Protein AF-A0A3L6D614-F1 (afdb_monomer_lite)

Sequence (750 aa):
MSCREGLMSPQTETKASVGFKAGVKDYKLTYYTPEYETKDTDILAAFRVTPQLGVPPEEAGAAVAAESSTGTWTTVWTDGLTSLDRYKGRCYHIEPVPGDPDQYICYVAYPLDLFEEGSVTNMFTSIVGNVFGFKALRALRLEDLRIPPAYSKTFQGPPHGIQVERDKLNKYGRPLLGCTIKPKLGLSAKNYGRACYECLRGGLDFTKDDENVNSQPFMRWRDRFVFCAEAIYKAQAETGEIKGHYLNATAGTCEEMIKRAVFARELGVPIVMHDYLTGGFTANTTLSHYCRDNGLLLHIHRAMHAVIDRQKNHGMHFRVLAKALRMSGGDHIHSGTVVGKLEGEREITLGFVDLLRDDFIEKDRSRGIFFTQDWVSMPGVIPVASGGIHVWHMPALTEIFGDDSVLQFGGGTLGHPWGNAPGAAANRVALEACVQARNEGRDLAREGSGYDRFDRKEGIVCIFRWGFPGIKRRIFLQFLVRDIQSIRIQVKEGLYPRRILYMEIRGQGVIPLTRTDEKFFTPREIEQKAAELAYFLRVPIEQGYENPREATGRIVCANCHLANKPVDIEVPQAVLPDTVFEAVLRIPYDMQLKQVLANGKKGGLNVGAVLILPEGFELAPPDRISPELKEKIGNLSFQSYRPNKKNILVIGPVPGGNRGRGQIYPDGSKSNNTVYNATSTEGESIKLDQPLTSNPNVGGFGQGDAEIVLQDPLRVQGLLFFFASVILAQVFLVLKKKQFEKVQLYEMNF

Structure (mmCIF, N/CA/C/O backbone):
data_AF-A0A3L6D614-F1
#
_entry.id   AF-A0A3L6D614-F1
#
loop_
_atom_site.group_PDB
_atom_site.id
_atom_site.type_symbol
_atom_site.label_atom_id
_atom_site.label_alt_id
_atom_site.label_comp_id
_atom_site.label_asym_id
_atom_site.label_entity_id
_atom_site.label_seq_id
_atom_site.pdbx_PDB_ins_code
_atom_site.Cartn_x
_atom_site.Cartn_y
_atom_site.Cartn_z
_atom_site.occupancy
_atom_site.B_iso_or_equiv
_atom_site.auth_seq_id
_atom_site.auth_comp_id
_atom_site.auth_asym_id
_atom_site.auth_atom_id
_atom_site.pdbx_PDB_model_num
ATOM 1 N N . MET A 1 1 ? 69.879 -15.267 -38.687 1.00 36.03 1 MET A N 1
ATOM 2 C CA . MET A 1 1 ? 69.251 -16.278 -39.563 1.00 36.03 1 MET A CA 1
ATOM 3 C C . MET A 1 1 ? 67.888 -16.611 -38.992 1.00 36.03 1 MET A C 1
ATOM 5 O O . MET A 1 1 ? 67.757 -16.717 -37.781 1.00 36.03 1 MET A O 1
ATOM 9 N N . SER A 1 2 ? 66.896 -16.612 -39.872 1.00 39.09 2 SER A N 1
ATOM 10 C CA . SER A 1 2 ? 65.456 -16.641 -39.620 1.00 39.09 2 SER A CA 1
ATOM 11 C C . SER A 1 2 ? 64.957 -18.033 -39.229 1.00 39.09 2 SER A C 1
ATOM 13 O O . SER A 1 2 ? 65.274 -18.984 -39.931 1.00 39.09 2 SER A O 1
ATOM 15 N N . CYS A 1 3 ? 64.112 -18.114 -38.198 1.00 36.91 3 CYS A N 1
ATOM 16 C CA . CYS A 1 3 ? 63.037 -19.105 -38.105 1.00 36.91 3 CYS A CA 1
ATOM 17 C C . CYS A 1 3 ? 61.766 -18.378 -37.640 1.00 36.91 3 CYS A C 1
ATOM 19 O O . CYS A 1 3 ? 61.494 -18.253 -36.448 1.00 36.91 3 CYS A O 1
ATOM 21 N N . ARG A 1 4 ? 61.023 -17.834 -38.609 1.00 43.75 4 ARG A N 1
ATOM 22 C CA . ARG A 1 4 ? 59.610 -17.458 -38.485 1.00 43.75 4 ARG A CA 1
ATOM 23 C C . ARG A 1 4 ? 58.808 -18.407 -39.375 1.00 43.75 4 ARG A C 1
ATOM 25 O O . ARG A 1 4 ? 58.690 -18.161 -40.565 1.00 43.75 4 ARG A O 1
ATOM 32 N N . GLU A 1 5 ? 58.242 -19.436 -38.767 1.00 44.09 5 GLU A N 1
ATOM 33 C CA . GLU A 1 5 ? 57.067 -20.186 -39.227 1.00 44.09 5 GLU A CA 1
ATOM 34 C C . GLU A 1 5 ? 56.305 -20.480 -37.922 1.00 44.09 5 GLU A C 1
ATOM 36 O O . GLU A 1 5 ? 56.895 -20.943 -36.954 1.00 44.09 5 GLU A O 1
ATOM 41 N N . GLY A 1 6 ? 55.064 -20.062 -37.701 1.00 48.44 6 GLY A N 1
ATOM 42 C CA . GLY A 1 6 ? 53.933 -20.165 -38.608 1.00 48.44 6 GLY A CA 1
ATOM 43 C C . GLY A 1 6 ? 52.913 -21.115 -37.975 1.00 48.44 6 GLY A C 1
ATOM 44 O O . GLY A 1 6 ? 52.642 -22.173 -38.519 1.00 48.44 6 GLY A O 1
ATOM 45 N N . LEU A 1 7 ? 52.379 -20.760 -36.802 1.00 41.81 7 LEU A N 1
ATOM 46 C CA . LEU A 1 7 ? 51.228 -21.428 -36.183 1.00 41.81 7 LEU A CA 1
ATOM 47 C C . LEU A 1 7 ? 50.155 -20.365 -35.918 1.00 41.81 7 LEU A C 1
ATOM 49 O O . LEU A 1 7 ? 49.945 -19.927 -34.791 1.00 41.81 7 LEU A O 1
ATOM 53 N N . MET A 1 8 ? 49.509 -19.902 -36.992 1.00 45.56 8 MET A N 1
ATOM 54 C CA . MET A 1 8 ? 48.169 -19.329 -36.868 1.00 45.56 8 MET A CA 1
ATOM 55 C C . MET A 1 8 ? 47.215 -20.504 -36.669 1.00 45.56 8 MET A C 1
ATOM 57 O O . MET A 1 8 ? 47.190 -21.427 -37.483 1.00 45.56 8 MET A O 1
ATOM 61 N N . SER A 1 9 ? 46.459 -20.491 -35.571 1.00 49.84 9 SER A N 1
ATOM 62 C CA . SER A 1 9 ? 45.336 -21.407 -35.400 1.00 49.84 9 SER A CA 1
ATOM 63 C C . SER A 1 9 ? 44.378 -21.256 -36.588 1.00 49.84 9 SER A C 1
ATOM 65 O O . SER A 1 9 ? 44.261 -20.149 -37.125 1.00 49.84 9 SER A O 1
ATOM 67 N N . PRO A 1 10 ? 43.663 -22.315 -37.004 1.00 46.22 10 PRO A N 1
ATOM 68 C CA . PRO A 1 10 ? 42.616 -22.165 -38.000 1.00 46.22 10 PRO A CA 1
ATOM 69 C C . PRO A 1 10 ? 41.611 -21.149 -37.452 1.00 46.22 10 PRO A C 1
ATOM 71 O O . PRO A 1 10 ? 40.998 -21.383 -36.409 1.00 46.22 10 PRO A O 1
ATOM 74 N N . GLN A 1 11 ? 41.475 -19.998 -38.111 1.00 50.72 11 GLN A N 1
ATOM 75 C CA . GLN A 1 11 ? 40.299 -19.158 -37.938 1.00 50.72 11 GLN A CA 1
ATOM 76 C C . GLN A 1 11 ? 39.124 -20.006 -38.420 1.00 50.72 11 GLN A C 1
ATOM 78 O O . GLN A 1 11 ? 38.895 -20.138 -39.618 1.00 50.72 11 GLN A O 1
ATOM 83 N N . THR A 1 12 ? 38.429 -20.662 -37.494 1.00 52.31 12 THR A N 1
ATOM 84 C CA . THR A 1 12 ? 37.116 -21.246 -37.761 1.00 52.31 12 THR A CA 1
ATOM 85 C C . THR A 1 12 ? 36.251 -20.148 -38.365 1.00 52.31 12 THR A C 1
ATOM 87 O O . THR A 1 12 ? 35.983 -19.161 -37.681 1.00 52.31 12 THR A O 1
ATOM 90 N N . GLU A 1 13 ? 35.868 -20.289 -39.638 1.00 49.47 13 GLU A N 1
ATOM 91 C CA . GLU A 1 13 ? 34.947 -19.372 -40.312 1.00 49.47 13 GLU A CA 1
ATOM 92 C C . GLU A 1 13 ? 33.677 -19.233 -39.470 1.00 49.47 13 GLU A C 1
ATOM 94 O O . GLU A 1 13 ? 32.865 -20.155 -39.343 1.00 49.47 13 GLU A O 1
ATOM 99 N N . THR A 1 14 ? 33.519 -18.071 -38.842 1.00 55.28 14 THR A N 1
ATOM 100 C CA . THR A 1 14 ? 32.327 -17.742 -38.075 1.00 55.28 14 THR A CA 1
ATOM 101 C C . THR A 1 14 ? 31.170 -17.615 -39.059 1.00 55.28 14 THR A C 1
ATOM 103 O O . THR A 1 14 ? 31.168 -16.716 -39.897 1.00 55.28 14 THR A O 1
ATOM 106 N N . LYS A 1 15 ? 30.156 -18.480 -38.944 1.00 59.00 15 LYS A N 1
ATOM 107 C CA . LYS A 1 15 ? 28.870 -18.362 -39.658 1.00 59.00 15 LYS A CA 1
ATOM 108 C C . LYS A 1 15 ? 28.039 -17.176 -39.132 1.00 59.00 15 LYS A C 1
ATOM 110 O O . LYS A 1 15 ? 26.871 -17.339 -38.792 1.00 59.00 15 LYS A O 1
ATOM 115 N N . ALA A 1 16 ? 28.637 -15.994 -38.994 1.00 59.03 16 ALA A N 1
ATOM 116 C CA . ALA A 1 16 ? 27.885 -14.777 -38.730 1.00 59.03 16 ALA A CA 1
ATOM 117 C C . ALA A 1 16 ? 27.046 -14.470 -39.980 1.00 59.03 16 ALA A C 1
ATOM 119 O O . ALA A 1 16 ? 27.556 -14.510 -41.100 1.00 59.03 16 ALA A O 1
ATOM 120 N N . SER A 1 17 ? 25.749 -14.228 -39.801 1.00 58.00 17 SER A N 1
ATOM 121 C CA . SER A 1 17 ? 24.833 -13.933 -40.902 1.00 58.00 17 SER A CA 1
ATOM 122 C C . SER A 1 17 ? 25.309 -12.729 -41.724 1.00 58.00 17 SER A C 1
ATOM 124 O O . SER A 1 17 ? 25.891 -11.779 -41.191 1.00 58.00 17 SER A O 1
ATOM 126 N N . VAL A 1 18 ? 25.009 -12.741 -43.025 1.00 59.16 18 VAL A N 1
ATOM 127 C CA . VAL A 1 18 ? 25.235 -11.606 -43.933 1.00 59.16 18 VAL A CA 1
ATOM 128 C C . VAL A 1 18 ? 24.599 -10.344 -43.327 1.00 59.16 18 VAL A C 1
ATOM 130 O O . VAL A 1 18 ? 23.407 -10.341 -43.034 1.00 59.16 18 VAL A O 1
ATOM 133 N N . GLY A 1 19 ? 25.390 -9.289 -43.099 1.00 74.44 19 GLY A N 1
ATOM 134 C CA . GLY A 1 19 ? 24.914 -8.000 -42.567 1.00 74.44 19 GLY A CA 1
ATOM 135 C C . GLY A 1 19 ? 25.221 -7.702 -41.090 1.00 74.44 19 GLY A C 1
ATOM 136 O O . GLY A 1 19 ? 24.966 -6.584 -40.646 1.00 74.44 19 GLY A O 1
ATOM 137 N N . PHE A 1 20 ? 25.808 -8.630 -40.323 1.00 86.50 20 PHE A N 1
ATOM 138 C CA . PHE A 1 20 ? 26.274 -8.324 -38.963 1.00 86.50 20 PHE A CA 1
ATOM 139 C C . PHE A 1 20 ? 27.489 -7.379 -38.976 1.00 86.50 20 PHE A C 1
ATOM 141 O O . PHE A 1 20 ? 28.497 -7.651 -39.630 1.00 86.50 20 PHE A O 1
ATOM 148 N N . LYS A 1 21 ? 27.421 -6.294 -38.195 1.00 90.38 21 LYS A N 1
ATOM 149 C CA . LYS A 1 21 ? 28.546 -5.386 -37.938 1.00 90.38 21 LYS A CA 1
ATOM 150 C C . LYS A 1 21 ? 28.803 -5.305 -36.436 1.00 90.38 21 LYS A C 1
ATOM 152 O O . LYS A 1 21 ? 27.982 -4.773 -35.694 1.00 90.38 21 LYS A O 1
ATOM 157 N N . ALA A 1 22 ? 29.951 -5.821 -36.006 1.00 93.12 22 ALA A N 1
ATOM 158 C CA . ALA A 1 22 ? 30.381 -5.734 -34.615 1.00 93.12 22 ALA A CA 1
ATOM 159 C C . ALA A 1 22 ? 30.681 -4.282 -34.204 1.00 93.12 22 ALA A C 1
ATOM 161 O O . ALA A 1 22 ? 31.109 -3.468 -35.028 1.00 93.12 22 ALA A O 1
ATOM 162 N N . GLY A 1 23 ? 30.508 -3.988 -32.914 1.00 94.25 23 GLY A N 1
ATOM 163 C CA . GLY A 1 23 ? 30.841 -2.697 -32.315 1.00 94.25 23 GLY A CA 1
ATOM 164 C C . GLY A 1 23 ? 29.718 -2.108 -31.464 1.00 94.25 23 GLY A C 1
ATOM 165 O O . GLY A 1 23 ? 28.561 -2.539 -31.524 1.00 94.25 23 GLY A O 1
ATOM 166 N N . VAL A 1 24 ? 30.097 -1.102 -30.676 1.00 97.69 24 VAL A N 1
ATOM 167 C CA . VAL A 1 24 ? 29.191 -0.310 -29.838 1.00 97.69 24 VAL A CA 1
ATOM 168 C C . VAL A 1 24 ? 28.428 0.681 -30.713 1.00 97.69 24 VAL A C 1
ATOM 170 O O . VAL A 1 24 ? 29.001 1.295 -31.615 1.00 97.69 24 VAL A O 1
ATOM 173 N N . LYS A 1 25 ? 27.135 0.831 -30.437 1.00 96.00 25 LYS A N 1
ATOM 174 C CA . LYS A 1 25 ? 26.231 1.784 -31.081 1.00 96.00 25 LYS A CA 1
ATOM 175 C C . LYS A 1 25 ? 25.265 2.338 -30.035 1.00 96.00 25 LYS A C 1
ATOM 177 O O . LYS A 1 25 ? 24.979 1.643 -29.064 1.00 96.00 25 LYS A O 1
ATOM 182 N N . ASP A 1 26 ? 24.763 3.549 -30.257 1.00 98.19 26 ASP A N 1
ATOM 183 C CA . ASP A 1 26 ? 23.721 4.154 -29.419 1.00 98.19 26 ASP A CA 1
ATOM 184 C C . ASP A 1 26 ? 22.479 3.243 -29.355 1.00 98.19 26 ASP A C 1
ATOM 186 O O . ASP A 1 26 ? 22.026 2.722 -30.385 1.00 98.19 26 ASP A O 1
ATOM 190 N N . TYR A 1 27 ? 21.886 3.089 -28.168 1.00 98.69 27 TYR A N 1
ATOM 191 C CA . TYR A 1 27 ? 20.667 2.301 -27.969 1.00 98.69 27 TYR A CA 1
ATOM 192 C C . TYR A 1 27 ? 19.481 2.883 -28.741 1.00 98.69 27 TYR A C 1
ATOM 194 O O . TYR A 1 27 ? 18.658 2.127 -29.278 1.00 98.69 27 TYR A O 1
ATOM 202 N N . LYS A 1 28 ? 19.399 4.218 -28.851 1.00 97.75 28 LYS A N 1
ATOM 203 C CA . LYS A 1 28 ? 18.290 4.916 -29.526 1.00 97.75 28 LYS A CA 1
ATOM 204 C C . LYS A 1 28 ? 18.104 4.505 -30.987 1.00 97.75 28 LYS A C 1
ATOM 206 O O . LYS A 1 28 ? 17.007 4.623 -31.507 1.00 97.75 28 LYS A O 1
ATOM 211 N N . LEU A 1 29 ? 19.138 3.972 -31.644 1.00 97.31 29 LEU A N 1
ATOM 212 C CA . LEU A 1 29 ? 19.044 3.498 -33.031 1.00 97.31 29 LEU A CA 1
ATOM 213 C C . LEU A 1 29 ? 18.135 2.272 -33.194 1.00 97.31 29 LEU A C 1
ATOM 215 O O . LEU A 1 29 ? 17.799 1.903 -34.314 1.00 97.31 29 LEU A O 1
ATOM 219 N N . THR A 1 30 ? 17.806 1.574 -32.107 1.00 97.56 30 THR A N 1
ATOM 220 C CA . THR A 1 30 ? 17.024 0.329 -32.155 1.00 97.56 30 THR A CA 1
ATOM 221 C C . THR A 1 30 ? 15.860 0.322 -31.166 1.00 97.56 30 THR A C 1
ATOM 223 O O . THR A 1 30 ? 14.814 -0.249 -31.481 1.00 97.56 30 THR A O 1
ATOM 226 N N . TYR A 1 31 ? 16.036 0.949 -29.999 1.00 98.62 31 TYR A N 1
ATOM 227 C CA . TYR A 1 31 ? 15.114 0.856 -28.863 1.00 98.62 31 TYR A CA 1
ATOM 228 C C . TYR A 1 31 ? 14.345 2.157 -28.571 1.00 98.62 31 TYR A C 1
ATOM 230 O O . TYR A 1 31 ? 13.459 2.144 -27.718 1.00 98.62 31 TYR A O 1
ATOM 238 N N . TYR A 1 32 ? 14.640 3.259 -29.273 1.00 98.69 32 TYR A N 1
ATOM 239 C CA . TYR A 1 32 ? 13.783 4.450 -29.298 1.00 98.69 32 TYR A CA 1
ATOM 240 C C . TYR A 1 32 ? 12.942 4.427 -30.574 1.00 98.69 32 TYR A C 1
ATOM 242 O O . TYR A 1 32 ? 13.475 4.549 -31.673 1.00 98.69 32 TYR A O 1
ATOM 250 N N . THR A 1 33 ? 11.638 4.223 -30.420 1.00 98.19 33 THR A N 1
ATOM 251 C CA . THR A 1 33 ? 10.683 4.072 -31.528 1.00 98.19 33 THR A CA 1
ATOM 252 C C . THR A 1 33 ? 9.456 4.941 -31.238 1.00 98.19 33 THR A C 1
ATOM 254 O O . THR A 1 33 ? 8.428 4.409 -30.802 1.00 98.19 33 THR A O 1
ATOM 257 N N . PRO A 1 34 ? 9.565 6.277 -31.368 1.00 98.00 34 PRO A N 1
ATOM 258 C CA . PRO A 1 34 ? 8.495 7.218 -31.019 1.00 98.00 34 PRO A CA 1
ATOM 259 C C . PRO A 1 34 ? 7.209 7.045 -31.843 1.00 98.00 34 PRO A C 1
ATOM 261 O O . PRO A 1 34 ? 6.144 7.502 -31.445 1.00 98.00 34 PRO A O 1
ATOM 264 N N . GLU A 1 35 ? 7.303 6.380 -32.991 1.00 97.56 35 GLU A N 1
ATOM 265 C CA . GLU A 1 35 ? 6.195 6.026 -33.876 1.00 97.56 35 GLU A CA 1
ATOM 266 C C . GLU A 1 35 ? 5.466 4.730 -33.483 1.00 97.56 35 GLU A C 1
ATOM 268 O O . GLU A 1 35 ? 4.488 4.362 -34.130 1.00 97.56 35 GLU A O 1
ATOM 273 N N . TYR A 1 36 ? 5.940 4.004 -32.464 1.00 98.38 36 TYR A N 1
ATOM 274 C CA . TYR A 1 36 ? 5.343 2.728 -32.078 1.00 98.38 36 TYR A CA 1
ATOM 275 C C . TYR A 1 36 ? 3.967 2.915 -31.431 1.00 98.38 36 TYR A C 1
ATOM 277 O O . TYR A 1 36 ? 3.836 3.515 -30.363 1.00 98.38 36 TYR A O 1
ATOM 285 N N . GLU A 1 37 ? 2.951 2.311 -32.041 1.00 98.38 37 GLU A N 1
ATOM 286 C CA . GLU A 1 37 ? 1.627 2.165 -31.447 1.00 98.38 37 GLU A CA 1
ATOM 287 C C . GLU A 1 37 ? 1.621 0.977 -30.482 1.00 98.38 37 GLU A C 1
ATOM 289 O O . GLU A 1 37 ? 1.950 -0.156 -30.848 1.00 98.38 37 GLU A O 1
ATOM 294 N N . THR A 1 38 ? 1.265 1.236 -29.225 1.00 98.62 38 THR A N 1
ATOM 295 C CA . THR A 1 38 ? 1.214 0.194 -28.200 1.00 98.62 38 THR A CA 1
ATOM 296 C C . THR A 1 38 ? 0.128 -0.825 -28.517 1.00 98.62 38 THR A C 1
ATOM 298 O O . THR A 1 38 ? -0.970 -0.482 -28.950 1.00 98.62 38 THR A O 1
ATOM 301 N N . LYS A 1 39 ? 0.416 -2.103 -28.266 1.00 98.56 39 LYS A N 1
ATOM 302 C CA . LYS A 1 39 ? -0.585 -3.168 -28.384 1.00 98.56 39 LYS A CA 1
ATOM 303 C C . LYS A 1 39 ? -1.305 -3.357 -27.062 1.00 98.56 39 LYS A C 1
ATOM 305 O O . LYS A 1 39 ? -0.721 -3.164 -25.994 1.00 98.56 39 LYS A O 1
ATOM 310 N N . ASP A 1 40 ? -2.539 -3.845 -27.116 1.00 98.62 40 ASP A N 1
ATOM 311 C CA . ASP A 1 40 ? -3.314 -4.191 -25.917 1.00 98.62 40 ASP A CA 1
ATOM 312 C C . ASP A 1 40 ? -2.654 -5.269 -25.056 1.00 98.62 40 ASP A C 1
ATOM 314 O O . ASP A 1 40 ? -2.861 -5.305 -23.846 1.00 98.62 40 ASP A O 1
ATOM 318 N N . THR A 1 41 ? -1.825 -6.112 -25.672 1.00 98.69 41 THR A N 1
ATOM 319 C CA . THR A 1 41 ? -1.053 -7.165 -25.010 1.00 98.69 41 THR A CA 1
ATOM 320 C C . THR A 1 41 ? 0.274 -6.687 -24.429 1.00 98.69 41 THR A C 1
ATOM 322 O O . THR A 1 41 ? 0.911 -7.454 -23.719 1.00 98.69 41 THR A O 1
ATOM 325 N N . ASP A 1 42 ? 0.726 -5.466 -24.725 1.00 98.88 42 ASP A N 1
ATOM 326 C CA . ASP A 1 42 ? 2.009 -4.982 -24.212 1.00 98.88 42 ASP A CA 1
ATOM 327 C C . ASP A 1 42 ? 1.898 -4.620 -22.722 1.00 98.88 42 ASP A C 1
ATOM 329 O O . ASP A 1 42 ? 0.964 -3.923 -22.298 1.00 98.88 42 ASP A O 1
ATOM 333 N N . ILE A 1 43 ? 2.904 -5.021 -21.936 1.00 98.94 43 ILE A N 1
ATOM 334 C CA . ILE A 1 43 ? 3.151 -4.418 -20.621 1.00 98.94 43 ILE A CA 1
ATOM 335 C C . ILE A 1 43 ? 3.752 -3.036 -20.861 1.00 98.94 43 ILE A C 1
ATOM 337 O O . ILE A 1 43 ? 4.730 -2.902 -21.594 1.00 98.94 43 ILE A O 1
ATOM 341 N N . LEU A 1 44 ? 3.186 -1.997 -20.246 1.00 98.94 44 LEU A N 1
ATOM 342 C CA . LEU A 1 44 ? 3.698 -0.628 -20.377 1.00 98.94 44 LEU A CA 1
ATOM 343 C C . LEU A 1 44 ? 4.301 -0.168 -19.057 1.00 98.94 44 LEU A C 1
ATOM 345 O O . LEU A 1 44 ? 3.717 -0.415 -18.007 1.00 98.94 44 LEU A O 1
ATOM 349 N N . ALA A 1 45 ? 5.423 0.541 -19.103 1.00 98.94 45 ALA A N 1
ATOM 350 C CA . ALA A 1 45 ? 6.077 1.109 -17.933 1.00 98.94 45 ALA A CA 1
ATOM 351 C C . ALA A 1 45 ? 6.293 2.610 -18.090 1.00 98.94 45 ALA A C 1
ATOM 353 O O . ALA A 1 45 ? 6.732 3.072 -19.141 1.00 98.94 45 ALA A O 1
ATOM 354 N N . ALA A 1 46 ? 6.014 3.365 -17.028 1.00 98.94 46 ALA A N 1
ATOM 355 C CA . ALA A 1 46 ? 6.355 4.778 -16.927 1.00 98.94 46 ALA A CA 1
ATOM 356 C C . ALA A 1 46 ? 7.551 4.934 -15.984 1.00 98.94 46 ALA A C 1
ATOM 358 O O . ALA A 1 46 ? 7.423 4.769 -14.767 1.00 98.94 46 ALA A O 1
ATOM 359 N N . PHE A 1 47 ? 8.715 5.262 -16.537 1.00 98.94 47 PHE A N 1
ATOM 360 C CA . PHE A 1 47 ? 9.928 5.509 -15.767 1.00 98.94 47 PHE A CA 1
ATOM 361 C C . PHE A 1 47 ? 10.182 7.001 -15.624 1.00 98.94 47 PHE A C 1
ATOM 363 O O . PHE A 1 47 ? 10.309 7.703 -16.619 1.00 98.94 47 PHE A O 1
ATOM 370 N N . ARG A 1 48 ? 10.347 7.488 -14.397 1.00 98.75 48 ARG A N 1
ATOM 371 C CA . ARG A 1 48 ? 10.970 8.783 -14.133 1.00 98.75 48 ARG A CA 1
ATOM 372 C C . ARG A 1 48 ? 12.483 8.626 -14.228 1.00 98.75 48 ARG A C 1
ATOM 374 O O . ARG A 1 48 ? 13.094 7.966 -13.390 1.00 98.75 48 ARG A O 1
ATOM 381 N N . VAL A 1 49 ? 13.077 9.245 -15.236 1.00 98.75 49 VAL A N 1
ATOM 382 C CA . VAL A 1 49 ? 14.493 9.128 -15.580 1.00 98.75 49 VAL A CA 1
ATOM 383 C C . VAL A 1 49 ? 15.191 10.455 -15.309 1.00 98.75 49 VAL A C 1
ATOM 385 O O . VAL A 1 49 ? 14.715 11.510 -15.725 1.00 98.75 49 VAL A O 1
ATOM 388 N N . THR A 1 50 ? 16.329 10.400 -14.617 1.00 98.62 50 THR A N 1
ATOM 389 C CA . THR A 1 50 ? 17.265 11.524 -14.482 1.00 98.62 50 THR A CA 1
ATOM 390 C C . THR A 1 50 ? 18.587 11.134 -15.150 1.00 98.62 50 THR A C 1
ATOM 392 O O . THR A 1 50 ? 19.398 10.446 -14.519 1.00 98.62 50 THR A O 1
ATOM 395 N N . PRO A 1 51 ? 18.829 11.523 -16.414 1.00 98.38 51 PRO A N 1
ATOM 396 C CA . PRO A 1 51 ? 20.080 11.219 -17.108 1.00 98.38 51 PRO A CA 1
ATOM 397 C C . PRO A 1 51 ? 21.298 11.877 -16.438 1.00 98.38 51 PRO A C 1
ATOM 399 O O . PRO A 1 51 ? 21.170 12.852 -15.685 1.00 98.38 51 PRO A O 1
ATOM 402 N N . GLN A 1 52 ? 22.496 11.350 -16.704 1.00 98.06 52 GLN A N 1
ATOM 403 C CA . GLN A 1 52 ? 23.748 12.071 -16.452 1.00 98.06 52 GLN A CA 1
ATOM 404 C C . GLN A 1 52 ? 23.872 13.295 -17.362 1.00 98.06 52 GLN A C 1
ATOM 406 O O . GLN A 1 52 ? 23.271 13.360 -18.435 1.00 98.06 52 GLN A O 1
ATOM 411 N N . LEU A 1 53 ? 24.691 14.264 -16.947 1.00 95.81 53 LEU A N 1
ATOM 412 C CA . LEU A 1 53 ? 24.984 15.430 -17.775 1.00 95.81 53 LEU A CA 1
ATOM 413 C C . LEU A 1 53 ? 25.589 14.988 -19.117 1.00 95.81 53 LEU A C 1
ATOM 415 O O . LEU A 1 53 ? 26.540 14.208 -19.146 1.00 95.81 53 LEU A O 1
ATOM 419 N N . GLY A 1 54 ? 25.034 15.495 -20.218 1.00 95.81 54 GLY A N 1
ATOM 420 C CA . GLY A 1 54 ? 25.468 15.159 -21.576 1.00 95.81 54 GLY A CA 1
ATOM 421 C C . GLY A 1 54 ? 24.857 13.880 -22.158 1.00 95.81 54 GLY A C 1
ATOM 422 O O . GLY A 1 54 ? 25.091 13.605 -23.331 1.00 95.81 54 GLY A O 1
ATOM 423 N N . VAL A 1 55 ? 24.059 13.122 -21.394 1.00 98.25 55 VAL A N 1
ATOM 424 C CA . VAL A 1 55 ? 23.302 11.972 -21.915 1.00 98.25 55 VAL A CA 1
ATOM 425 C C . VAL A 1 55 ? 21.931 12.451 -22.410 1.00 98.25 55 VAL A C 1
ATOM 427 O O . VAL A 1 55 ? 21.151 12.953 -21.596 1.00 98.25 55 VAL A O 1
ATOM 430 N N . PRO A 1 56 ? 21.606 12.306 -23.711 1.00 98.12 56 PRO A N 1
ATOM 431 C CA . PRO A 1 56 ? 20.293 12.677 -24.235 1.00 98.12 56 PRO A CA 1
ATOM 432 C C . PRO A 1 56 ? 19.164 11.847 -23.600 1.00 98.12 56 PRO A C 1
ATOM 434 O O . PRO A 1 56 ? 19.365 10.654 -23.344 1.00 98.12 56 PRO A O 1
ATOM 437 N N . PRO A 1 57 ? 17.971 12.423 -23.373 1.00 97.88 57 PRO A N 1
ATOM 438 C CA . PRO A 1 57 ? 16.847 11.690 -22.795 1.00 97.88 57 PRO A CA 1
ATOM 439 C C . PRO A 1 57 ? 16.387 10.520 -23.677 1.00 97.88 57 PRO A C 1
ATOM 441 O O . PRO A 1 57 ? 16.027 9.476 -23.139 1.00 97.88 57 PRO A O 1
ATOM 444 N N . GLU A 1 58 ? 16.472 10.637 -25.005 1.00 98.62 58 GLU A N 1
ATOM 445 C CA . GLU A 1 58 ? 16.149 9.561 -25.953 1.00 98.62 58 GLU A CA 1
ATOM 446 C C . GLU A 1 58 ? 17.088 8.366 -25.788 1.00 98.62 58 GLU A C 1
ATOM 448 O O . GLU A 1 58 ? 16.646 7.219 -25.791 1.00 98.62 58 GLU A O 1
ATOM 453 N N . GLU A 1 59 ? 18.382 8.629 -25.587 1.00 98.75 59 GLU A N 1
ATOM 454 C CA . GLU A 1 59 ? 19.372 7.580 -25.341 1.00 98.75 59 GLU A CA 1
ATOM 455 C C . GLU A 1 59 ? 19.178 6.946 -23.962 1.00 98.75 59 GLU A C 1
ATOM 457 O O . GLU A 1 59 ? 19.254 5.729 -23.827 1.00 98.75 59 GLU A O 1
ATOM 462 N N . ALA A 1 60 ? 18.860 7.747 -22.943 1.00 98.69 60 ALA A N 1
ATOM 463 C CA . ALA A 1 60 ? 18.555 7.245 -21.608 1.00 98.69 60 ALA A CA 1
ATOM 464 C C . ALA A 1 60 ? 17.303 6.346 -21.601 1.00 98.69 60 ALA A C 1
ATOM 466 O O . ALA A 1 60 ? 17.336 5.252 -21.036 1.00 98.69 60 ALA A O 1
ATOM 467 N N . GLY A 1 61 ? 16.218 6.775 -22.254 1.00 98.62 61 GLY A N 1
ATOM 468 C CA . GLY A 1 61 ? 14.990 5.993 -22.399 1.00 98.62 61 GLY A CA 1
ATOM 469 C C . GLY A 1 61 ? 15.207 4.708 -23.201 1.00 98.62 61 GLY A C 1
ATOM 470 O O . GLY A 1 61 ? 14.751 3.639 -22.790 1.00 98.62 61 GLY A O 1
ATOM 471 N N . ALA A 1 62 ? 15.965 4.783 -24.298 1.00 98.81 62 ALA A N 1
ATOM 472 C CA . ALA A 1 62 ? 16.333 3.620 -25.101 1.00 98.81 62 ALA A CA 1
ATOM 473 C C . ALA A 1 62 ? 17.219 2.628 -24.339 1.00 98.81 62 ALA A C 1
ATOM 475 O O . ALA A 1 62 ? 16.997 1.426 -24.444 1.00 98.81 62 ALA A O 1
ATOM 476 N N . ALA A 1 63 ? 18.188 3.109 -23.555 1.00 98.69 63 ALA A N 1
ATOM 477 C CA . ALA A 1 63 ? 19.047 2.264 -22.730 1.00 98.69 63 ALA A CA 1
ATOM 478 C C . ALA A 1 63 ? 18.234 1.499 -21.677 1.00 98.69 63 ALA A C 1
ATOM 480 O O . ALA A 1 63 ? 18.422 0.294 -21.516 1.00 98.69 63 ALA A O 1
ATOM 481 N N . VAL A 1 64 ? 17.283 2.175 -21.012 1.00 98.81 64 VAL A N 1
ATOM 482 C CA . VAL A 1 64 ? 16.344 1.516 -20.091 1.00 98.81 64 VAL A CA 1
ATOM 483 C C . VAL A 1 64 ? 15.538 0.454 -20.835 1.00 98.81 64 VAL A C 1
ATOM 485 O O . VAL A 1 64 ? 15.488 -0.680 -20.372 1.00 98.81 64 VAL A O 1
ATOM 488 N N . ALA A 1 65 ? 14.954 0.771 -21.994 1.00 98.81 65 ALA A N 1
ATOM 489 C CA . ALA A 1 65 ? 14.168 -0.188 -22.774 1.00 98.81 65 ALA A CA 1
ATOM 490 C C . ALA A 1 65 ? 14.988 -1.405 -23.236 1.00 98.81 65 ALA A C 1
ATOM 492 O O . ALA A 1 65 ? 14.510 -2.536 -23.157 1.00 98.81 65 ALA A O 1
ATOM 493 N N . ALA A 1 66 ? 16.225 -1.188 -23.682 1.00 98.62 66 ALA A N 1
ATOM 494 C CA . ALA A 1 66 ? 17.117 -2.228 -24.172 1.00 98.62 66 ALA A CA 1
ATOM 495 C C . ALA A 1 66 ? 17.510 -3.215 -23.067 1.00 98.62 66 ALA A C 1
ATOM 497 O O . ALA A 1 66 ? 17.261 -4.412 -23.188 1.00 98.62 66 ALA A O 1
ATOM 498 N N . GLU A 1 67 ? 18.061 -2.711 -21.965 1.00 98.56 67 GLU A N 1
ATOM 499 C CA . GLU A 1 67 ? 18.670 -3.520 -20.894 1.00 98.56 67 GLU A CA 1
ATOM 500 C C . GLU A 1 67 ? 17.651 -4.020 -19.852 1.00 98.56 67 GLU A C 1
ATOM 502 O O . GLU A 1 67 ? 18.009 -4.638 -18.850 1.00 98.56 67 GLU A O 1
ATOM 507 N N . SER A 1 68 ? 16.363 -3.779 -20.111 1.00 98.69 68 SER A N 1
ATOM 508 C CA . SER A 1 68 ? 15.228 -4.445 -19.455 1.00 98.69 68 SER A CA 1
ATOM 509 C C . SER A 1 68 ? 14.436 -5.357 -20.405 1.00 98.69 68 SER A C 1
ATOM 511 O O . SER A 1 68 ? 13.341 -5.801 -20.064 1.00 98.69 68 SER A O 1
ATOM 513 N N . SER A 1 69 ? 14.966 -5.632 -21.604 1.00 98.62 69 SER A N 1
ATOM 514 C CA . SER A 1 69 ? 14.379 -6.571 -22.566 1.00 98.62 69 SER A CA 1
ATOM 515 C C . SER A 1 69 ? 15.435 -7.497 -23.182 1.00 98.62 69 SER A C 1
ATOM 517 O O . SER A 1 69 ? 15.650 -8.594 -22.678 1.00 98.62 69 SER A O 1
ATOM 519 N N . THR A 1 70 ? 16.098 -7.077 -24.260 1.00 98.00 70 THR A N 1
ATOM 520 C CA . THR A 1 70 ? 16.960 -7.941 -25.091 1.00 98.00 70 THR A CA 1
ATOM 521 C C . THR A 1 70 ? 18.337 -7.355 -25.398 1.00 98.00 70 THR A C 1
ATOM 523 O O . THR A 1 70 ? 19.170 -8.037 -25.987 1.00 98.00 70 THR A O 1
ATOM 526 N N . GLY A 1 71 ? 18.572 -6.083 -25.080 1.00 96.38 71 GLY A N 1
ATOM 527 C CA . GLY A 1 71 ? 19.786 -5.372 -25.464 1.00 96.38 71 GLY A CA 1
ATOM 528 C C . GLY A 1 71 ? 20.973 -5.615 -24.536 1.00 96.38 71 GLY A C 1
ATOM 529 O O . GLY A 1 71 ? 20.824 -6.040 -23.397 1.00 96.38 71 GLY A O 1
ATOM 530 N 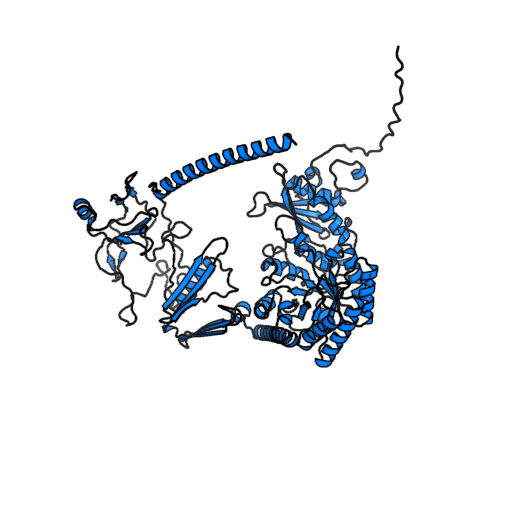N . THR A 1 72 ? 22.162 -5.292 -25.044 1.00 97.62 72 THR A N 1
ATOM 531 C CA . THR A 1 72 ? 23.405 -5.179 -24.271 1.00 97.62 72 THR A CA 1
ATOM 532 C C . THR A 1 72 ? 24.295 -4.079 -24.867 1.00 97.62 72 THR A C 1
ATOM 534 O O . THR A 1 72 ? 23.981 -3.520 -25.919 1.00 97.62 72 THR A O 1
ATOM 537 N N . TRP A 1 73 ? 25.429 -3.786 -24.232 1.00 97.38 73 TRP A N 1
ATOM 538 C CA . TRP A 1 73 ? 26.312 -2.650 -24.538 1.00 97.38 73 TRP A CA 1
ATOM 539 C C . TRP A 1 73 ? 27.008 -2.668 -25.914 1.00 97.38 73 TRP A C 1
ATOM 541 O O . TRP A 1 73 ? 27.583 -1.659 -26.322 1.00 97.38 73 TRP A O 1
ATOM 551 N N . THR A 1 74 ? 27.010 -3.792 -26.632 1.00 96.94 74 THR A N 1
ATOM 552 C CA . THR A 1 74 ? 27.625 -3.930 -27.963 1.00 96.94 74 THR A CA 1
ATOM 553 C C . THR A 1 74 ? 26.769 -4.814 -28.860 1.00 96.94 74 THR A C 1
ATOM 555 O O . THR A 1 74 ? 26.006 -5.647 -28.377 1.00 96.94 74 THR A O 1
ATOM 558 N N . THR A 1 75 ? 26.894 -4.656 -30.178 1.00 95.44 75 THR A N 1
ATOM 559 C CA . THR A 1 75 ? 26.115 -5.455 -31.135 1.00 95.44 75 THR A CA 1
ATOM 560 C C . THR A 1 75 ? 26.540 -6.923 -31.081 1.00 95.44 75 THR A C 1
ATOM 562 O O . THR A 1 75 ? 27.728 -7.232 -31.209 1.00 95.44 75 THR A O 1
ATOM 565 N N . VAL A 1 76 ? 25.570 -7.833 -30.969 1.00 95.31 76 VAL A N 1
ATOM 566 C CA . VAL A 1 76 ? 25.793 -9.284 -30.952 1.00 95.31 76 VAL A CA 1
ATOM 567 C C . VAL A 1 76 ? 25.161 -9.936 -32.180 1.00 95.31 76 VAL A C 1
ATOM 569 O O . VAL A 1 76 ? 24.042 -9.623 -32.570 1.00 95.31 76 VAL A O 1
ATOM 572 N N . TRP A 1 77 ? 25.885 -10.847 -32.833 1.00 93.88 77 TRP A N 1
ATOM 573 C CA . TRP A 1 77 ? 25.406 -11.484 -34.070 1.00 93.88 77 TRP A CA 1
ATOM 574 C C . TRP A 1 77 ? 24.202 -12.407 -33.831 1.00 93.88 77 TRP A C 1
ATOM 576 O O . TRP A 1 77 ? 23.434 -12.674 -34.752 1.00 93.88 77 TRP A O 1
ATOM 586 N N . THR A 1 78 ? 24.028 -12.869 -32.590 1.00 94.44 78 THR A N 1
ATOM 587 C CA . THR A 1 78 ? 22.926 -13.736 -32.162 1.00 94.44 78 THR A CA 1
ATOM 588 C C . THR A 1 78 ? 21.561 -13.064 -32.256 1.00 94.44 78 THR A C 1
ATOM 590 O O . THR A 1 78 ? 20.565 -13.777 -32.335 1.00 94.44 78 THR A O 1
ATOM 593 N N . ASP A 1 79 ? 21.493 -11.731 -32.347 1.00 92.19 79 ASP A N 1
ATOM 594 C CA . ASP A 1 79 ? 20.249 -11.019 -32.669 1.00 92.19 79 ASP A CA 1
ATOM 595 C C . ASP A 1 79 ? 19.659 -11.507 -34.003 1.00 92.19 79 ASP A C 1
ATOM 597 O O . ASP A 1 79 ? 18.445 -11.610 -34.137 1.00 92.19 79 ASP A O 1
ATOM 601 N N . GLY A 1 80 ? 20.511 -11.883 -34.968 1.00 91.94 80 GLY A N 1
ATOM 602 C CA . GLY A 1 80 ? 20.100 -12.421 -36.270 1.00 91.94 80 GLY A CA 1
ATOM 603 C C . GLY A 1 80 ? 19.556 -13.854 -36.232 1.00 91.94 80 GLY A C 1
ATOM 604 O O . GLY A 1 80 ? 19.066 -14.342 -37.248 1.00 91.94 80 GLY A O 1
ATOM 605 N N . LEU A 1 81 ? 19.633 -14.538 -35.084 1.00 93.50 81 LEU A N 1
ATOM 606 C CA . LEU A 1 81 ? 19.015 -15.854 -34.875 1.00 93.50 81 LEU A CA 1
ATOM 607 C C . LEU A 1 81 ? 17.565 -15.755 -34.386 1.00 93.50 81 LEU A C 1
ATOM 609 O O . LEU A 1 81 ? 16.866 -16.764 -34.323 1.00 93.50 81 LEU A O 1
ATOM 613 N N . THR A 1 82 ? 17.120 -14.557 -34.012 1.00 95.50 82 THR A N 1
ATOM 614 C CA . THR A 1 82 ? 15.780 -14.292 -33.497 1.00 95.50 82 THR A CA 1
ATOM 615 C C . THR A 1 82 ? 15.148 -13.113 -34.236 1.00 95.50 82 THR A C 1
ATOM 617 O O . THR A 1 82 ? 15.765 -12.463 -35.074 1.00 95.50 82 THR A O 1
ATOM 620 N N . SER A 1 83 ? 13.883 -12.829 -33.943 1.00 95.06 83 SER A N 1
ATOM 621 C CA . SER A 1 83 ? 13.195 -11.649 -34.459 1.00 95.06 83 SER A CA 1
ATOM 622 C C . SER A 1 83 ? 13.263 -10.540 -33.418 1.00 95.06 83 SER A C 1
ATOM 624 O O . SER A 1 83 ? 12.346 -10.397 -32.608 1.00 95.06 83 SER A O 1
ATOM 626 N N . LEU A 1 84 ? 14.331 -9.738 -33.434 1.00 94.12 84 LEU A N 1
ATOM 627 C CA . LEU A 1 84 ? 14.492 -8.624 -32.491 1.00 94.12 84 LEU A CA 1
ATOM 628 C C . LEU A 1 84 ? 13.289 -7.668 -32.521 1.00 94.12 84 LEU A C 1
ATOM 630 O O . LEU A 1 84 ? 12.823 -7.227 -31.476 1.00 94.12 84 LEU A O 1
ATOM 634 N N . ASP A 1 85 ? 12.706 -7.429 -33.697 1.00 93.56 85 ASP A N 1
ATOM 635 C CA . ASP A 1 85 ? 11.505 -6.602 -33.832 1.00 93.56 85 ASP A CA 1
ATOM 636 C C . ASP A 1 85 ? 10.272 -7.174 -33.133 1.00 93.56 85 ASP A C 1
ATOM 638 O O . ASP A 1 85 ? 9.339 -6.421 -32.883 1.00 93.56 85 ASP A O 1
ATOM 642 N N . ARG A 1 86 ? 10.250 -8.465 -32.784 1.00 96.56 86 ARG A N 1
ATOM 643 C CA . ARG A 1 86 ? 9.185 -9.057 -31.965 1.00 96.56 86 ARG A CA 1
ATOM 644 C C . ARG A 1 86 ? 9.439 -8.838 -30.479 1.00 96.56 86 ARG A C 1
ATOM 646 O O . ARG A 1 86 ? 8.492 -8.511 -29.776 1.00 96.56 86 ARG A O 1
ATOM 653 N N . TYR A 1 87 ? 10.680 -9.026 -30.029 1.00 98.38 87 TYR A N 1
ATOM 654 C CA . TYR A 1 87 ? 11.024 -9.157 -28.608 1.00 98.38 87 TYR A CA 1
ATOM 655 C C . TYR A 1 87 ? 11.583 -7.888 -27.963 1.00 98.38 87 TYR A C 1
ATOM 657 O O . TYR A 1 87 ? 11.551 -7.775 -26.744 1.00 98.38 87 TYR A O 1
ATOM 665 N N . LYS A 1 88 ? 12.088 -6.922 -28.736 1.00 98.38 88 LYS A N 1
ATOM 666 C CA . LYS A 1 88 ? 12.672 -5.708 -28.157 1.00 98.38 88 LYS A CA 1
ATOM 667 C C . LYS A 1 88 ? 11.637 -4.919 -27.353 1.00 98.38 88 LYS A C 1
ATOM 669 O O . LYS A 1 88 ? 10.523 -4.675 -27.825 1.00 98.38 88 LYS A O 1
ATOM 674 N N . GLY A 1 89 ? 12.035 -4.470 -26.165 1.00 98.56 89 GLY A N 1
ATOM 675 C CA . GLY A 1 89 ? 11.363 -3.376 -25.476 1.00 98.56 89 GLY A CA 1
ATOM 676 C C . GLY A 1 89 ? 11.492 -2.092 -26.295 1.00 98.56 89 GLY A C 1
ATOM 677 O O . GLY A 1 89 ? 12.438 -1.922 -27.064 1.00 98.56 89 GLY A O 1
ATOM 678 N N . ARG A 1 90 ? 10.527 -1.186 -26.175 1.00 98.56 90 ARG A N 1
ATOM 679 C CA . ARG A 1 90 ? 10.461 0.018 -27.013 1.00 98.56 90 ARG A CA 1
ATOM 680 C C . ARG A 1 90 ? 10.184 1.244 -26.169 1.00 98.56 90 ARG A C 1
ATOM 682 O O . ARG A 1 90 ? 9.096 1.352 -25.609 1.00 98.56 90 ARG A O 1
ATOM 689 N N . CYS A 1 91 ? 11.132 2.174 -26.086 1.00 98.88 91 CYS A N 1
ATOM 690 C CA . CYS A 1 91 ? 10.842 3.507 -25.577 1.00 98.88 91 CYS A CA 1
ATOM 691 C C . CYS A 1 91 ? 10.081 4.273 -26.662 1.00 98.88 91 CYS A C 1
ATOM 693 O O . CYS A 1 91 ? 10.661 4.650 -27.680 1.00 98.88 91 CYS A O 1
ATOM 695 N N . TYR A 1 92 ? 8.775 4.436 -26.466 1.00 98.75 92 TYR A N 1
ATOM 696 C CA . TYR A 1 92 ? 7.866 4.955 -27.492 1.00 98.75 92 TYR A CA 1
ATOM 697 C C . TYR A 1 92 ? 7.407 6.391 -27.223 1.00 98.75 92 TYR A C 1
ATOM 699 O O . TYR A 1 92 ? 6.833 7.031 -28.093 1.00 98.75 92 TYR A O 1
ATOM 707 N N . HIS A 1 93 ? 7.637 6.920 -26.020 1.00 98.69 93 HIS A N 1
ATOM 708 C CA . HIS A 1 93 ? 7.292 8.300 -25.696 1.00 98.69 93 HIS A CA 1
ATOM 709 C C . HIS A 1 93 ? 8.160 8.825 -24.553 1.00 98.69 93 HIS A C 1
ATOM 711 O O . HIS A 1 93 ? 8.485 8.086 -23.620 1.00 98.69 93 HIS A O 1
ATOM 717 N N . ILE A 1 94 ? 8.518 10.107 -24.610 1.00 98.69 94 ILE A N 1
ATOM 718 C CA . ILE A 1 94 ? 9.293 10.800 -23.581 1.00 98.69 94 ILE A CA 1
ATOM 719 C C . ILE A 1 94 ? 8.665 12.174 -23.362 1.00 98.69 94 ILE A C 1
ATOM 721 O O . ILE A 1 94 ? 8.471 12.925 -24.312 1.00 98.69 94 ILE A O 1
ATOM 725 N N . GLU A 1 95 ? 8.376 12.519 -22.110 1.00 97.69 95 GLU A N 1
ATOM 726 C CA . GLU A 1 95 ? 7.891 13.852 -21.734 1.00 97.69 95 GLU A CA 1
ATOM 727 C C . GLU A 1 95 ? 8.730 14.437 -20.589 1.00 97.69 95 GLU A C 1
ATOM 729 O O . GLU A 1 95 ? 9.128 13.695 -19.686 1.00 97.69 95 GLU A O 1
ATOM 734 N N . PRO A 1 96 ? 9.007 15.751 -20.576 1.00 97.62 96 PRO A N 1
ATOM 735 C CA . PRO A 1 96 ? 9.661 16.393 -19.442 1.00 97.62 96 PRO A CA 1
ATOM 736 C C . PRO A 1 96 ? 8.746 16.396 -18.210 1.00 97.62 96 PRO A C 1
ATOM 738 O O . PRO A 1 96 ? 7.521 16.487 -18.313 1.00 97.62 96 PRO A O 1
ATOM 741 N N . VAL A 1 97 ? 9.338 16.332 -17.019 1.00 96.75 97 VAL A N 1
ATOM 742 C CA . VAL A 1 97 ? 8.609 16.448 -15.751 1.00 96.75 97 VAL A CA 1
ATOM 743 C C . VAL A 1 97 ? 8.389 17.931 -15.425 1.00 96.75 97 VAL A C 1
ATOM 745 O O . VAL A 1 97 ? 9.359 18.675 -15.281 1.00 96.75 97 VAL A O 1
ATOM 748 N N . PRO A 1 98 ? 7.138 18.390 -15.227 1.00 90.50 98 PRO A N 1
ATOM 749 C CA . PRO A 1 98 ? 6.879 19.772 -14.835 1.00 90.50 98 PRO A CA 1
ATOM 750 C C . PRO A 1 98 ? 7.577 20.147 -13.521 1.00 90.50 98 PRO A C 1
ATOM 752 O O . PRO A 1 98 ? 7.415 19.463 -12.510 1.00 90.50 98 PRO A O 1
ATOM 755 N N . GLY A 1 99 ? 8.318 21.256 -13.538 1.00 91.75 99 GLY A N 1
ATOM 756 C CA . GLY A 1 99 ? 9.048 21.779 -12.378 1.00 91.75 99 GLY A CA 1
ATOM 757 C C . GLY A 1 99 ? 10.464 21.223 -12.184 1.00 91.75 99 GLY A C 1
ATOM 758 O O . GLY A 1 99 ? 11.207 21.802 -11.399 1.00 91.75 99 GLY A O 1
ATOM 759 N N . ASP A 1 100 ? 10.862 20.180 -12.921 1.00 92.50 100 ASP A N 1
ATOM 760 C CA . ASP A 1 100 ? 12.190 19.560 -12.832 1.00 92.50 100 ASP A CA 1
ATOM 761 C C . ASP A 1 100 ? 12.843 19.493 -14.233 1.00 92.50 100 ASP A C 1
ATOM 763 O O . ASP A 1 100 ? 12.546 18.575 -14.998 1.00 92.50 100 ASP A O 1
ATOM 767 N N . PRO A 1 101 ? 13.745 20.430 -14.600 1.00 88.81 101 PRO A N 1
ATOM 768 C CA . PRO A 1 101 ? 14.266 20.555 -15.973 1.00 88.81 101 PRO A CA 1
ATOM 769 C C . PRO A 1 101 ? 15.147 19.379 -16.430 1.00 88.81 101 PRO A C 1
ATOM 771 O O . PRO A 1 101 ? 15.339 19.173 -17.624 1.00 88.81 101 PRO A O 1
ATOM 774 N N . ASP A 1 102 ? 15.662 18.599 -15.480 1.00 93.56 102 ASP A N 1
ATOM 775 C CA . ASP A 1 102 ? 16.568 17.472 -15.716 1.00 93.56 102 ASP A CA 1
ATOM 776 C C . ASP A 1 102 ? 15.862 16.103 -15.671 1.00 93.56 102 ASP A C 1
ATOM 778 O O . ASP A 1 102 ? 16.523 15.062 -15.757 1.00 93.56 102 ASP A O 1
ATOM 782 N N . GLN A 1 103 ? 14.540 16.078 -15.467 1.00 97.62 103 GLN A N 1
ATOM 783 C CA . GLN A 1 103 ? 13.774 14.843 -15.318 1.00 97.62 103 GLN A CA 1
ATOM 784 C C . GLN A 1 103 ? 12.768 14.639 -16.439 1.00 97.62 103 GLN A C 1
ATOM 786 O O . GLN A 1 103 ? 12.086 15.561 -16.880 1.00 97.62 103 GLN A O 1
ATOM 791 N N . TYR A 1 104 ? 12.616 13.376 -16.818 1.00 98.56 104 TYR A N 1
ATOM 792 C CA . TYR A 1 104 ? 11.725 12.946 -17.886 1.00 98.56 104 TYR A CA 1
ATOM 793 C C . TYR A 1 104 ? 10.894 11.755 -17.424 1.00 98.56 104 TYR A C 1
ATOM 795 O O . TYR A 1 104 ? 11.357 10.956 -16.611 1.00 98.56 104 TYR A O 1
ATOM 803 N N . ILE A 1 105 ? 9.683 11.607 -17.954 1.00 98.81 105 ILE A N 1
ATOM 804 C CA . ILE A 1 105 ? 8.961 10.338 -17.938 1.00 98.81 105 ILE A CA 1
ATOM 805 C C . ILE A 1 105 ? 9.209 9.651 -19.280 1.00 98.81 105 ILE A C 1
ATOM 807 O O . ILE A 1 105 ? 8.762 10.139 -20.315 1.00 98.81 105 ILE A O 1
ATOM 811 N N . CYS A 1 106 ? 9.927 8.533 -19.255 1.00 98.81 106 CYS A N 1
ATOM 812 C CA . CYS A 1 106 ? 10.142 7.662 -20.404 1.00 98.81 106 CYS A CA 1
ATOM 813 C C . CYS A 1 106 ? 9.140 6.508 -20.342 1.00 98.81 106 CYS A C 1
ATOM 815 O O . CYS A 1 106 ? 9.104 5.759 -19.362 1.00 98.81 106 CYS A O 1
ATOM 817 N N . TYR A 1 107 ? 8.331 6.370 -21.387 1.00 98.94 107 TYR A N 1
ATOM 818 C CA . TYR A 1 107 ? 7.355 5.300 -21.521 1.00 98.94 107 TYR A CA 1
ATOM 819 C C . TYR A 1 107 ? 7.949 4.161 -22.346 1.00 98.94 107 TYR A C 1
ATOM 821 O O . TYR A 1 107 ? 8.433 4.383 -23.459 1.00 98.94 107 TYR A O 1
ATOM 829 N N . VAL A 1 108 ? 7.916 2.949 -21.792 1.00 98.94 108 VAL A N 1
ATOM 830 C CA . VAL A 1 108 ? 8.469 1.743 -22.418 1.00 98.94 108 VAL A CA 1
ATOM 831 C C . VAL A 1 108 ? 7.372 0.701 -22.596 1.00 98.94 108 VAL A C 1
ATOM 833 O O . VAL A 1 108 ? 6.630 0.427 -21.655 1.00 98.94 108 VAL A O 1
ATOM 836 N N . ALA A 1 109 ? 7.268 0.127 -23.792 1.00 98.94 109 ALA A N 1
ATOM 837 C CA . ALA A 1 109 ? 6.383 -0.990 -24.102 1.00 98.94 109 ALA A CA 1
ATOM 838 C C . ALA A 1 109 ? 7.189 -2.290 -24.201 1.00 98.94 109 ALA A C 1
ATOM 840 O O . ALA A 1 109 ? 8.205 -2.341 -24.898 1.00 98.94 109 ALA A O 1
ATOM 841 N N . TYR A 1 110 ? 6.716 -3.332 -23.524 1.00 98.94 110 TYR A N 1
ATOM 842 C CA . TYR A 1 110 ? 7.311 -4.661 -23.504 1.00 98.94 110 TYR A CA 1
ATOM 843 C C . TYR A 1 110 ? 6.336 -5.675 -24.114 1.00 98.94 110 TYR A C 1
ATOM 845 O O . TYR A 1 110 ? 5.205 -5.788 -23.627 1.00 98.94 110 TYR A O 1
ATOM 853 N N . PRO A 1 111 ? 6.756 -6.426 -25.145 1.00 98.81 111 PRO A N 1
ATOM 854 C CA . PRO A 1 111 ? 5.969 -7.526 -25.691 1.00 98.81 111 PRO A CA 1
ATOM 855 C C . PRO A 1 111 ? 5.610 -8.563 -24.618 1.00 98.81 111 PRO A C 1
ATOM 857 O O . PRO A 1 111 ? 6.450 -8.904 -23.786 1.00 98.81 111 PRO A O 1
ATOM 860 N N . LEU A 1 112 ? 4.383 -9.092 -24.671 1.00 98.81 112 LEU A N 1
ATOM 861 C CA . LEU A 1 112 ? 3.870 -10.082 -23.711 1.00 98.81 112 LEU A CA 1
ATOM 862 C C . LEU A 1 112 ? 4.786 -11.306 -23.563 1.00 98.81 112 LEU A C 1
ATOM 864 O O . LEU A 1 112 ? 5.049 -11.742 -22.448 1.00 98.81 112 LEU A O 1
ATOM 868 N N . ASP A 1 113 ? 5.308 -11.807 -24.685 1.00 98.62 113 ASP A N 1
ATOM 869 C CA . ASP A 1 113 ? 6.113 -13.035 -24.767 1.00 98.62 113 ASP A CA 1
ATOM 870 C C . ASP A 1 113 ? 7.443 -12.976 -23.988 1.00 98.62 113 ASP A C 1
ATOM 872 O O . ASP A 1 113 ? 8.146 -13.980 -23.899 1.00 98.62 113 ASP A O 1
ATOM 876 N N . LEU A 1 114 ? 7.832 -11.809 -23.463 1.00 98.75 114 LEU A N 1
ATOM 877 C CA . LEU A 1 114 ? 9.021 -11.674 -22.618 1.00 98.75 114 LEU A CA 1
ATOM 878 C C . LEU A 1 114 ? 8.818 -12.198 -21.194 1.00 98.75 114 LEU A C 1
ATOM 880 O O . LEU A 1 114 ? 9.801 -12.353 -20.468 1.00 98.75 114 LEU A O 1
ATOM 884 N N . PHE A 1 115 ? 7.569 -12.402 -20.776 1.00 98.88 115 PHE A N 1
ATOM 885 C CA . PHE A 1 115 ? 7.223 -12.604 -19.377 1.00 98.88 115 PHE A CA 1
ATOM 886 C C . PHE A 1 115 ? 6.696 -14.011 -19.117 1.00 98.88 115 PHE A C 1
ATOM 888 O O . PHE A 1 115 ? 5.783 -14.476 -19.791 1.00 98.88 115 PHE A O 1
ATOM 895 N N . GLU A 1 116 ? 7.254 -14.657 -18.097 1.00 98.88 116 GLU A N 1
ATOM 896 C CA . GLU A 1 116 ? 6.771 -15.943 -17.589 1.00 98.88 116 GLU A CA 1
ATOM 897 C C . GLU A 1 116 ? 5.380 -15.784 -16.956 1.00 98.88 116 GLU A C 1
ATOM 899 O O . GLU A 1 116 ? 5.173 -14.966 -16.054 1.00 98.88 116 GLU A O 1
ATOM 904 N N . GLU A 1 117 ? 4.424 -16.594 -17.402 1.00 98.94 117 GLU A N 1
ATOM 905 C CA . GLU A 1 117 ? 3.050 -16.593 -16.914 1.00 98.94 117 GLU A CA 1
ATOM 906 C C . GLU A 1 117 ? 2.974 -16.843 -15.398 1.00 98.94 117 GLU A C 1
ATOM 908 O O . GLU A 1 117 ? 3.611 -17.744 -14.854 1.00 98.94 117 GLU A O 1
ATOM 913 N N . GLY A 1 118 ? 2.178 -16.043 -14.683 1.00 98.56 118 GLY A N 1
ATOM 914 C CA . GLY A 1 118 ? 1.996 -16.191 -13.236 1.00 98.56 118 GLY A CA 1
ATOM 915 C C . GLY A 1 118 ? 3.210 -15.791 -12.377 1.00 98.56 118 GLY A C 1
ATOM 916 O O . GLY A 1 118 ? 3.186 -15.999 -11.161 1.00 98.56 118 GLY A O 1
ATOM 917 N N . SER A 1 119 ? 4.253 -15.177 -12.954 1.00 98.88 119 SER A N 1
ATOM 918 C CA . SER A 1 119 ? 5.509 -14.858 -12.258 1.00 98.88 119 SER A CA 1
ATOM 919 C C . SER A 1 119 ? 5.746 -13.347 -12.114 1.00 98.88 119 SER A C 1
ATOM 921 O O . SER A 1 119 ? 6.328 -12.675 -12.968 1.00 98.88 119 SER A O 1
ATOM 923 N N . VAL A 1 120 ? 5.353 -12.779 -10.964 1.00 98.88 120 VAL A N 1
ATOM 924 C CA . VAL A 1 120 ? 5.726 -11.390 -10.610 1.00 98.88 120 VAL A CA 1
ATOM 925 C C . VAL A 1 120 ? 7.246 -11.250 -10.516 1.00 98.88 120 VAL A C 1
ATOM 927 O O . VAL A 1 120 ? 7.800 -10.218 -10.894 1.00 98.88 120 VAL A O 1
ATOM 930 N N . THR A 1 121 ? 7.916 -12.301 -10.034 1.00 98.88 121 THR A N 1
ATOM 931 C CA . THR A 1 121 ? 9.374 -12.364 -9.932 1.00 98.88 121 THR A CA 1
ATOM 932 C C . THR A 1 121 ? 10.018 -12.141 -11.299 1.00 98.88 121 THR A C 1
ATOM 934 O O . THR A 1 121 ? 10.813 -11.216 -11.418 1.00 98.88 121 THR A O 1
ATOM 937 N N . ASN A 1 122 ? 9.629 -12.896 -12.334 1.00 98.88 122 ASN A N 1
ATOM 938 C CA . ASN A 1 122 ? 10.172 -12.729 -13.685 1.00 98.88 122 ASN A CA 1
ATOM 939 C C . ASN A 1 122 ? 9.886 -11.331 -14.263 1.00 98.88 122 ASN A C 1
ATOM 941 O O . ASN A 1 122 ? 10.802 -10.675 -14.762 1.00 98.88 122 ASN A O 1
ATOM 945 N N . MET A 1 123 ? 8.657 -10.825 -14.101 1.00 98.88 123 MET A N 1
ATOM 946 C CA . MET A 1 123 ? 8.296 -9.471 -14.541 1.00 98.88 123 MET A CA 1
ATOM 947 C C . MET A 1 123 ? 9.219 -8.400 -13.941 1.00 98.88 123 MET A C 1
ATOM 949 O O . MET A 1 123 ? 9.710 -7.524 -14.655 1.00 98.88 123 MET A O 1
ATOM 953 N N . PHE A 1 124 ? 9.490 -8.464 -12.635 1.00 98.88 124 PHE A N 1
ATOM 954 C CA . PHE A 1 124 ? 10.407 -7.529 -11.982 1.00 98.88 124 PHE A CA 1
ATOM 955 C C . PHE A 1 124 ? 11.876 -7.792 -12.319 1.00 98.88 124 PHE A C 1
ATOM 957 O O . PHE A 1 124 ? 12.630 -6.829 -12.450 1.00 98.88 124 PHE A O 1
ATOM 964 N N . THR A 1 125 ? 12.286 -9.045 -12.524 1.00 98.81 125 THR A N 1
ATOM 965 C CA . THR A 1 125 ? 13.638 -9.369 -12.997 1.00 98.81 125 THR A CA 1
ATOM 966 C C . THR A 1 125 ? 13.952 -8.659 -14.312 1.00 98.81 125 THR A C 1
ATOM 968 O O . THR A 1 125 ? 15.037 -8.096 -14.434 1.00 98.81 125 THR A O 1
ATOM 971 N N . SER A 1 126 ? 13.004 -8.598 -15.249 1.00 98.56 126 SER A N 1
ATOM 972 C CA . SER A 1 126 ? 13.185 -7.853 -16.501 1.00 98.56 126 SER A CA 1
ATOM 973 C C . SER A 1 126 ? 13.120 -6.338 -16.278 1.00 98.56 126 SER A C 1
ATOM 975 O O . SER A 1 126 ? 14.087 -5.623 -16.531 1.00 98.56 126 SER A O 1
ATOM 977 N N . ILE A 1 127 ? 12.000 -5.829 -15.750 1.00 98.81 127 ILE A N 1
ATOM 978 C CA . ILE A 1 127 ? 11.694 -4.386 -15.747 1.00 98.81 127 ILE A CA 1
ATOM 979 C C . ILE A 1 127 ? 12.590 -3.592 -14.781 1.00 98.81 127 ILE A C 1
ATOM 981 O O . ILE A 1 127 ? 12.944 -2.447 -15.064 1.00 98.81 127 ILE A O 1
ATOM 985 N N . VAL A 1 128 ? 12.951 -4.169 -13.630 1.00 98.56 128 VAL A N 1
ATOM 986 C CA . VAL A 1 128 ? 13.704 -3.471 -12.572 1.00 98.56 128 VAL A CA 1
ATOM 987 C C . VAL A 1 128 ? 14.994 -4.185 -12.158 1.00 98.56 128 VAL A C 1
ATOM 989 O O . VAL A 1 128 ? 15.600 -3.793 -11.165 1.00 98.56 128 VAL A O 1
ATOM 992 N N . GLY A 1 129 ? 15.442 -5.197 -12.910 1.00 97.00 129 GLY A N 1
ATOM 993 C CA . GLY A 1 129 ? 16.619 -5.999 -12.561 1.00 97.00 129 GLY A CA 1
ATOM 994 C C . GLY A 1 129 ? 17.923 -5.202 -12.544 1.00 97.00 129 GLY A C 1
ATOM 995 O O . GLY A 1 129 ? 18.538 -5.040 -11.493 1.00 97.00 129 GLY A O 1
ATOM 996 N N . ASN A 1 130 ? 18.337 -4.682 -13.705 1.00 97.94 130 ASN A N 1
ATOM 997 C CA . ASN A 1 130 ? 19.669 -4.076 -13.871 1.00 97.94 130 ASN A CA 1
ATOM 998 C C . ASN A 1 130 ? 19.640 -2.559 -14.107 1.00 97.94 130 ASN A C 1
ATOM 1000 O O . ASN A 1 130 ? 20.565 -1.846 -13.710 1.00 97.94 130 ASN A O 1
ATOM 1004 N N . VAL A 1 131 ? 18.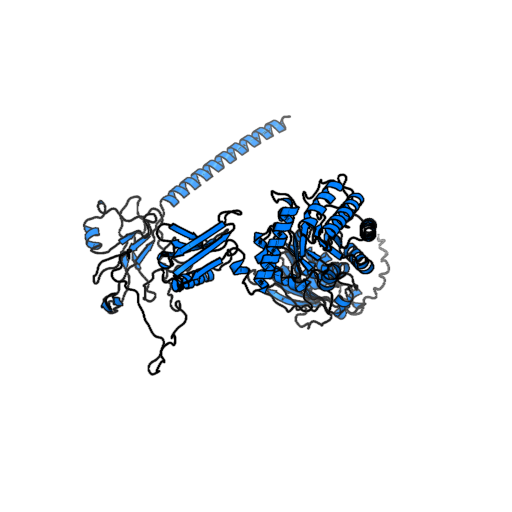579 -2.048 -14.738 1.00 98.38 131 VAL A N 1
ATOM 1005 C CA . VAL A 1 131 ? 18.518 -0.674 -15.276 1.00 98.38 131 VAL A CA 1
ATOM 1006 C C . VAL A 1 131 ? 18.676 0.428 -14.221 1.00 98.38 131 VAL A C 1
ATOM 1008 O O . VAL A 1 131 ? 19.115 1.531 -14.535 1.00 98.38 131 VAL A O 1
ATOM 1011 N N . PHE A 1 132 ? 18.405 0.135 -12.947 1.00 98.31 132 PHE A N 1
ATOM 1012 C CA . PHE A 1 132 ? 18.577 1.081 -11.835 1.00 98.31 132 PHE A CA 1
ATOM 1013 C C . PHE A 1 132 ? 20.047 1.340 -11.471 1.00 98.31 132 PHE A C 1
ATOM 1015 O O . PHE A 1 132 ? 20.348 2.355 -10.844 1.00 98.31 132 PHE A O 1
ATOM 1022 N N . GLY A 1 133 ? 20.963 0.454 -11.879 1.00 97.56 133 GLY A N 1
ATOM 1023 C CA . GLY A 1 133 ? 22.408 0.575 -11.661 1.00 97.56 133 GLY A CA 1
ATOM 1024 C C . GLY A 1 133 ? 23.180 1.190 -12.835 1.00 97.56 133 GLY A C 1
ATOM 1025 O O . GLY A 1 133 ? 24.412 1.210 -12.814 1.00 97.56 133 GLY A O 1
ATOM 1026 N N . PHE A 1 134 ? 22.491 1.665 -13.878 1.00 96.50 134 PHE A N 1
ATOM 1027 C CA . PHE A 1 134 ? 23.131 2.183 -15.088 1.00 96.50 134 PHE A CA 1
ATOM 1028 C C . PHE A 1 134 ? 23.915 3.472 -14.826 1.00 96.50 134 PHE A C 1
ATOM 1030 O O . PHE A 1 134 ? 23.343 4.494 -14.462 1.00 96.50 134 PHE A O 1
ATOM 1037 N N . LYS A 1 135 ? 25.227 3.463 -15.110 1.00 98.06 135 LYS A N 1
ATOM 1038 C CA . LYS A 1 135 ? 26.120 4.624 -14.895 1.00 98.06 135 LYS A CA 1
ATOM 1039 C C . LYS A 1 135 ? 25.692 5.885 -15.650 1.00 98.06 135 LYS A C 1
ATOM 1041 O O . LYS A 1 135 ? 25.969 6.987 -15.184 1.00 98.06 135 LYS A O 1
ATOM 1046 N N . ALA A 1 136 ? 25.039 5.722 -16.802 1.00 97.25 136 ALA A N 1
ATOM 1047 C CA . ALA A 1 136 ? 24.530 6.818 -17.625 1.00 97.25 136 ALA A CA 1
ATOM 1048 C C . ALA A 1 136 ? 23.322 7.544 -16.999 1.00 97.25 136 ALA A C 1
ATOM 1050 O O . ALA A 1 136 ? 22.918 8.595 -17.493 1.00 97.25 136 ALA A O 1
ATOM 1051 N N . LEU A 1 137 ? 22.763 7.018 -15.903 1.00 98.25 137 LEU A N 1
ATOM 1052 C CA . LEU A 1 137 ? 21.637 7.595 -15.177 1.00 98.25 137 LEU A CA 1
ATOM 1053 C C . LEU A 1 137 ? 22.093 8.052 -13.784 1.00 98.25 137 LEU A C 1
ATOM 1055 O O . LEU A 1 137 ? 22.828 7.352 -13.092 1.00 98.25 137 LEU A O 1
ATOM 1059 N N . ARG A 1 138 ? 21.640 9.233 -13.351 1.00 98.19 138 ARG A N 1
ATOM 1060 C CA . ARG A 1 138 ? 21.803 9.702 -11.962 1.00 98.19 138 ARG A CA 1
ATOM 1061 C C . ARG A 1 138 ? 20.748 9.095 -11.044 1.00 98.19 138 ARG A C 1
ATOM 1063 O O . ARG A 1 138 ? 21.026 8.819 -9.882 1.00 98.19 138 ARG A O 1
ATOM 1070 N N . ALA A 1 139 ? 19.531 8.926 -11.557 1.00 98.44 139 ALA A N 1
ATOM 1071 C CA . ALA A 1 139 ? 18.428 8.307 -10.840 1.00 98.44 139 ALA A CA 1
ATOM 1072 C C . ALA A 1 139 ? 17.392 7.729 -11.813 1.00 98.44 139 ALA A C 1
ATOM 1074 O O . ALA A 1 139 ? 17.213 8.240 -12.920 1.00 98.44 139 ALA A O 1
ATOM 1075 N N . LEU A 1 140 ? 16.697 6.682 -11.371 1.00 98.81 140 LEU A N 1
ATOM 1076 C CA . LEU A 1 140 ? 15.620 6.031 -12.098 1.00 98.81 140 LEU A CA 1
ATOM 1077 C C . LEU A 1 140 ? 14.535 5.644 -11.098 1.00 98.81 140 LEU A C 1
ATOM 1079 O O . LEU A 1 140 ? 14.844 5.087 -10.043 1.00 98.81 140 LEU A O 1
ATOM 1083 N N . ARG A 1 141 ? 13.272 5.927 -11.417 1.00 98.88 141 ARG A N 1
ATOM 1084 C CA . ARG A 1 141 ? 12.129 5.467 -10.631 1.00 98.88 141 ARG A CA 1
ATOM 1085 C C . ARG A 1 141 ? 11.048 4.883 -11.523 1.00 98.88 141 ARG A C 1
ATOM 1087 O O . ARG A 1 141 ? 10.615 5.542 -12.460 1.00 98.88 141 ARG A O 1
ATOM 1094 N N . LEU A 1 142 ? 10.569 3.684 -11.211 1.00 98.94 142 LEU A N 1
ATOM 1095 C CA . LEU A 1 142 ? 9.386 3.120 -11.860 1.00 98.94 142 LEU A CA 1
ATOM 1096 C C . LEU A 1 142 ? 8.131 3.698 -11.194 1.00 98.94 142 LEU A C 1
ATOM 1098 O O . LEU A 1 142 ? 7.877 3.446 -10.015 1.00 98.94 142 LEU A O 1
ATOM 1102 N N . GLU A 1 143 ? 7.371 4.511 -11.925 1.00 98.81 143 GLU A N 1
ATOM 1103 C CA . GLU A 1 143 ? 6.187 5.197 -11.398 1.00 98.81 143 GLU A CA 1
ATOM 1104 C C . GLU A 1 143 ? 4.923 4.345 -11.522 1.00 98.81 143 GLU A C 1
ATOM 1106 O O . GLU A 1 143 ? 4.125 4.313 -10.586 1.00 98.81 143 GLU A O 1
ATOM 1111 N N . ASP A 1 144 ? 4.723 3.655 -12.645 1.00 98.94 144 ASP A N 1
ATOM 1112 C CA . ASP A 1 144 ? 3.515 2.862 -12.887 1.00 98.94 144 ASP A CA 1
ATOM 1113 C C . ASP A 1 144 ? 3.743 1.779 -13.953 1.00 98.94 144 ASP A C 1
ATOM 1115 O O . ASP A 1 144 ? 4.646 1.902 -14.785 1.00 98.94 144 ASP A O 1
ATOM 1119 N N . LEU A 1 145 ? 2.885 0.756 -13.938 1.00 98.94 145 LEU A N 1
ATOM 1120 C CA . LEU A 1 145 ? 2.816 -0.303 -14.945 1.00 98.94 145 LEU A CA 1
ATOM 1121 C C . LEU A 1 145 ? 1.386 -0.462 -15.472 1.00 98.94 145 LEU A C 1
ATOM 1123 O O . LEU A 1 145 ? 0.458 -0.574 -14.672 1.00 98.94 145 LEU A O 1
ATOM 1127 N N . ARG A 1 146 ? 1.193 -0.553 -16.791 1.00 98.88 146 ARG A N 1
ATOM 1128 C CA . ARG A 1 146 ? -0.022 -1.146 -17.373 1.00 98.88 146 ARG A CA 1
ATOM 1129 C C . ARG A 1 146 ? 0.190 -2.644 -17.450 1.00 98.88 146 ARG A C 1
ATOM 1131 O O . ARG A 1 146 ? 1.058 -3.092 -18.198 1.00 98.88 146 ARG A O 1
ATOM 1138 N N . ILE A 1 147 ? -0.623 -3.404 -16.729 1.00 98.94 147 ILE A N 1
ATOM 1139 C CA . ILE A 1 147 ? -0.663 -4.858 -16.856 1.00 98.94 147 ILE A CA 1
ATOM 1140 C C . ILE A 1 147 ? -1.785 -5.216 -17.838 1.00 98.94 147 ILE A C 1
ATOM 1142 O O . ILE A 1 147 ? -2.937 -4.872 -17.573 1.00 98.94 147 ILE A O 1
ATOM 1146 N N . PRO A 1 148 ? -1.493 -5.851 -18.981 1.00 98.88 148 PRO A N 1
ATOM 1147 C CA . PRO A 1 148 ? -2.508 -6.198 -19.961 1.00 98.88 148 PRO A CA 1
ATOM 1148 C C . PRO A 1 148 ? -3.380 -7.354 -19.440 1.00 98.88 148 PRO A C 1
ATOM 1150 O O . PRO A 1 148 ? -2.859 -8.238 -18.749 1.00 98.88 148 PRO A O 1
ATOM 1153 N N . PRO A 1 149 ? -4.672 -7.414 -19.818 1.00 98.88 149 PRO A N 1
ATOM 1154 C CA . PRO A 1 149 ? -5.563 -8.510 -19.432 1.00 98.88 149 PRO A CA 1
ATOM 1155 C C . PRO A 1 149 ? -4.996 -9.904 -19.723 1.00 98.88 149 PRO A C 1
ATOM 1157 O O . PRO A 1 149 ? -5.097 -10.808 -18.900 1.00 98.88 149 PRO A O 1
ATOM 1160 N N . ALA A 1 150 ? -4.334 -10.073 -20.872 1.00 98.75 150 ALA A N 1
ATOM 1161 C CA . ALA A 1 150 ? -3.727 -11.344 -21.259 1.00 98.75 150 ALA A CA 1
ATOM 1162 C C . ALA A 1 150 ? -2.686 -11.846 -20.241 1.00 98.75 150 ALA A C 1
ATOM 1164 O O . ALA A 1 150 ? -2.610 -13.047 -20.001 1.00 98.75 150 ALA A O 1
ATOM 1165 N N . TYR A 1 151 ? -1.931 -10.942 -19.605 1.00 98.94 151 TYR A N 1
ATOM 1166 C CA . TYR A 1 151 ? -0.961 -11.312 -18.576 1.00 98.94 151 TYR A CA 1
ATOM 1167 C C . TYR A 1 151 ? -1.626 -11.479 -17.210 1.00 98.94 151 TYR A C 1
ATOM 1169 O O . TYR A 1 151 ? -1.381 -12.476 -16.538 1.00 98.94 151 TYR A O 1
ATOM 1177 N N . SER A 1 152 ? -2.512 -10.559 -16.803 1.00 98.75 152 SER A N 1
ATOM 1178 C CA . SER A 1 152 ? -3.165 -10.633 -15.485 1.00 98.75 152 SER A CA 1
ATOM 1179 C C . SER A 1 152 ? -4.000 -11.907 -15.312 1.00 98.75 152 SER A C 1
ATOM 1181 O O . SER A 1 152 ? -4.027 -12.465 -14.217 1.00 98.75 152 SER A O 1
ATOM 1183 N N . LYS A 1 153 ? -4.603 -12.436 -16.387 1.00 98.75 153 LYS A N 1
ATOM 1184 C CA . LYS A 1 153 ? -5.345 -13.711 -16.377 1.00 98.75 153 LYS A CA 1
ATOM 1185 C C . LYS A 1 153 ? -4.485 -14.951 -16.124 1.00 98.75 153 LYS A C 1
ATOM 1187 O O . LYS A 1 153 ? -5.050 -16.001 -15.830 1.00 98.75 153 LYS A O 1
ATOM 1192 N N . THR A 1 154 ? -3.161 -14.843 -16.212 1.00 98.88 154 THR A N 1
ATOM 1193 C CA . THR A 1 154 ? -2.242 -15.934 -15.849 1.00 98.88 154 THR A CA 1
ATOM 1194 C C . THR A 1 154 ? -2.016 -16.044 -14.339 1.00 98.88 154 THR A C 1
ATOM 1196 O O . THR A 1 154 ? -1.468 -17.035 -13.864 1.00 98.88 154 THR A O 1
ATOM 1199 N N . PHE A 1 155 ? -2.462 -15.047 -13.569 1.00 98.94 155 PHE A N 1
ATOM 1200 C CA . PHE A 1 155 ? -2.323 -15.003 -12.120 1.00 98.94 155 PHE A CA 1
ATOM 1201 C C . PHE A 1 155 ? -3.618 -15.405 -11.419 1.00 98.94 155 PHE A C 1
ATOM 1203 O O . PHE A 1 155 ? -4.719 -15.082 -11.863 1.00 98.94 155 PHE A O 1
ATOM 1210 N N . GLN A 1 156 ? -3.478 -16.036 -10.251 1.00 98.75 156 GLN A N 1
ATOM 1211 C CA . GLN A 1 156 ? -4.610 -16.324 -9.371 1.00 98.75 156 GLN A CA 1
ATOM 1212 C C . GLN A 1 156 ? -5.278 -15.043 -8.841 1.00 98.75 156 GLN A C 1
ATOM 1214 O O . GLN A 1 156 ? -6.500 -14.999 -8.681 1.00 98.75 156 GLN A O 1
ATOM 1219 N N . GLY A 1 157 ? -4.471 -14.033 -8.506 1.00 98.75 157 GLY A N 1
ATOM 1220 C CA . GLY A 1 157 ? -4.909 -12.886 -7.723 1.00 98.75 157 GLY A CA 1
ATOM 1221 C C . GLY A 1 157 ? -5.114 -13.206 -6.231 1.00 98.75 157 GLY A C 1
ATOM 1222 O O . GLY A 1 157 ? -4.626 -14.233 -5.737 1.00 98.75 157 GLY A O 1
ATOM 1223 N N . PRO A 1 158 ? -5.828 -12.341 -5.483 1.00 98.88 158 PRO A N 1
ATOM 1224 C CA . PRO A 1 158 ? -6.092 -12.532 -4.054 1.00 98.88 158 PRO A CA 1
ATOM 1225 C C . PRO A 1 158 ? -6.770 -13.873 -3.758 1.00 98.88 158 PRO A C 1
ATOM 1227 O O . PRO A 1 158 ? -7.685 -14.230 -4.500 1.00 98.88 158 PRO A O 1
ATOM 1230 N N . PRO A 1 159 ? -6.389 -14.611 -2.694 1.00 98.88 159 PRO A N 1
ATOM 1231 C CA . PRO A 1 159 ? -7.003 -15.896 -2.349 1.00 98.88 159 PRO A CA 1
ATOM 1232 C C . PRO A 1 159 ? -8.526 -15.858 -2.173 1.00 98.88 159 PRO A C 1
ATOM 1234 O O . PRO A 1 159 ? -9.193 -16.849 -2.427 1.00 98.88 159 PRO A O 1
ATOM 1237 N N . HIS A 1 160 ? -9.128 -14.737 -1.818 1.00 98.88 160 HIS A N 1
ATOM 1238 C CA . HIS A 1 160 ? -10.574 -14.606 -1.632 1.00 98.88 160 HIS A CA 1
ATOM 1239 C C . HIS A 1 160 ? -11.077 -13.273 -2.178 1.00 98.88 160 HIS A C 1
ATOM 1241 O O . HIS A 1 160 ? -12.053 -13.242 -2.925 1.00 98.88 160 HIS A O 1
ATOM 1247 N N . GLY A 1 161 ? -10.374 -12.193 -1.842 1.00 98.69 161 GLY A N 1
ATOM 1248 C CA . GLY A 1 161 ? -10.771 -10.826 -2.149 1.00 98.69 161 GLY A CA 1
ATOM 1249 C C . GLY A 1 161 ? -11.918 -10.297 -1.284 1.00 98.69 161 GLY A C 1
ATOM 1250 O O . GLY A 1 161 ? -12.495 -11.007 -0.457 1.00 98.69 161 GLY A O 1
ATOM 1251 N N . ILE A 1 162 ? -12.230 -9.015 -1.491 1.00 98.88 162 ILE A N 1
ATOM 1252 C CA . ILE A 1 162 ? -13.100 -8.195 -0.627 1.00 98.88 162 ILE A CA 1
ATOM 1253 C C . ILE A 1 162 ? -14.445 -8.873 -0.328 1.00 98.88 162 ILE A C 1
ATOM 1255 O O . ILE A 1 162 ? -14.836 -8.995 0.832 1.00 98.88 162 ILE A O 1
ATOM 1259 N N . GLN A 1 163 ? -15.158 -9.306 -1.368 1.00 98.81 163 GLN A N 1
ATOM 1260 C CA . GLN A 1 163 ? -16.527 -9.811 -1.254 1.00 98.81 163 GLN A CA 1
ATOM 1261 C C . GLN A 1 163 ? -16.568 -11.110 -0.443 1.00 98.81 163 GLN A C 1
ATOM 1263 O O . GLN A 1 163 ? -17.265 -11.194 0.565 1.00 98.81 163 GLN A O 1
ATOM 1268 N N . VAL A 1 164 ? -15.741 -12.089 -0.821 1.00 98.88 164 VAL A N 1
ATOM 1269 C CA . VAL A 1 164 ? -15.700 -13.399 -0.156 1.00 98.88 164 VAL A CA 1
ATOM 1270 C C . VAL A 1 164 ? -15.199 -13.277 1.282 1.00 98.88 164 VAL A C 1
ATOM 1272 O O . VAL A 1 164 ? -15.666 -14.006 2.155 1.00 98.88 164 VAL A O 1
ATOM 1275 N N . GLU A 1 165 ? -14.268 -12.362 1.564 1.00 98.88 165 GLU A N 1
ATOM 1276 C CA . GLU A 1 165 ? -13.851 -12.101 2.941 1.00 98.88 165 GLU A CA 1
ATOM 1277 C C . GLU A 1 165 ? -15.015 -11.594 3.801 1.00 98.88 165 GLU A C 1
ATOM 1279 O O . GLU A 1 165 ? -15.248 -12.121 4.892 1.00 98.88 165 GLU A O 1
ATOM 1284 N N . ARG A 1 166 ? -15.791 -10.623 3.310 1.00 98.81 166 ARG A N 1
ATOM 1285 C CA . ARG A 1 166 ? -16.974 -10.137 4.034 1.00 98.81 166 ARG A CA 1
ATOM 1286 C C . ARG A 1 166 ? -18.005 -11.231 4.264 1.00 98.81 166 ARG A C 1
ATOM 1288 O O . ARG A 1 166 ? -18.526 -11.318 5.378 1.00 98.81 166 ARG A O 1
ATOM 1295 N N . ASP A 1 167 ? -18.233 -12.074 3.260 1.00 98.88 167 ASP A N 1
ATOM 1296 C CA . ASP A 1 167 ? -19.162 -13.201 3.340 1.00 98.88 167 ASP A CA 1
ATOM 1297 C C . ASP A 1 167 ? -18.715 -14.219 4.394 1.00 98.88 167 ASP A C 1
ATOM 1299 O O . ASP A 1 167 ? -19.496 -14.617 5.261 1.00 98.88 167 ASP A O 1
ATOM 1303 N N . LYS A 1 168 ? -17.425 -14.582 4.394 1.00 98.69 168 LYS A N 1
ATOM 1304 C CA . LYS A 1 168 ? -16.839 -15.498 5.385 1.00 98.69 168 LYS A CA 1
ATOM 1305 C C . LYS A 1 168 ? -16.940 -14.973 6.812 1.00 98.69 168 LYS A C 1
ATOM 1307 O O . LYS A 1 168 ? -17.111 -15.759 7.740 1.00 98.69 168 LYS A O 1
ATOM 1312 N N . LEU A 1 169 ? -16.790 -13.665 6.999 1.00 98.69 169 LEU A N 1
ATOM 1313 C CA . LEU A 1 169 ? -16.812 -13.035 8.320 1.00 98.69 169 LEU A CA 1
ATOM 1314 C C . LEU A 1 169 ? -18.217 -12.614 8.761 1.00 98.69 169 LEU A C 1
ATOM 1316 O O . LEU A 1 169 ? -18.398 -12.288 9.936 1.00 98.69 169 LEU A O 1
ATOM 1320 N N . ASN A 1 170 ? -19.183 -12.604 7.838 1.00 98.69 170 ASN A N 1
ATOM 1321 C CA . ASN A 1 170 ? -20.526 -12.061 8.010 1.00 98.69 170 ASN A CA 1
ATOM 1322 C C . ASN A 1 170 ? -20.510 -10.601 8.518 1.00 98.69 170 ASN A C 1
ATOM 1324 O O . ASN A 1 170 ? -21.149 -10.265 9.518 1.00 98.69 170 ASN A O 1
ATOM 1328 N N . LYS A 1 171 ? -19.713 -9.734 7.869 1.00 98.62 171 LYS A N 1
ATOM 1329 C CA . LYS A 1 171 ? -19.489 -8.330 8.281 1.00 98.62 171 LYS A CA 1
ATOM 1330 C C . LYS A 1 171 ? -19.599 -7.360 7.100 1.00 98.62 171 LYS A C 1
ATOM 1332 O O . LYS A 1 171 ? -18.713 -7.295 6.245 1.00 98.62 171 LYS A O 1
ATOM 1337 N N . TYR A 1 172 ? -20.635 -6.522 7.115 1.00 98.62 172 TYR A N 1
ATOM 1338 C CA . TYR A 1 172 ? -20.974 -5.607 6.016 1.00 98.62 172 TYR A CA 1
ATOM 1339 C C . TYR A 1 172 ? -21.230 -4.176 6.502 1.00 98.62 172 TYR A C 1
ATOM 1341 O O . TYR A 1 172 ? -21.446 -3.941 7.690 1.00 98.62 172 TYR A O 1
ATOM 1349 N N . GLY A 1 173 ? -21.220 -3.220 5.567 1.00 97.75 173 GLY A N 1
ATOM 1350 C CA . GLY A 1 173 ? -21.675 -1.841 5.793 1.00 97.75 173 GLY A CA 1
ATOM 1351 C C . GLY A 1 173 ? -20.757 -0.963 6.647 1.00 97.75 173 GLY A C 1
ATOM 1352 O O . GLY A 1 173 ? -21.160 0.129 7.033 1.00 97.75 173 GLY A O 1
ATOM 1353 N N . ARG A 1 174 ? -19.546 -1.433 6.971 1.00 98.62 174 ARG A N 1
ATOM 1354 C CA . ARG A 1 174 ? -18.512 -0.660 7.668 1.00 98.62 174 ARG A CA 1
ATOM 1355 C C . ARG A 1 174 ? -17.103 -1.179 7.352 1.00 98.62 174 ARG A C 1
ATOM 1357 O O . ARG A 1 174 ? -16.961 -2.358 6.988 1.00 98.62 174 ARG A O 1
ATOM 1364 N N . PRO A 1 175 ? -16.068 -0.356 7.591 1.00 98.81 175 PRO A N 1
ATOM 1365 C CA . PRO A 1 175 ? -14.694 -0.821 7.742 1.00 98.81 175 PRO A CA 1
ATOM 1366 C C . PRO A 1 175 ? -14.561 -1.941 8.774 1.00 98.81 175 PRO A C 1
ATOM 1368 O O . PRO A 1 175 ? -15.257 -1.968 9.797 1.00 98.81 175 PRO A O 1
ATOM 1371 N N . LEU A 1 176 ? -13.629 -2.855 8.527 1.00 98.94 176 LEU A N 1
ATOM 1372 C CA . LEU A 1 176 ? -13.194 -3.834 9.519 1.00 98.94 176 LEU A CA 1
ATOM 1373 C C . LEU A 1 176 ? -12.228 -3.163 10.505 1.00 98.94 176 LEU A C 1
ATOM 1375 O O . LEU A 1 176 ? -11.470 -2.259 10.147 1.00 98.94 176 LEU A O 1
ATOM 1379 N N . LEU A 1 177 ? -12.231 -3.603 11.761 1.00 98.88 177 LEU A N 1
ATOM 1380 C CA . LEU A 1 177 ? -11.364 -3.064 12.807 1.00 98.88 177 LEU A CA 1
ATOM 1381 C C . LEU A 1 177 ? -10.302 -4.069 13.231 1.00 98.88 177 LEU A C 1
ATOM 1383 O O . LEU A 1 177 ? -10.612 -5.190 13.636 1.00 98.88 177 LEU A O 1
ATOM 1387 N N . GLY A 1 178 ? -9.044 -3.632 13.203 1.00 98.69 178 GLY A N 1
ATOM 1388 C CA . GLY A 1 178 ? -7.895 -4.442 13.588 1.00 98.69 178 GLY A CA 1
ATOM 1389 C C . GLY A 1 178 ? -7.015 -3.799 14.661 1.00 98.69 178 GLY A C 1
ATOM 1390 O O . GLY A 1 178 ? -7.115 -2.612 14.975 1.00 98.69 178 GLY A O 1
ATOM 1391 N N . CYS A 1 179 ? -6.081 -4.574 15.207 1.00 98.44 179 CYS A N 1
ATOM 1392 C CA . CYS A 1 179 ? -5.079 -4.069 16.145 1.00 98.44 179 CYS A CA 1
ATOM 1393 C C . CYS A 1 179 ? -3.804 -4.921 16.132 1.00 98.44 179 CYS A C 1
ATOM 1395 O O . CYS A 1 179 ? -3.853 -6.138 16.282 1.00 98.44 179 CYS A O 1
ATOM 1397 N N . THR A 1 180 ? -2.640 -4.282 15.990 1.00 98.81 180 THR A N 1
ATOM 1398 C CA . THR A 1 180 ? -1.344 -4.946 16.199 1.00 98.81 180 THR A CA 1
ATOM 1399 C C . THR A 1 180 ? -1.031 -5.023 17.685 1.00 98.81 180 THR A C 1
ATOM 1401 O O . THR A 1 180 ? -0.965 -3.977 18.339 1.00 98.81 180 THR A O 1
ATOM 1404 N N . ILE A 1 181 ? -0.770 -6.226 18.197 1.00 98.75 181 ILE A N 1
ATOM 1405 C CA . ILE A 1 181 ? -0.388 -6.426 19.600 1.00 98.75 181 ILE A CA 1
ATOM 1406 C C . ILE A 1 181 ? 0.941 -5.711 19.901 1.00 98.75 181 ILE A C 1
ATOM 1408 O O . ILE A 1 181 ? 1.827 -5.606 19.049 1.00 98.75 181 ILE A O 1
ATOM 1412 N N . LYS A 1 182 ? 1.057 -5.159 21.116 1.00 97.31 182 LYS A N 1
ATOM 1413 C CA . LYS A 1 182 ? 2.210 -4.391 21.612 1.00 97.31 182 LYS A CA 1
ATOM 1414 C C . LYS A 1 182 ? 2.631 -4.864 23.012 1.00 97.31 182 LYS A C 1
ATOM 1416 O O . LYS A 1 182 ? 1.770 -5.352 23.740 1.00 97.31 182 LYS A O 1
ATOM 1421 N N . PRO A 1 183 ? 3.902 -4.663 23.425 1.00 98.00 183 PRO A N 1
ATOM 1422 C CA . PRO A 1 183 ? 5.034 -4.135 22.643 1.00 98.00 183 PRO A CA 1
ATOM 1423 C C . PRO A 1 183 ? 5.350 -5.010 21.423 1.00 98.00 183 PRO A C 1
ATOM 1425 O O . PRO A 1 183 ? 4.902 -6.150 21.366 1.00 98.00 183 PRO A O 1
ATOM 1428 N N . LYS A 1 184 ? 6.072 -4.470 20.426 1.00 95.12 184 LYS A N 1
ATOM 1429 C CA . LYS A 1 184 ? 6.328 -5.192 19.160 1.00 95.12 184 LYS A CA 1
ATOM 1430 C C . LYS A 1 184 ? 6.918 -6.586 19.421 1.00 95.12 184 LYS A C 1
ATOM 1432 O O . LYS A 1 184 ? 6.440 -7.565 18.874 1.00 95.12 184 LYS A O 1
ATOM 1437 N N . LEU A 1 185 ? 7.918 -6.661 20.302 1.00 97.94 185 LEU A N 1
ATOM 1438 C CA . LEU A 1 185 ? 8.612 -7.886 20.705 1.00 97.94 185 LEU A CA 1
ATOM 1439 C C . LEU A 1 185 ? 8.674 -7.980 22.236 1.00 97.94 185 LEU A C 1
ATOM 1441 O O . LEU A 1 185 ? 8.572 -6.965 22.925 1.00 97.94 185 LEU A O 1
ATOM 1445 N N . GLY A 1 186 ? 8.884 -9.192 22.758 1.00 97.62 186 GLY A N 1
ATOM 1446 C CA . GLY A 1 186 ? 9.170 -9.442 24.177 1.00 97.62 186 GLY A CA 1
ATOM 1447 C C . GLY A 1 186 ? 8.011 -9.997 25.011 1.00 97.62 186 GLY A C 1
ATOM 1448 O O . GLY A 1 186 ? 8.236 -10.421 26.141 1.00 97.62 186 GLY A O 1
ATOM 1449 N N . LEU A 1 187 ? 6.785 -10.050 24.482 1.00 98.38 187 LEU A N 1
ATOM 1450 C CA . LEU A 1 187 ? 5.684 -10.757 25.146 1.00 98.38 187 LEU A CA 1
ATOM 1451 C C . LEU A 1 187 ? 5.848 -12.275 25.023 1.00 98.38 187 LEU A C 1
ATOM 1453 O O . LEU A 1 187 ? 6.180 -12.775 23.953 1.00 98.38 187 LEU A O 1
ATOM 1457 N N . SER A 1 188 ? 5.534 -13.005 26.094 1.00 98.69 188 SER A N 1
ATOM 1458 C CA . SER A 1 188 ? 5.370 -14.461 26.042 1.00 98.69 188 SER A CA 1
ATOM 1459 C C . SER A 1 188 ? 4.076 -14.851 25.319 1.00 98.69 188 SER A C 1
ATOM 1461 O O . SER A 1 188 ? 3.110 -14.085 25.311 1.00 98.69 188 SER A O 1
ATOM 1463 N N . ALA A 1 189 ? 4.017 -16.076 24.789 1.00 98.69 189 ALA A N 1
ATOM 1464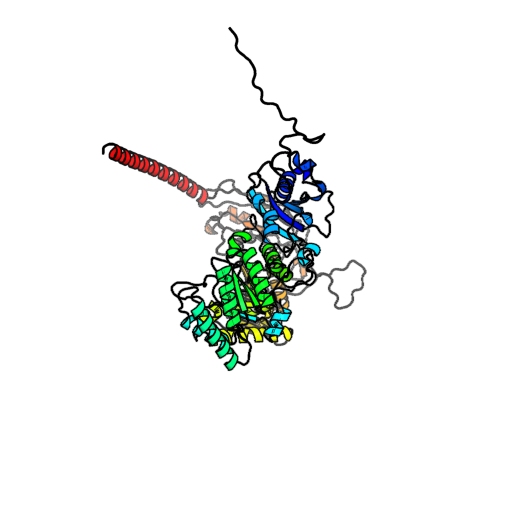 C CA . ALA A 1 189 ? 2.861 -16.590 24.044 1.00 98.69 189 ALA A CA 1
ATOM 1465 C C . ALA A 1 189 ? 1.531 -16.461 24.808 1.00 98.69 189 ALA A C 1
ATOM 1467 O O . ALA A 1 189 ? 0.544 -15.959 24.273 1.00 98.69 189 ALA A O 1
ATOM 1468 N N . LYS A 1 190 ? 1.524 -16.826 26.097 1.00 98.69 190 LYS A N 1
ATOM 1469 C CA . LYS A 1 190 ? 0.335 -16.729 26.957 1.00 98.69 190 LYS A CA 1
ATOM 1470 C C . LYS A 1 190 ? -0.145 -15.284 27.126 1.00 98.69 190 LYS A C 1
ATOM 1472 O O . LYS A 1 190 ? -1.344 -15.015 27.090 1.00 98.69 190 LYS A O 1
ATOM 1477 N N . ASN A 1 191 ? 0.781 -14.340 27.302 1.00 98.69 191 ASN A N 1
ATOM 1478 C CA . ASN A 1 191 ? 0.430 -12.922 27.408 1.00 98.69 191 ASN A CA 1
ATOM 1479 C C . ASN A 1 191 ? -0.010 -12.341 26.056 1.00 98.69 191 ASN A C 1
ATOM 1481 O O . ASN A 1 191 ? -0.881 -11.474 26.036 1.00 98.69 191 ASN A O 1
ATOM 1485 N N . TYR A 1 192 ? 0.531 -12.848 24.945 1.00 98.88 192 TYR A N 1
ATOM 1486 C CA . TYR A 1 192 ? 0.070 -12.515 23.597 1.00 98.88 192 TYR A CA 1
ATOM 1487 C C . TYR A 1 192 ? -1.396 -12.917 23.398 1.00 98.88 192 TYR A C 1
ATOM 1489 O O . TYR A 1 192 ? -2.216 -12.078 23.028 1.00 98.88 192 TYR A O 1
ATOM 1497 N N . GLY A 1 193 ? -1.747 -14.158 23.760 1.00 98.81 193 GLY A N 1
ATOM 1498 C CA . GLY A 1 193 ? -3.127 -14.652 23.751 1.00 98.81 193 GLY A CA 1
ATOM 1499 C C . GLY A 1 193 ? -4.057 -13.833 24.652 1.00 98.81 193 GLY A C 1
ATOM 1500 O O . GLY A 1 193 ? -5.143 -13.450 24.227 1.00 98.81 193 GLY A O 1
ATOM 1501 N N . ARG A 1 194 ? -3.613 -13.451 25.860 1.00 98.69 194 ARG A N 1
ATOM 1502 C CA . ARG A 1 194 ? -4.387 -12.547 26.735 1.00 98.69 194 ARG A CA 1
ATOM 1503 C C . ARG A 1 194 ? -4.672 -11.203 26.062 1.00 98.69 194 ARG A C 1
ATOM 1505 O O . ARG A 1 194 ? -5.810 -10.745 26.081 1.00 98.69 194 ARG A O 1
ATOM 1512 N N . ALA A 1 195 ? -3.654 -10.563 25.486 1.00 98.75 195 ALA A N 1
ATOM 1513 C CA . ALA A 1 195 ? -3.827 -9.274 24.823 1.00 98.75 195 ALA A CA 1
ATOM 1514 C C . ALA A 1 195 ? -4.763 -9.384 23.609 1.00 98.75 195 ALA A C 1
ATOM 1516 O O . ALA A 1 195 ? -5.613 -8.512 23.430 1.00 98.75 195 ALA A O 1
ATOM 1517 N N . CYS A 1 196 ? -4.639 -10.467 22.832 1.00 98.88 196 CYS A N 1
ATOM 1518 C CA . CYS A 1 196 ? -5.537 -10.824 21.735 1.00 98.88 196 CYS A CA 1
ATOM 1519 C C . CYS A 1 196 ? -6.993 -10.924 22.213 1.00 98.88 196 CYS A C 1
ATOM 1521 O O . CYS A 1 196 ? -7.847 -10.192 21.716 1.00 98.88 196 CYS A O 1
ATOM 1523 N N . TYR A 1 197 ? -7.262 -11.756 23.225 1.00 98.94 197 TYR A N 1
ATOM 1524 C CA . TYR A 1 197 ? -8.603 -11.962 23.785 1.00 98.94 197 TYR A CA 1
ATOM 1525 C C . TYR A 1 197 ? -9.246 -10.643 24.225 1.00 98.94 197 TYR A C 1
ATOM 1527 O O . TYR A 1 197 ? -10.355 -10.324 23.798 1.00 98.94 197 TYR A O 1
ATOM 1535 N N . GLU A 1 198 ? -8.530 -9.843 25.021 1.00 98.81 198 GLU A N 1
ATOM 1536 C CA . GLU A 1 198 ? -9.054 -8.584 25.554 1.00 98.81 198 GLU A CA 1
ATOM 1537 C C . GLU A 1 198 ? -9.412 -7.574 24.452 1.00 98.81 198 GLU A C 1
ATOM 1539 O O . GLU A 1 198 ? -10.409 -6.866 24.559 1.00 98.81 198 GLU A O 1
ATOM 1544 N N . CYS A 1 199 ? -8.628 -7.507 23.373 1.00 98.75 199 CYS A N 1
ATOM 1545 C CA . CYS A 1 199 ? -8.947 -6.623 22.252 1.00 98.75 199 CYS A CA 1
ATOM 1546 C C . CYS A 1 199 ? -10.169 -7.118 21.461 1.00 98.75 199 CYS A C 1
ATOM 1548 O O . CYS A 1 199 ? -11.037 -6.322 21.107 1.00 98.75 199 CYS A O 1
ATOM 1550 N N . LEU A 1 200 ? -10.247 -8.426 21.187 1.00 98.88 200 LEU A N 1
ATOM 1551 C CA . LEU A 1 200 ? -11.328 -9.015 20.391 1.00 98.88 200 LEU A CA 1
ATOM 1552 C C . LEU A 1 200 ? -12.678 -8.951 21.116 1.00 98.88 200 LEU A C 1
ATOM 1554 O O . LEU A 1 200 ? -13.671 -8.531 20.517 1.00 98.88 200 LEU A O 1
ATOM 1558 N N . ARG A 1 201 ? -12.717 -9.296 22.413 1.00 98.69 201 ARG A N 1
ATOM 1559 C CA . ARG A 1 201 ? -13.950 -9.218 23.220 1.00 98.69 201 ARG A CA 1
ATOM 1560 C C . ARG A 1 201 ? -14.463 -7.783 23.364 1.00 98.69 201 ARG A C 1
ATOM 1562 O O . ARG A 1 201 ? -15.654 -7.566 23.528 1.00 98.69 201 ARG A O 1
ATOM 1569 N N . GLY A 1 202 ? -13.564 -6.797 23.289 1.00 95.75 202 GLY A N 1
ATOM 1570 C CA . GLY A 1 202 ? -13.912 -5.379 23.360 1.00 95.75 202 GLY A CA 1
ATOM 1571 C C . GLY A 1 202 ? -14.539 -4.814 22.083 1.00 95.75 202 GLY A C 1
ATOM 1572 O O . GLY A 1 202 ? -14.954 -3.663 22.090 1.00 95.75 202 GLY A O 1
ATOM 1573 N N . GLY A 1 203 ? -14.618 -5.589 20.995 1.00 96.00 203 GLY A N 1
ATOM 1574 C CA . GLY A 1 203 ? -15.369 -5.210 19.793 1.00 96.00 203 GLY A CA 1
ATOM 1575 C C . GLY A 1 203 ? -14.555 -5.094 18.504 1.00 96.00 203 GLY A C 1
ATOM 1576 O O . GLY A 1 203 ? -15.151 -4.820 17.461 1.00 96.00 203 GLY A O 1
ATOM 1577 N N . LEU A 1 204 ? -13.235 -5.329 18.530 1.00 98.69 204 LEU A N 1
ATOM 1578 C CA . LEU A 1 204 ? -12.460 -5.444 17.287 1.00 98.69 204 LEU A CA 1
ATOM 1579 C C . LEU A 1 204 ? -12.844 -6.720 16.526 1.00 98.69 204 LEU A C 1
ATOM 1581 O O . LEU A 1 204 ? -13.207 -7.735 17.130 1.00 98.69 204 LEU A O 1
ATOM 1585 N N . ASP A 1 205 ? -12.741 -6.674 15.200 1.00 98.88 205 ASP A N 1
ATOM 1586 C CA . ASP A 1 205 ? -12.919 -7.853 14.344 1.00 98.88 205 ASP A CA 1
ATOM 1587 C C . ASP A 1 205 ? -11.648 -8.707 14.358 1.00 98.88 205 ASP A C 1
ATOM 1589 O O . ASP A 1 205 ? -11.703 -9.938 14.428 1.00 98.88 205 ASP A O 1
ATOM 1593 N N . PHE A 1 206 ? -10.500 -8.025 14.373 1.00 98.94 206 PHE A N 1
ATOM 1594 C CA . PHE A 1 206 ? -9.193 -8.642 14.278 1.00 98.94 206 PHE A CA 1
ATOM 1595 C C . PHE A 1 206 ? -8.176 -8.110 15.284 1.00 98.94 206 PHE A C 1
ATOM 1597 O O . PHE A 1 206 ? -8.172 -6.947 15.693 1.00 98.94 206 PHE A O 1
ATOM 1604 N N . THR A 1 207 ? -7.209 -8.963 15.597 1.00 98.94 207 THR A N 1
ATOM 1605 C CA . THR A 1 207 ? -5.877 -8.543 16.045 1.00 98.94 207 THR A CA 1
ATOM 1606 C C . THR A 1 207 ? -4.818 -9.131 15.112 1.00 98.94 207 THR A C 1
ATOM 1608 O O . THR A 1 207 ? -5.144 -9.894 14.206 1.00 98.94 207 THR A O 1
ATOM 1611 N N . LYS A 1 208 ? -3.547 -8.759 15.268 1.00 98.94 208 LYS A N 1
ATOM 1612 C CA . LYS A 1 208 ? -2.463 -9.326 14.461 1.00 98.94 208 LYS A CA 1
ATOM 1613 C C . LYS A 1 208 ? -1.153 -9.428 15.209 1.00 98.94 208 LYS A C 1
ATOM 1615 O O . LYS A 1 208 ? -0.859 -8.581 16.064 1.00 98.94 208 LYS A O 1
ATOM 1620 N N . ASP A 1 209 ? -0.356 -10.396 14.776 1.00 98.88 209 ASP A N 1
ATOM 1621 C CA . ASP A 1 209 ? 1.073 -10.411 15.017 1.00 98.88 209 ASP A CA 1
ATOM 1622 C C . ASP A 1 209 ? 1.700 -9.106 14.500 1.00 98.88 209 ASP A C 1
ATOM 1624 O O . ASP A 1 209 ? 1.250 -8.501 13.521 1.00 98.88 209 ASP A O 1
ATOM 1628 N N . ASP A 1 210 ? 2.739 -8.626 15.170 1.00 98.75 210 ASP A N 1
ATOM 1629 C CA . ASP A 1 210 ? 3.584 -7.562 14.625 1.00 98.75 210 ASP A CA 1
ATOM 1630 C C . ASP A 1 210 ? 4.456 -8.127 13.482 1.00 98.75 210 ASP A C 1
ATOM 1632 O O . ASP A 1 210 ? 4.727 -9.328 13.459 1.00 98.75 210 ASP A O 1
ATOM 1636 N N . GLU A 1 211 ? 4.879 -7.309 12.511 1.00 98.56 211 GLU A N 1
ATOM 1637 C CA . GLU A 1 211 ? 5.586 -7.816 11.319 1.00 98.56 211 GLU A CA 1
ATOM 1638 C C . GLU A 1 211 ? 6.877 -8.565 11.660 1.00 98.56 211 GLU A C 1
ATOM 1640 O O . GLU A 1 211 ? 7.262 -9.520 10.997 1.00 98.56 211 GLU A O 1
ATOM 1645 N N . ASN A 1 212 ? 7.523 -8.176 12.759 1.00 98.31 212 ASN A N 1
ATOM 1646 C CA . ASN A 1 212 ? 8.747 -8.811 13.223 1.00 98.31 212 ASN A CA 1
ATOM 1647 C C . ASN A 1 212 ? 8.514 -9.904 14.279 1.00 98.31 212 ASN A C 1
ATOM 1649 O O . ASN A 1 212 ? 9.484 -10.425 14.823 1.00 98.31 212 ASN A O 1
ATOM 1653 N N . VAL A 1 213 ? 7.267 -10.274 14.591 1.00 98.75 213 VAL A N 1
ATOM 1654 C CA . VAL A 1 213 ? 6.946 -11.423 15.451 1.00 98.75 213 VAL A CA 1
ATOM 1655 C C . VAL A 1 213 ? 6.846 -12.669 14.577 1.00 98.75 213 VAL A C 1
ATOM 1657 O O . VAL A 1 213 ? 5.868 -12.867 13.863 1.00 98.75 213 VAL A O 1
ATOM 1660 N N . ASN A 1 214 ? 7.855 -13.540 14.654 1.00 98.81 214 ASN A N 1
ATOM 1661 C CA . ASN A 1 214 ? 7.905 -14.782 13.885 1.00 98.81 214 ASN A CA 1
ATOM 1662 C C . ASN A 1 214 ? 8.053 -15.959 14.857 1.00 98.81 214 ASN A C 1
ATOM 1664 O O . ASN A 1 214 ? 7.054 -16.438 15.396 1.00 98.81 214 ASN A O 1
ATOM 1668 N N . SER A 1 215 ? 9.285 -16.389 15.142 1.00 98.75 215 SER A N 1
ATOM 1669 C CA . SER A 1 215 ? 9.600 -17.383 16.174 1.00 98.75 215 SER A CA 1
ATOM 1670 C C . SER A 1 215 ? 10.910 -17.030 16.870 1.00 98.75 215 SER A C 1
ATOM 1672 O O . SER A 1 215 ? 11.995 -17.326 16.372 1.00 98.75 215 SER A O 1
ATOM 1674 N N . GLN A 1 216 ? 10.813 -16.399 18.034 1.00 98.75 216 GLN A N 1
ATOM 1675 C CA . GLN A 1 216 ? 11.956 -15.897 18.791 1.00 98.75 216 GLN A CA 1
ATOM 1676 C C . GLN A 1 216 ? 12.158 -16.680 20.094 1.00 98.75 216 GLN A C 1
ATOM 1678 O O . GLN A 1 216 ? 11.237 -17.364 20.542 1.00 98.75 216 GLN A O 1
ATOM 1683 N N . PRO A 1 217 ? 13.330 -16.569 20.750 1.00 98.75 217 PRO A N 1
ATOM 1684 C CA . PRO A 1 217 ? 13.573 -17.225 22.037 1.00 98.75 217 PRO A CA 1
ATOM 1685 C C . PRO A 1 217 ? 12.525 -16.913 23.115 1.00 98.75 217 PRO A C 1
ATOM 1687 O O . PRO A 1 217 ? 12.156 -17.804 23.870 1.00 98.75 217 PRO A O 1
ATOM 1690 N N . PHE A 1 218 ? 12.002 -15.682 23.163 1.00 98.38 218 PHE A N 1
ATOM 1691 C CA . PHE A 1 218 ? 10.995 -15.277 24.153 1.00 98.38 218 PHE A CA 1
ATOM 1692 C C . PHE A 1 218 ? 9.574 -15.792 23.842 1.00 98.38 218 PHE A C 1
ATOM 1694 O O . PHE A 1 218 ? 8.712 -15.784 24.720 1.00 98.38 218 PHE A O 1
ATOM 1701 N N . MET A 1 219 ? 9.308 -16.198 22.593 1.00 98.69 219 MET A N 1
ATOM 1702 C CA . MET A 1 219 ? 7.998 -16.665 22.138 1.00 98.69 219 MET A CA 1
ATOM 1703 C C . MET A 1 219 ? 8.136 -17.472 20.843 1.00 98.69 219 MET A C 1
ATOM 1705 O O . MET A 1 219 ? 8.293 -16.913 19.751 1.00 98.69 219 MET A O 1
ATOM 1709 N N . ARG A 1 220 ? 8.047 -18.801 20.957 1.00 98.81 220 ARG A N 1
ATOM 1710 C CA . ARG A 1 220 ? 8.000 -19.690 19.793 1.00 98.81 220 ARG A CA 1
ATOM 1711 C C . ARG A 1 220 ? 6.641 -19.601 19.110 1.00 98.81 220 ARG A C 1
ATOM 1713 O O . ARG A 1 220 ? 5.611 -19.409 19.757 1.00 98.81 220 ARG A O 1
ATOM 1720 N N . TRP A 1 221 ? 6.654 -19.723 17.783 1.00 98.88 221 TRP A N 1
ATOM 1721 C CA . TRP A 1 221 ? 5.466 -19.494 16.959 1.00 98.88 221 TRP A CA 1
ATOM 1722 C C . TRP A 1 221 ? 4.315 -20.441 17.307 1.00 98.88 221 TRP A C 1
ATOM 1724 O O . TRP A 1 221 ? 3.179 -19.995 17.431 1.00 98.88 221 TRP A O 1
ATOM 1734 N N . ARG A 1 222 ? 4.613 -21.724 17.547 1.00 98.88 222 ARG A N 1
ATOM 1735 C CA . ARG A 1 222 ? 3.586 -22.738 17.806 1.00 98.88 222 ARG A CA 1
ATOM 1736 C C . ARG A 1 222 ? 2.805 -22.451 19.089 1.00 98.88 222 ARG A C 1
ATOM 1738 O O . ARG A 1 222 ? 1.581 -22.517 19.076 1.00 98.88 222 ARG A O 1
ATOM 1745 N N . ASP A 1 223 ? 3.495 -22.056 20.159 1.00 98.88 223 ASP A N 1
ATOM 1746 C CA . ASP A 1 223 ? 2.855 -21.694 21.431 1.00 98.88 223 ASP A CA 1
ATOM 1747 C C . ASP A 1 223 ? 1.950 -20.471 21.260 1.00 98.88 223 ASP A C 1
ATOM 1749 O O . ASP A 1 223 ? 0.828 -20.439 21.765 1.00 98.88 223 ASP A O 1
ATOM 1753 N N . ARG A 1 224 ? 2.420 -19.461 20.513 1.00 98.88 224 ARG A N 1
ATOM 1754 C CA . ARG A 1 224 ? 1.627 -18.261 20.213 1.00 98.88 224 ARG A CA 1
ATOM 1755 C C . ARG A 1 224 ? 0.358 -18.612 19.446 1.00 98.88 224 ARG A C 1
ATOM 1757 O O . ARG A 1 224 ? -0.704 -18.113 19.806 1.00 98.88 224 ARG A O 1
ATOM 1764 N N . PHE A 1 225 ? 0.464 -19.470 18.433 1.00 98.88 225 PHE A N 1
ATOM 1765 C CA . PHE A 1 225 ? -0.669 -19.888 17.607 1.00 98.88 225 PHE A CA 1
ATOM 1766 C C . PHE A 1 225 ? -1.747 -20.561 18.462 1.00 98.88 225 PHE A C 1
ATOM 1768 O O . PHE A 1 225 ? -2.914 -20.197 18.356 1.00 98.88 225 PHE A O 1
ATOM 1775 N N . VAL A 1 226 ? -1.354 -21.454 19.377 1.00 98.94 226 VAL A N 1
ATOM 1776 C CA . VAL A 1 226 ? -2.288 -22.131 20.292 1.00 98.94 226 VAL A CA 1
ATOM 1777 C C . VAL A 1 226 ? -3.009 -21.135 21.207 1.00 98.94 226 VAL A C 1
ATOM 1779 O O . VAL A 1 226 ? -4.238 -21.110 21.230 1.00 98.94 226 VAL A O 1
ATOM 1782 N N . PHE A 1 227 ? -2.280 -20.271 21.923 1.00 98.88 227 PHE A N 1
ATOM 1783 C CA . PHE A 1 227 ? -2.914 -19.314 22.843 1.00 98.88 227 PHE A CA 1
ATOM 1784 C C . PHE A 1 227 ? -3.747 -18.242 22.124 1.00 98.88 227 PHE A C 1
ATOM 1786 O O . PHE A 1 227 ? -4.724 -17.745 22.685 1.00 98.88 227 PHE A O 1
ATOM 1793 N N . CYS A 1 228 ? -3.387 -17.865 20.894 1.00 98.94 228 CYS A N 1
ATOM 1794 C CA . CYS A 1 228 ? -4.195 -16.939 20.100 1.00 98.94 228 CYS A CA 1
ATOM 1795 C C . CYS A 1 228 ? -5.455 -17.613 19.547 1.00 98.94 228 CYS A C 1
ATOM 1797 O O . CYS A 1 228 ? -6.504 -16.979 19.547 1.00 98.94 228 CYS A O 1
ATOM 1799 N N . ALA A 1 229 ? -5.392 -18.886 19.142 1.00 98.94 229 ALA A N 1
ATOM 1800 C CA . ALA A 1 229 ? -6.579 -19.647 18.752 1.00 98.94 229 ALA A CA 1
ATOM 1801 C C . ALA A 1 229 ? -7.568 -19.780 19.922 1.00 98.94 229 ALA A C 1
ATOM 1803 O O . ALA A 1 229 ? -8.747 -19.474 19.762 1.00 98.94 229 ALA A O 1
ATOM 1804 N N . GLU A 1 230 ? -7.088 -20.121 21.125 1.00 98.88 230 GLU A N 1
ATOM 1805 C CA . GLU A 1 230 ? -7.913 -20.117 22.345 1.00 98.88 230 GLU A CA 1
ATOM 1806 C C . GLU A 1 230 ? -8.578 -18.745 22.568 1.00 98.88 230 GLU A C 1
ATOM 1808 O O . GLU A 1 230 ? -9.785 -18.654 22.795 1.00 98.88 230 GLU A O 1
ATOM 1813 N N . ALA A 1 231 ? -7.802 -17.664 22.450 1.00 98.88 231 ALA A N 1
ATOM 1814 C CA . ALA A 1 231 ? -8.283 -16.297 22.616 1.00 98.88 231 ALA A CA 1
ATOM 1815 C C . ALA A 1 231 ? -9.343 -15.886 21.579 1.00 98.88 231 ALA A C 1
ATOM 1817 O O . ALA A 1 231 ? -10.325 -15.235 21.950 1.00 98.88 231 ALA A O 1
ATOM 1818 N N . ILE A 1 232 ? -9.156 -16.264 20.307 1.00 98.88 232 ILE A N 1
ATOM 1819 C CA . ILE A 1 232 ? -10.124 -16.044 19.221 1.00 98.88 232 ILE A CA 1
ATOM 1820 C C . ILE A 1 232 ? -11.450 -16.695 19.597 1.00 98.88 232 ILE A C 1
ATOM 1822 O O . ILE A 1 232 ? -12.468 -16.007 19.673 1.00 98.88 232 ILE A O 1
ATOM 1826 N N . TYR A 1 233 ? -11.439 -18.002 19.870 1.00 98.94 233 TYR A N 1
ATOM 1827 C CA . TYR A 1 233 ? -12.671 -18.750 20.100 1.00 98.94 233 TYR A CA 1
ATOM 1828 C C . TYR A 1 233 ? -13.373 -18.331 21.389 1.00 98.94 233 TYR A C 1
ATOM 1830 O O . TYR A 1 233 ? -14.600 -18.257 21.417 1.00 98.94 233 TYR A O 1
ATOM 1838 N N . LYS A 1 234 ? -12.619 -17.965 22.432 1.00 98.88 234 LYS A N 1
ATOM 1839 C CA . LYS A 1 234 ? -13.187 -17.401 23.660 1.00 98.88 234 LYS A CA 1
ATOM 1840 C C . LYS A 1 234 ? -13.926 -16.084 23.395 1.00 98.88 234 LYS A C 1
ATOM 1842 O O . LYS A 1 234 ? -15.061 -15.932 23.837 1.00 98.88 234 LYS A O 1
ATOM 1847 N N . ALA A 1 235 ? -13.314 -15.145 22.668 1.00 98.81 235 ALA A N 1
ATOM 1848 C CA . ALA A 1 235 ? -13.948 -13.863 22.341 1.00 98.81 235 ALA A CA 1
ATOM 1849 C C . ALA A 1 235 ? -15.139 -14.025 21.381 1.00 98.81 235 ALA A C 1
ATOM 1851 O O . ALA A 1 235 ? -16.151 -13.341 21.528 1.00 98.81 235 ALA A O 1
ATOM 1852 N N . GLN A 1 236 ? -15.040 -14.938 20.414 1.00 98.81 236 GLN A N 1
ATOM 1853 C CA . GLN A 1 236 ? -16.131 -15.260 19.495 1.00 98.81 236 GLN A CA 1
ATOM 1854 C C . GLN A 1 236 ? -17.334 -15.857 20.236 1.00 98.81 236 GLN A C 1
ATOM 1856 O O . GLN A 1 236 ? -18.457 -15.416 20.013 1.00 98.81 236 GLN A O 1
ATOM 1861 N N . ALA A 1 237 ? -17.112 -16.791 21.166 1.00 98.81 237 ALA A N 1
ATOM 1862 C CA . ALA A 1 237 ? -18.182 -17.361 21.983 1.00 98.81 237 ALA A CA 1
ATOM 1863 C C . ALA A 1 237 ? -18.859 -16.316 22.890 1.00 98.81 237 ALA A C 1
ATOM 1865 O O . ALA A 1 237 ? -20.067 -16.374 23.088 1.00 98.81 237 ALA A O 1
ATOM 1866 N N . GLU A 1 238 ? -18.099 -15.353 23.420 1.00 98.75 238 GLU A N 1
ATOM 1867 C CA . GLU A 1 238 ? -18.627 -14.284 24.282 1.00 98.75 238 GLU A CA 1
ATOM 1868 C C . GLU A 1 238 ? -19.439 -13.235 23.505 1.00 98.75 238 GLU A C 1
ATOM 1870 O O . GLU A 1 238 ? -20.421 -12.710 24.022 1.00 98.75 238 GLU A O 1
ATOM 1875 N N . THR A 1 239 ? -19.036 -12.921 22.271 1.00 98.38 239 THR A N 1
ATOM 1876 C CA . THR A 1 239 ? -19.625 -11.816 21.488 1.00 98.38 239 THR A CA 1
ATOM 1877 C C . THR A 1 239 ? -20.627 -12.262 20.426 1.00 98.38 239 THR A C 1
ATOM 1879 O O . THR A 1 239 ? -21.403 -11.440 19.950 1.00 98.38 239 THR A O 1
ATOM 1882 N N . GLY A 1 240 ? -20.595 -13.531 20.012 1.00 98.44 240 GLY A N 1
ATOM 1883 C CA . GLY A 1 240 ? -21.390 -14.053 18.897 1.00 98.44 240 GLY A CA 1
ATOM 1884 C C . GLY A 1 240 ? -20.918 -13.604 17.505 1.00 98.44 240 GLY A C 1
ATOM 1885 O O . GLY A 1 240 ? -21.494 -14.022 16.506 1.00 98.44 240 GLY A O 1
ATOM 1886 N N . GLU A 1 241 ? -19.869 -12.781 17.407 1.00 98.56 241 GLU A N 1
ATOM 1887 C CA . GLU A 1 241 ? -19.290 -12.345 16.133 1.00 98.56 241 GLU A CA 1
ATOM 1888 C C . GLU A 1 241 ? -18.078 -13.205 15.755 1.00 98.56 241 GLU A C 1
ATOM 1890 O O . GLU A 1 241 ? -17.244 -13.500 16.610 1.00 98.56 241 GLU A O 1
ATOM 1895 N N . ILE A 1 242 ? -17.902 -13.502 14.461 1.00 98.81 242 ILE A N 1
ATOM 1896 C CA . ILE A 1 242 ? -16.666 -14.123 13.958 1.00 98.81 242 ILE A CA 1
ATOM 1897 C C . ILE A 1 242 ? -15.468 -13.214 14.267 1.00 98.81 242 ILE A C 1
ATOM 1899 O O . ILE A 1 242 ? -15.519 -12.002 14.012 1.00 98.81 242 ILE A O 1
ATOM 1903 N N . LYS A 1 243 ? -14.399 -13.801 14.820 1.00 98.88 243 LYS A N 1
ATOM 1904 C CA . LYS A 1 243 ? -13.151 -13.114 15.190 1.00 98.88 243 LYS A CA 1
ATOM 1905 C C . LYS A 1 243 ? -11.944 -13.750 14.506 1.00 98.88 243 LYS A C 1
ATOM 1907 O O . LYS A 1 243 ? -11.957 -14.928 14.166 1.00 98.88 243 LYS A O 1
ATOM 1912 N N . GLY A 1 244 ? -10.858 -12.990 14.374 1.00 98.75 244 GLY A N 1
ATOM 1913 C CA . GLY A 1 244 ? -9.590 -13.526 13.882 1.00 98.75 244 GLY A CA 1
ATOM 1914 C C . GLY A 1 244 ? -8.356 -12.870 14.494 1.00 98.75 244 GLY A C 1
ATOM 1915 O O . GLY A 1 244 ? -8.394 -11.764 15.035 1.00 98.75 244 GLY A O 1
ATOM 1916 N N . HIS A 1 245 ? -7.229 -13.560 14.376 1.00 98.94 245 HIS A N 1
ATOM 1917 C CA . HIS A 1 245 ? -5.908 -13.025 14.671 1.00 98.94 245 HIS A CA 1
ATOM 1918 C C . HIS A 1 245 ? -4.986 -13.363 13.508 1.00 98.94 245 HIS A C 1
ATOM 1920 O O . HIS A 1 245 ? -4.889 -14.533 13.151 1.00 98.94 245 HIS A O 1
ATOM 1926 N N . TYR A 1 246 ? -4.308 -12.375 12.924 1.00 98.81 246 TYR A N 1
ATOM 1927 C CA . TYR A 1 246 ? -3.427 -12.638 11.786 1.00 98.81 246 TYR A CA 1
ATOM 1928 C C . TYR A 1 246 ? -2.148 -13.307 12.297 1.00 98.81 246 TYR A C 1
ATOM 1930 O O . TYR A 1 246 ? -1.235 -12.631 12.775 1.00 98.81 246 TYR A O 1
ATOM 1938 N N . LEU A 1 247 ? -2.107 -14.638 12.239 1.00 98.94 247 LEU A N 1
ATOM 1939 C CA . LEU A 1 247 ? -0.956 -15.430 12.665 1.00 98.94 247 LEU A CA 1
ATOM 1940 C C . LEU A 1 247 ? 0.156 -15.341 11.613 1.00 98.94 247 LEU A C 1
ATOM 1942 O O . LEU A 1 247 ? -0.060 -15.673 10.448 1.00 98.94 247 LEU A O 1
ATOM 1946 N N . ASN A 1 248 ? 1.343 -14.874 12.006 1.00 98.94 248 ASN A N 1
ATOM 1947 C CA . ASN A 1 248 ? 2.423 -14.581 11.065 1.00 98.94 248 ASN A CA 1
ATOM 1948 C C . ASN A 1 248 ? 3.156 -15.850 10.588 1.00 98.94 248 ASN A C 1
ATOM 1950 O O . ASN A 1 248 ? 3.882 -16.506 11.347 1.00 98.94 248 ASN A O 1
ATOM 1954 N N . ALA A 1 249 ? 2.981 -16.167 9.303 1.00 98.94 249 ALA A N 1
ATOM 1955 C CA . ALA A 1 249 ? 3.606 -17.291 8.617 1.00 98.94 249 ALA A CA 1
ATOM 1956 C C . ALA A 1 249 ? 5.036 -16.988 8.129 1.00 98.94 249 ALA A C 1
ATOM 1958 O O . ALA A 1 249 ? 5.774 -17.931 7.854 1.00 98.94 249 ALA A O 1
ATOM 1959 N N . THR A 1 250 ? 5.471 -15.721 8.078 1.00 98.94 250 THR A N 1
ATOM 1960 C CA . THR A 1 250 ? 6.811 -15.324 7.602 1.00 98.94 250 THR A CA 1
ATOM 1961 C C . THR A 1 250 ? 7.921 -16.109 8.315 1.00 98.94 250 THR A C 1
ATOM 1963 O O . THR A 1 250 ? 8.009 -16.117 9.550 1.00 98.94 250 THR A O 1
ATOM 1966 N N . ALA A 1 251 ? 8.791 -16.775 7.554 1.00 98.81 251 ALA A N 1
ATOM 1967 C CA . ALA A 1 251 ? 9.851 -17.646 8.064 1.00 98.81 251 ALA A CA 1
ATOM 1968 C C . ALA A 1 251 ? 11.135 -17.535 7.223 1.00 98.81 251 ALA A C 1
ATOM 1970 O O . ALA A 1 251 ? 11.154 -16.867 6.197 1.00 98.81 251 ALA A O 1
ATOM 1971 N N . GLY A 1 252 ? 12.212 -18.189 7.672 1.00 98.56 252 GLY A N 1
ATOM 1972 C CA . GLY A 1 252 ? 13.498 -18.183 6.962 1.00 98.56 252 GLY A CA 1
ATOM 1973 C C . GLY A 1 252 ? 13.551 -19.088 5.727 1.00 98.56 252 GLY A C 1
ATOM 1974 O O . GLY A 1 252 ? 14.445 -18.920 4.908 1.00 98.56 252 GLY A O 1
ATOM 1975 N N . THR A 1 253 ? 12.621 -20.038 5.588 1.00 98.88 253 THR A N 1
ATOM 1976 C CA . THR A 1 253 ? 12.499 -20.914 4.412 1.00 98.88 253 THR A CA 1
ATOM 1977 C C . THR A 1 253 ? 11.027 -21.144 4.070 1.00 98.88 253 THR A C 1
ATOM 1979 O O . THR A 1 253 ? 10.148 -20.957 4.923 1.00 98.88 253 THR A O 1
ATOM 1982 N N . CYS A 1 254 ? 10.748 -21.568 2.834 1.00 98.81 254 CYS A N 1
ATOM 1983 C CA . CYS A 1 254 ? 9.383 -21.854 2.388 1.00 98.81 254 CYS A CA 1
ATOM 1984 C C . CYS A 1 254 ? 8.761 -23.028 3.160 1.00 98.81 254 CYS A C 1
ATOM 1986 O O . CYS A 1 254 ? 7.580 -22.982 3.490 1.00 98.81 254 CYS A O 1
ATOM 1988 N N . GLU A 1 255 ? 9.547 -24.042 3.524 1.00 98.88 255 GLU A N 1
ATOM 1989 C CA . GLU A 1 255 ? 9.079 -25.210 4.278 1.00 98.88 255 GLU A CA 1
ATOM 1990 C C . GLU A 1 255 ? 8.574 -24.801 5.665 1.00 98.88 255 GLU A C 1
ATOM 1992 O O . GLU A 1 255 ? 7.485 -25.200 6.077 1.00 98.88 255 GLU A O 1
ATOM 1997 N N . GLU A 1 256 ? 9.323 -23.956 6.384 1.00 98.88 256 GLU A N 1
ATOM 1998 C CA . GLU A 1 256 ? 8.885 -23.447 7.687 1.00 98.88 256 GLU A CA 1
ATOM 1999 C C . GLU A 1 256 ? 7.719 -22.457 7.562 1.00 98.88 256 GLU A C 1
ATOM 2001 O O . GLU A 1 256 ? 6.865 -22.423 8.448 1.00 98.88 256 GLU A O 1
ATOM 2006 N N . MET A 1 257 ? 7.636 -21.683 6.475 1.00 98.94 257 MET A N 1
ATOM 2007 C CA . MET A 1 257 ? 6.483 -20.816 6.201 1.00 98.94 257 MET A CA 1
ATOM 2008 C C . MET A 1 257 ? 5.205 -21.644 6.013 1.00 98.94 257 MET A C 1
ATOM 2010 O O . MET A 1 257 ? 4.203 -21.405 6.689 1.00 98.94 257 MET A O 1
ATOM 2014 N N . ILE A 1 258 ? 5.250 -22.664 5.151 1.00 98.88 258 ILE A N 1
ATOM 2015 C CA . ILE A 1 258 ? 4.107 -23.544 4.891 1.00 98.88 258 ILE A CA 1
ATOM 2016 C C . ILE A 1 258 ? 3.742 -24.351 6.135 1.00 98.88 258 ILE A C 1
ATOM 2018 O O . ILE A 1 258 ? 2.568 -24.427 6.477 1.00 98.88 258 ILE A O 1
ATOM 2022 N N . LYS A 1 259 ? 4.714 -24.861 6.897 1.00 98.94 259 LYS A N 1
ATOM 2023 C CA . LYS A 1 259 ? 4.452 -25.561 8.167 1.00 98.94 259 LYS A CA 1
ATOM 2024 C C . LYS A 1 259 ? 3.642 -24.720 9.159 1.00 98.94 259 LYS A C 1
ATOM 2026 O O . LYS A 1 259 ? 2.790 -25.253 9.869 1.00 98.94 259 LYS A O 1
ATOM 2031 N N . ARG A 1 260 ? 3.874 -23.404 9.206 1.00 98.94 260 ARG A N 1
ATOM 2032 C CA . ARG A 1 260 ? 3.075 -22.483 10.029 1.00 98.94 260 ARG A CA 1
ATOM 2033 C C . ARG A 1 260 ? 1.666 -22.313 9.481 1.00 98.94 260 ARG A C 1
ATOM 2035 O O . ARG A 1 260 ? 0.717 -22.387 10.255 1.00 98.94 260 ARG A O 1
ATOM 2042 N N . ALA A 1 261 ? 1.524 -22.121 8.171 1.00 98.94 261 ALA A N 1
ATOM 2043 C CA . ALA A 1 261 ? 0.219 -22.003 7.521 1.00 98.94 261 ALA A CA 1
ATOM 2044 C C . ALA A 1 261 ? -0.629 -23.281 7.687 1.00 98.94 261 ALA A C 1
ATOM 2046 O O . ALA A 1 261 ? -1.816 -23.195 7.994 1.00 98.94 261 ALA A O 1
ATOM 2047 N N . VAL A 1 262 ? -0.008 -24.461 7.583 1.00 98.94 262 VAL A N 1
ATOM 2048 C CA . VAL A 1 262 ? -0.628 -25.766 7.872 1.00 98.94 262 VAL A CA 1
ATOM 2049 C C . VAL A 1 262 ? -1.137 -25.818 9.304 1.00 98.94 262 VAL A C 1
ATOM 2051 O O . VAL A 1 262 ? -2.307 -26.118 9.520 1.00 98.94 262 VAL A O 1
ATOM 2054 N N . PHE A 1 263 ? -0.315 -25.443 10.283 1.00 98.94 263 PHE A N 1
ATOM 2055 C CA . PHE A 1 263 ? -0.753 -25.466 11.676 1.00 98.94 263 PHE A CA 1
ATOM 2056 C C . PHE A 1 263 ? -1.858 -24.437 11.973 1.00 98.94 263 PHE A C 1
ATOM 2058 O O . PHE A 1 263 ? -2.770 -24.720 12.744 1.00 98.94 263 PHE A O 1
ATOM 2065 N N . ALA A 1 264 ? -1.831 -23.257 11.344 1.00 98.88 264 ALA A N 1
ATOM 2066 C CA . ALA A 1 264 ? -2.932 -22.295 11.440 1.00 98.88 264 ALA A CA 1
ATOM 2067 C C . ALA A 1 264 ? -4.243 -22.877 10.878 1.00 98.88 264 ALA A C 1
ATOM 2069 O O . ALA A 1 264 ? -5.290 -22.765 11.516 1.00 98.88 264 ALA A O 1
ATOM 2070 N N . ARG A 1 265 ? -4.172 -23.568 9.732 1.00 98.75 265 ARG A N 1
ATOM 2071 C CA . ARG A 1 265 ? -5.307 -24.289 9.142 1.00 98.75 265 ARG A CA 1
ATOM 2072 C C . ARG A 1 265 ? -5.829 -25.387 10.068 1.00 98.75 265 ARG A C 1
ATOM 2074 O O . ARG A 1 265 ? -7.036 -25.499 10.239 1.00 98.75 265 ARG A O 1
ATOM 2081 N N . GLU A 1 266 ? -4.952 -26.184 10.680 1.00 98.88 266 GLU A N 1
ATOM 2082 C CA . GLU A 1 266 ? -5.335 -27.230 11.645 1.00 98.88 266 GLU A CA 1
ATOM 2083 C C . GLU A 1 266 ? -6.060 -26.666 12.875 1.00 98.88 266 GLU A C 1
ATOM 2085 O O . GLU A 1 266 ? -6.980 -27.297 13.389 1.00 98.88 266 GLU A O 1
ATOM 2090 N N . LEU A 1 267 ? -5.687 -25.463 13.323 1.00 98.81 267 LEU A N 1
ATOM 2091 C CA . LEU A 1 267 ? -6.371 -24.755 14.409 1.00 98.81 267 LEU A CA 1
ATOM 2092 C C . LEU A 1 267 ? -7.727 -24.155 13.992 1.00 98.81 267 LEU A C 1
ATOM 2094 O O . LEU A 1 267 ? -8.453 -23.659 14.855 1.00 98.81 267 LEU A O 1
ATOM 2098 N N . GLY A 1 268 ? -8.067 -24.172 12.700 1.00 98.69 268 GLY A N 1
ATOM 2099 C CA . GLY A 1 268 ? -9.327 -23.651 12.163 1.00 98.69 268 GLY A CA 1
ATOM 2100 C C . GLY A 1 268 ? -9.451 -22.125 12.186 1.00 98.69 268 GLY A C 1
ATOM 2101 O O . GLY A 1 268 ? -10.561 -21.607 12.081 1.00 98.69 268 GLY A O 1
ATOM 2102 N N . VAL A 1 269 ? -8.346 -21.387 12.352 1.00 98.81 269 VAL A N 1
ATOM 2103 C CA . VAL A 1 269 ? -8.402 -19.916 12.379 1.00 98.81 269 VAL A CA 1
ATOM 2104 C C . VAL A 1 269 ? -8.694 -19.349 10.982 1.00 98.81 269 VAL A C 1
ATOM 2106 O O . VAL A 1 269 ? -8.292 -19.950 9.988 1.00 98.81 269 VAL A O 1
ATOM 2109 N N . PRO A 1 270 ? -9.346 -18.177 10.864 1.00 98.56 270 PRO A N 1
ATOM 2110 C CA . PRO A 1 270 ? -9.797 -17.693 9.557 1.00 98.56 270 PRO A CA 1
ATOM 2111 C C . PRO A 1 270 ? -8.706 -17.019 8.714 1.00 98.56 270 PRO A C 1
ATOM 2113 O O . PRO A 1 270 ? -8.906 -16.827 7.517 1.00 98.56 270 PRO A O 1
ATOM 2116 N N . ILE A 1 271 ? -7.582 -16.605 9.312 1.00 98.94 271 ILE A N 1
ATOM 2117 C CA . ILE A 1 271 ? -6.636 -15.680 8.673 1.00 98.94 271 ILE A CA 1
ATOM 2118 C C . ILE A 1 271 ? -5.194 -15.858 9.163 1.00 98.94 271 ILE A C 1
ATOM 2120 O O . ILE A 1 271 ? -4.937 -16.042 10.355 1.00 98.94 271 ILE A O 1
ATOM 2124 N N . VAL A 1 272 ? -4.242 -15.739 8.238 1.00 98.94 272 VAL A N 1
ATOM 2125 C CA . VAL A 1 272 ? -2.794 -15.657 8.497 1.00 98.94 272 VAL A CA 1
ATOM 2126 C C . VAL A 1 272 ? -2.226 -14.350 7.937 1.00 98.94 272 VAL A C 1
ATOM 2128 O O . VAL A 1 272 ? -2.918 -13.617 7.231 1.00 98.94 272 VAL A O 1
ATOM 2131 N N . MET A 1 273 ? -0.967 -14.031 8.248 1.00 98.94 273 MET A N 1
ATOM 2132 C CA . MET A 1 273 ? -0.253 -12.929 7.596 1.00 98.94 273 MET A CA 1
ATOM 2133 C C . MET A 1 273 ? 1.130 -13.294 7.070 1.00 98.94 273 MET A C 1
ATOM 2135 O O . MET A 1 273 ? 1.756 -14.235 7.557 1.00 98.94 273 MET A O 1
ATOM 2139 N N . HIS A 1 274 ? 1.604 -12.498 6.110 1.00 98.94 274 HIS A N 1
ATOM 2140 C CA . HIS A 1 274 ? 2.920 -12.625 5.497 1.00 98.94 274 HIS A CA 1
ATOM 2141 C C . HIS A 1 274 ? 3.547 -11.262 5.172 1.00 98.94 274 HIS A C 1
ATOM 2143 O O . HIS A 1 274 ? 2.862 -10.309 4.788 1.00 98.94 274 HIS A O 1
ATOM 2149 N N . ASP A 1 275 ? 4.868 -11.180 5.307 1.00 98.88 275 ASP A N 1
ATOM 2150 C CA . ASP A 1 275 ? 5.675 -10.005 4.989 1.00 98.88 275 ASP A CA 1
ATOM 2151 C C . ASP A 1 275 ? 6.272 -10.156 3.584 1.00 98.88 275 ASP A C 1
ATOM 2153 O O . ASP A 1 275 ? 7.423 -10.562 3.413 1.00 98.88 275 ASP A O 1
ATOM 2157 N N . TYR A 1 276 ? 5.465 -9.865 2.562 1.00 98.38 276 TYR A N 1
ATOM 2158 C CA . TYR A 1 276 ? 5.714 -10.328 1.190 1.00 98.38 276 TYR A CA 1
ATOM 2159 C C . TYR A 1 276 ? 7.023 -9.849 0.547 1.00 98.38 276 TYR A C 1
ATOM 2161 O O . TYR A 1 276 ? 7.599 -10.588 -0.242 1.00 98.38 276 TYR A O 1
ATOM 2169 N N . LEU A 1 277 ? 7.518 -8.645 0.865 1.00 98.50 277 LEU A N 1
ATOM 2170 C CA . LEU A 1 277 ? 8.779 -8.149 0.291 1.00 98.50 277 LEU A CA 1
ATOM 2171 C C . LEU A 1 277 ? 9.990 -8.796 0.955 1.00 98.50 277 LEU A C 1
ATOM 2173 O O . LEU A 1 277 ? 10.920 -9.205 0.272 1.00 98.50 277 LEU A O 1
ATOM 2177 N N . THR A 1 278 ? 9.974 -8.905 2.283 1.00 98.75 278 THR A N 1
ATOM 2178 C CA . THR A 1 278 ? 11.076 -9.508 3.043 1.00 98.75 278 THR A CA 1
ATOM 2179 C C . THR A 1 278 ? 11.101 -11.029 2.923 1.00 98.75 278 THR A C 1
ATOM 2181 O O . THR A 1 278 ? 12.176 -11.611 2.982 1.00 98.75 278 THR A O 1
ATOM 2184 N N . GLY A 1 279 ? 9.940 -11.669 2.742 1.00 98.56 279 GLY A N 1
ATOM 2185 C CA . GLY A 1 279 ? 9.842 -13.086 2.379 1.00 98.56 279 GLY A CA 1
ATOM 2186 C C . GLY A 1 279 ? 10.081 -13.345 0.885 1.00 98.56 279 GLY A C 1
ATOM 2187 O O . GLY A 1 279 ? 10.568 -14.408 0.515 1.00 98.56 279 GLY A O 1
ATOM 2188 N N . GLY A 1 280 ? 9.781 -12.364 0.029 1.00 98.69 280 GLY A N 1
ATOM 2189 C CA . GLY A 1 280 ? 9.925 -12.423 -1.425 1.00 98.69 280 GLY A CA 1
ATOM 2190 C C . GLY A 1 280 ? 8.647 -12.849 -2.163 1.00 98.69 280 GLY A C 1
ATOM 2191 O O . GLY A 1 280 ? 7.822 -13.612 -1.652 1.00 98.69 280 GLY A O 1
ATOM 2192 N N . PHE A 1 281 ? 8.496 -12.384 -3.410 1.00 98.81 281 PHE A N 1
ATOM 2193 C CA . PHE A 1 281 ? 7.317 -12.654 -4.249 1.00 98.81 281 PHE A CA 1
ATOM 2194 C C . PHE A 1 281 ? 7.094 -14.142 -4.543 1.00 98.81 281 PHE A C 1
ATOM 2196 O O . PHE A 1 281 ? 5.947 -14.586 -4.573 1.00 98.81 281 PHE A O 1
ATOM 2203 N N . THR A 1 282 ? 8.158 -14.934 -4.706 1.00 98.88 282 THR A N 1
ATOM 2204 C CA . THR A 1 282 ? 8.043 -16.387 -4.919 1.00 98.88 282 THR A CA 1
ATOM 2205 C C . THR A 1 282 ? 7.405 -17.083 -3.712 1.00 98.88 282 THR A C 1
ATOM 2207 O O . THR A 1 282 ? 6.452 -17.850 -3.866 1.00 98.88 282 THR A O 1
ATOM 2210 N N . ALA A 1 283 ? 7.865 -16.763 -2.497 1.00 98.88 283 ALA A N 1
ATOM 2211 C CA . ALA A 1 283 ? 7.280 -17.289 -1.265 1.00 98.88 283 ALA A CA 1
ATOM 2212 C C . ALA A 1 283 ? 5.836 -16.794 -1.081 1.00 98.88 283 ALA A C 1
ATOM 2214 O O . ALA A 1 283 ? 4.949 -17.582 -0.758 1.00 98.88 283 ALA A O 1
ATOM 2215 N N . ASN A 1 284 ? 5.573 -15.513 -1.365 1.00 98.94 284 ASN A N 1
ATOM 2216 C CA . ASN A 1 284 ? 4.227 -14.954 -1.264 1.00 98.94 284 ASN A CA 1
ATOM 2217 C C . ASN A 1 284 ? 3.226 -15.641 -2.202 1.00 98.94 284 ASN A C 1
ATOM 2219 O O . ASN A 1 284 ? 2.148 -16.022 -1.762 1.00 98.94 284 ASN A O 1
ATOM 2223 N N . THR A 1 285 ? 3.593 -15.836 -3.470 1.00 98.94 285 THR A N 1
ATOM 2224 C CA . THR A 1 285 ? 2.728 -16.489 -4.468 1.00 98.94 285 THR A CA 1
ATOM 2225 C C . THR A 1 285 ? 2.456 -17.945 -4.077 1.00 98.94 285 THR A C 1
ATOM 2227 O O . THR A 1 285 ? 1.315 -18.396 -4.112 1.00 98.94 285 THR A O 1
ATOM 2230 N N . THR A 1 286 ? 3.477 -18.651 -3.572 1.00 98.94 286 THR A N 1
ATOM 2231 C CA . THR A 1 286 ? 3.324 -20.008 -3.016 1.00 98.94 286 THR A CA 1
ATOM 2232 C C . THR A 1 286 ? 2.322 -20.035 -1.855 1.00 98.94 286 THR A C 1
ATOM 2234 O O . THR A 1 286 ? 1.427 -20.880 -1.815 1.00 98.94 286 THR A O 1
ATOM 2237 N N . LEU A 1 287 ? 2.434 -19.092 -0.913 1.00 98.94 287 LEU A N 1
ATOM 2238 C CA . LEU A 1 287 ? 1.517 -18.995 0.223 1.00 98.94 287 LEU A CA 1
ATOM 2239 C C . LEU A 1 287 ? 0.099 -18.582 -0.204 1.00 98.94 287 LEU A C 1
ATOM 2241 O O . LEU A 1 287 ? -0.867 -19.073 0.372 1.00 98.94 287 LEU A O 1
ATOM 2245 N N . SER A 1 288 ? -0.034 -17.717 -1.210 1.00 98.94 288 SER A N 1
ATOM 2246 C CA . SER A 1 288 ? -1.315 -17.297 -1.790 1.00 98.94 288 SER A CA 1
ATOM 2247 C C . SER A 1 288 ? -2.083 -18.476 -2.393 1.00 98.94 288 SER A C 1
ATOM 2249 O O . SER A 1 288 ? -3.261 -18.665 -2.079 1.00 98.94 288 SER A O 1
ATOM 2251 N N . HIS A 1 289 ? -1.414 -19.326 -3.180 1.00 98.94 289 HIS A N 1
ATOM 2252 C CA . HIS A 1 289 ? -2.009 -20.564 -3.699 1.00 98.94 289 HIS A CA 1
ATOM 2253 C C . HIS A 1 289 ? -2.433 -21.495 -2.556 1.00 98.94 289 HIS A C 1
ATOM 2255 O O . HIS A 1 289 ? -3.581 -21.929 -2.496 1.00 98.94 289 HIS A O 1
ATOM 2261 N N . TYR A 1 290 ? -1.556 -21.703 -1.566 1.00 98.94 290 TYR A N 1
ATOM 2262 C CA . TYR A 1 290 ? -1.894 -22.510 -0.392 1.00 98.94 290 TYR A CA 1
ATOM 2263 C C . TYR A 1 290 ? -3.133 -21.976 0.350 1.00 98.94 290 TYR A C 1
ATOM 2265 O O . TYR A 1 290 ? -4.002 -22.751 0.751 1.00 98.94 290 TYR A O 1
ATOM 2273 N N . CYS A 1 291 ? -3.232 -20.657 0.532 1.00 98.94 291 CYS A N 1
ATOM 2274 C CA . CYS A 1 291 ? -4.346 -20.009 1.224 1.00 98.94 291 CYS A CA 1
ATOM 2275 C C . CYS A 1 291 ? -5.675 -20.178 0.477 1.00 98.94 291 CYS A C 1
ATOM 2277 O O . CYS A 1 291 ? -6.688 -20.462 1.119 1.00 98.94 291 CYS A O 1
ATOM 2279 N N . ARG A 1 292 ? -5.661 -20.072 -0.859 1.00 98.88 292 ARG A N 1
ATOM 2280 C CA . ARG A 1 292 ? -6.818 -20.363 -1.721 1.00 98.88 292 ARG A CA 1
ATOM 2281 C C . ARG A 1 292 ? -7.293 -21.800 -1.525 1.00 98.88 292 ARG A C 1
ATOM 2283 O O . ARG A 1 292 ? -8.464 -22.009 -1.215 1.00 98.88 292 ARG A O 1
ATOM 2290 N N . ASP A 1 293 ? -6.384 -22.765 -1.631 1.00 98.88 293 ASP A N 1
ATOM 2291 C CA . ASP A 1 293 ? -6.712 -24.196 -1.566 1.00 98.88 293 ASP A CA 1
ATOM 2292 C C . ASP A 1 293 ? -7.174 -24.647 -0.171 1.00 98.88 293 ASP A C 1
ATOM 2294 O O . ASP A 1 293 ? -7.840 -25.671 -0.022 1.00 98.88 293 ASP A O 1
ATOM 2298 N N . ASN A 1 294 ? -6.837 -23.877 0.867 1.00 98.88 294 ASN A N 1
ATOM 2299 C CA . ASN A 1 294 ? -7.119 -24.211 2.264 1.00 98.88 294 ASN A CA 1
ATOM 2300 C C . ASN A 1 294 ? -8.118 -23.267 2.948 1.00 98.88 294 ASN A C 1
ATOM 2302 O O . ASN A 1 294 ? -8.357 -23.399 4.149 1.00 98.88 294 ASN A O 1
ATOM 2306 N N . GLY A 1 295 ? -8.707 -22.324 2.209 1.00 98.56 295 GLY A N 1
ATOM 2307 C CA . GLY A 1 295 ? -9.743 -21.421 2.709 1.00 98.56 295 GLY A CA 1
ATOM 2308 C C . GLY A 1 295 ? -9.279 -20.385 3.742 1.00 98.56 295 GLY A C 1
ATOM 2309 O O . GLY A 1 295 ? -10.137 -19.805 4.412 1.00 98.56 295 GLY A O 1
ATOM 2310 N N . LEU A 1 296 ? -7.971 -20.132 3.858 1.00 98.88 296 LEU A N 1
ATOM 2311 C CA . LEU A 1 296 ? -7.381 -19.147 4.773 1.00 98.88 296 LEU A CA 1
ATOM 2312 C C . LEU A 1 296 ? -7.327 -17.761 4.132 1.00 98.88 296 LEU A C 1
ATOM 2314 O O . LEU A 1 296 ? -6.776 -17.609 3.047 1.00 98.88 296 LEU A O 1
ATOM 2318 N N . LEU A 1 297 ? -7.807 -16.730 4.823 1.00 98.94 297 LEU A N 1
ATOM 2319 C CA . LEU A 1 297 ? -7.546 -15.352 4.405 1.00 98.94 297 LEU A CA 1
ATOM 2320 C C . LEU A 1 297 ? -6.050 -15.028 4.546 1.00 98.94 297 LEU A C 1
ATOM 2322 O O . LEU A 1 297 ? -5.395 -15.475 5.497 1.00 98.94 297 LEU A O 1
ATOM 2326 N N . LEU A 1 298 ? -5.515 -14.223 3.626 1.00 98.94 298 LEU A N 1
ATOM 2327 C CA . LEU A 1 298 ? -4.096 -13.861 3.594 1.00 98.94 298 LEU A CA 1
ATOM 2328 C C . LEU A 1 298 ? -3.880 -12.355 3.754 1.00 98.94 298 LEU A C 1
ATOM 2330 O O . LEU A 1 298 ? -4.011 -11.581 2.806 1.00 98.94 298 LEU A O 1
ATOM 2334 N N . HIS A 1 299 ? -3.464 -11.934 4.949 1.00 98.94 299 HIS A N 1
ATOM 2335 C CA . HIS A 1 299 ? -3.085 -10.548 5.190 1.00 98.94 299 HIS A CA 1
ATOM 2336 C C . HIS A 1 299 ? -1.635 -10.250 4.797 1.00 98.94 299 HIS A C 1
ATOM 2338 O O . HIS A 1 299 ? -0.708 -10.885 5.299 1.00 98.94 299 HIS A O 1
ATOM 2344 N N . ILE A 1 300 ? -1.416 -9.208 3.995 1.00 98.94 300 ILE A N 1
ATOM 2345 C CA . ILE A 1 300 ? -0.074 -8.805 3.578 1.00 98.94 300 ILE A CA 1
ATOM 2346 C C . ILE A 1 300 ? 0.385 -7.555 4.313 1.00 98.94 300 ILE A C 1
ATOM 2348 O O . ILE A 1 300 ? -0.202 -6.471 4.220 1.00 98.94 300 ILE A O 1
ATOM 2352 N N . HIS A 1 301 ? 1.505 -7.699 5.011 1.00 98.88 301 HIS A N 1
ATOM 2353 C CA . HIS A 1 301 ? 2.222 -6.580 5.586 1.00 98.88 301 HIS A CA 1
ATOM 2354 C C . HIS A 1 301 ? 3.395 -6.184 4.678 1.00 98.88 301 HIS A C 1
ATOM 2356 O O . HIS A 1 301 ? 4.137 -7.016 4.160 1.00 98.88 301 HIS A O 1
ATOM 2362 N N . ARG A 1 302 ? 3.564 -4.876 4.457 1.00 98.50 302 ARG A N 1
ATOM 2363 C CA . ARG A 1 302 ? 4.510 -4.326 3.471 1.00 98.50 302 ARG A CA 1
ATOM 2364 C C . ARG A 1 302 ? 5.880 -3.976 4.053 1.00 98.50 302 ARG A C 1
ATOM 2366 O O . ARG A 1 302 ? 6.456 -2.958 3.684 1.00 98.50 302 ARG A O 1
ATOM 2373 N N . ALA A 1 303 ? 6.392 -4.758 5.002 1.00 98.38 303 ALA A N 1
ATOM 2374 C CA . ALA A 1 303 ? 7.716 -4.507 5.584 1.00 98.38 303 ALA A CA 1
ATOM 2375 C C . ALA A 1 303 ? 8.766 -4.287 4.473 1.00 98.38 303 ALA A C 1
ATOM 2377 O O . ALA A 1 303 ? 8.673 -4.916 3.427 1.00 98.38 303 ALA A O 1
ATOM 2378 N N . MET A 1 304 ? 9.725 -3.374 4.682 1.00 98.50 304 MET A N 1
ATOM 2379 C CA . MET A 1 304 ? 10.751 -2.944 3.705 1.00 98.50 304 MET A CA 1
ATOM 2380 C C . MET A 1 304 ? 10.287 -2.017 2.560 1.00 98.50 304 MET A C 1
ATOM 2382 O O . MET A 1 304 ? 11.143 -1.375 1.958 1.00 98.50 304 MET A O 1
ATOM 2386 N N . HIS A 1 305 ? 8.984 -1.827 2.307 1.00 98.56 305 HIS A N 1
ATOM 2387 C CA . HIS A 1 305 ? 8.512 -1.045 1.145 1.00 98.56 305 HIS A CA 1
ATOM 2388 C C . HIS A 1 305 ? 9.131 0.364 1.022 1.00 98.56 305 HIS A C 1
ATOM 2390 O O . HIS A 1 305 ? 9.579 0.753 -0.051 1.00 98.56 305 HIS A O 1
ATOM 2396 N N . ALA A 1 306 ? 9.259 1.091 2.139 1.00 97.06 306 ALA A N 1
ATOM 2397 C CA . ALA A 1 306 ? 9.773 2.461 2.166 1.00 97.06 306 ALA A CA 1
ATOM 2398 C C . ALA A 1 306 ? 11.281 2.585 1.879 1.00 97.06 306 ALA A C 1
ATOM 2400 O O . ALA A 1 306 ? 11.774 3.697 1.699 1.00 97.06 306 ALA A O 1
ATOM 2401 N N . VAL A 1 307 ? 12.020 1.471 1.822 1.00 98.44 307 VAL A N 1
ATOM 2402 C CA . VAL A 1 307 ? 13.385 1.451 1.265 1.00 98.44 307 VAL A CA 1
ATOM 2403 C C . VAL A 1 307 ? 13.340 1.696 -0.247 1.00 98.44 307 VAL A C 1
ATOM 2405 O O . VAL A 1 307 ? 14.252 2.300 -0.801 1.00 98.44 307 VAL A O 1
ATOM 2408 N N . ILE A 1 308 ? 12.262 1.254 -0.897 1.00 98.50 308 ILE A N 1
ATOM 2409 C CA . ILE A 1 308 ? 12.088 1.247 -2.349 1.00 98.50 308 ILE A CA 1
ATOM 2410 C C . ILE A 1 308 ? 11.226 2.429 -2.812 1.00 98.50 308 ILE A C 1
ATOM 2412 O O . ILE A 1 308 ? 11.520 3.025 -3.843 1.00 98.50 308 ILE A O 1
ATOM 2416 N N . ASP A 1 309 ? 10.160 2.776 -2.084 1.00 97.69 309 ASP A N 1
ATOM 2417 C CA . ASP A 1 309 ? 9.096 3.639 -2.627 1.00 97.69 309 ASP A CA 1
ATOM 2418 C C . ASP A 1 309 ? 9.066 5.084 -2.131 1.00 97.69 309 ASP A C 1
ATOM 2420 O O . ASP A 1 309 ? 8.338 5.912 -2.692 1.00 97.69 309 ASP A O 1
ATOM 2424 N N . ARG A 1 310 ? 9.885 5.407 -1.128 1.00 94.12 310 ARG A N 1
ATOM 2425 C CA . ARG A 1 310 ? 9.803 6.678 -0.406 1.00 94.12 310 ARG A CA 1
ATOM 2426 C C . ARG A 1 310 ? 10.277 7.878 -1.215 1.00 94.12 310 ARG A C 1
ATOM 2428 O O . ARG A 1 310 ? 9.676 8.944 -1.148 1.00 94.12 310 ARG A O 1
ATOM 2435 N N . GLN A 1 311 ? 11.391 7.738 -1.926 1.00 96.75 311 GLN A N 1
ATOM 2436 C CA . GLN A 1 311 ? 12.014 8.862 -2.618 1.00 96.75 311 GLN A CA 1
ATOM 2437 C C . GLN A 1 311 ? 11.362 9.077 -3.984 1.00 96.75 311 GLN A C 1
ATOM 2439 O O . GLN A 1 311 ? 11.126 8.133 -4.734 1.00 96.75 311 GLN A O 1
ATOM 2444 N N . LYS A 1 312 ? 11.067 10.336 -4.325 1.00 95.19 312 LYS A N 1
ATOM 2445 C CA . LYS A 1 312 ? 10.393 10.674 -5.589 1.00 95.19 312 LYS A CA 1
ATOM 2446 C C . LYS A 1 312 ? 11.310 10.533 -6.807 1.00 95.19 312 LYS A C 1
ATOM 2448 O O . LYS A 1 312 ? 10.816 10.319 -7.904 1.00 95.19 312 LYS A O 1
ATOM 2453 N N . ASN A 1 313 ? 12.625 10.648 -6.633 1.00 95.12 313 ASN A N 1
ATOM 2454 C CA . ASN A 1 313 ? 13.599 10.600 -7.725 1.00 95.12 313 ASN A CA 1
ATOM 2455 C C . ASN A 1 313 ? 14.079 9.183 -8.079 1.00 95.12 313 ASN A C 1
ATOM 2457 O O . ASN A 1 313 ? 14.468 8.972 -9.223 1.00 95.12 313 ASN A O 1
ATOM 2461 N N . HIS A 1 314 ? 14.081 8.232 -7.137 1.00 98.56 314 HIS A N 1
ATOM 2462 C CA . HIS A 1 314 ? 14.648 6.896 -7.348 1.00 98.56 314 HIS A CA 1
ATOM 2463 C C . HIS A 1 314 ? 13.821 5.793 -6.669 1.00 98.56 314 HIS A C 1
ATOM 2465 O O . HIS A 1 314 ? 13.284 6.013 -5.585 1.00 98.56 314 HIS A O 1
ATOM 2471 N N . GLY A 1 315 ? 13.757 4.608 -7.286 1.00 98.50 315 GLY A N 1
ATOM 2472 C CA . GLY A 1 315 ? 13.144 3.398 -6.715 1.00 98.50 315 GLY A CA 1
ATOM 2473 C C . GLY A 1 315 ? 11.870 2.940 -7.435 1.00 98.50 315 GLY A C 1
ATOM 2474 O O . GLY A 1 315 ? 11.752 3.062 -8.648 1.00 98.50 315 GLY A O 1
ATOM 2475 N N . MET A 1 316 ? 10.878 2.411 -6.726 1.00 98.81 316 MET A N 1
ATOM 2476 C CA . MET A 1 316 ? 9.609 1.989 -7.345 1.00 98.81 316 MET A CA 1
ATOM 2477 C C . MET A 1 316 ? 8.455 2.556 -6.547 1.00 98.81 316 MET A C 1
ATOM 2479 O O . MET A 1 316 ? 8.397 2.356 -5.342 1.00 98.81 316 MET A O 1
ATOM 2483 N N . HIS A 1 317 ? 7.524 3.256 -7.186 1.00 98.81 317 HIS A N 1
ATOM 2484 C CA . HIS A 1 317 ? 6.375 3.793 -6.469 1.00 98.81 317 HIS A CA 1
ATOM 2485 C C . HIS A 1 317 ? 5.511 2.666 -5.873 1.00 98.81 317 HIS A C 1
ATOM 2487 O O . HIS A 1 317 ? 5.304 1.630 -6.505 1.00 98.81 317 HIS A O 1
ATOM 2493 N N . PHE A 1 318 ? 4.917 2.893 -4.695 1.00 98.75 318 PHE A N 1
ATOM 2494 C CA . PHE A 1 318 ? 4.097 1.891 -4.003 1.00 98.75 318 PHE A CA 1
ATOM 2495 C C . PHE A 1 318 ? 2.947 1.337 -4.860 1.00 98.75 318 PHE A C 1
ATOM 2497 O O . PHE A 1 318 ? 2.634 0.159 -4.774 1.00 98.75 318 PHE A O 1
ATOM 2504 N N . ARG A 1 319 ? 2.348 2.149 -5.741 1.00 98.75 319 ARG A N 1
ATOM 2505 C CA . ARG A 1 319 ? 1.310 1.709 -6.699 1.00 98.75 319 ARG A CA 1
ATOM 2506 C C . ARG A 1 319 ? 1.749 0.524 -7.571 1.00 98.75 319 ARG A C 1
ATOM 2508 O O . ARG A 1 319 ? 0.945 -0.358 -7.840 1.00 98.75 319 ARG A O 1
ATOM 2515 N N . VAL A 1 320 ? 3.025 0.467 -7.955 1.00 98.94 320 VAL A N 1
ATOM 2516 C CA . VAL A 1 320 ? 3.595 -0.656 -8.715 1.00 98.94 320 VAL A CA 1
ATOM 2517 C C . VAL A 1 320 ? 3.632 -1.906 -7.839 1.00 98.94 320 VAL A C 1
ATOM 2519 O O . VAL A 1 320 ? 3.215 -2.979 -8.264 1.00 98.94 320 VAL A O 1
ATOM 2522 N N . LEU A 1 321 ? 4.069 -1.751 -6.587 1.00 98.88 321 LEU A N 1
ATOM 2523 C CA . LEU A 1 321 ? 4.088 -2.825 -5.596 1.00 98.88 321 LEU A CA 1
ATOM 2524 C C . LEU A 1 321 ? 2.671 -3.310 -5.240 1.00 98.88 321 LEU A C 1
ATOM 2526 O O . LEU A 1 321 ? 2.466 -4.501 -5.030 1.00 98.88 321 LEU A O 1
ATOM 2530 N N . ALA A 1 322 ? 1.684 -2.412 -5.229 1.00 98.88 322 ALA A N 1
ATOM 2531 C CA . ALA A 1 322 ? 0.276 -2.727 -5.014 1.00 98.88 322 ALA A CA 1
ATOM 2532 C C . ALA A 1 322 ? -0.299 -3.572 -6.165 1.00 98.88 322 ALA A C 1
ATOM 2534 O O . ALA A 1 322 ? -0.891 -4.617 -5.902 1.00 98.88 322 ALA A O 1
ATOM 2535 N N . LYS A 1 323 ? -0.052 -3.186 -7.429 1.00 98.94 323 LYS A N 1
ATOM 2536 C CA . LYS A 1 323 ? -0.415 -3.993 -8.611 1.00 98.94 323 LYS A CA 1
ATOM 2537 C C . LYS A 1 323 ? 0.260 -5.369 -8.576 1.00 98.94 323 LYS A C 1
ATOM 2539 O O . LYS A 1 323 ? -0.395 -6.388 -8.774 1.00 98.94 323 LYS A O 1
ATOM 2544 N N . ALA A 1 324 ? 1.557 -5.401 -8.271 1.00 98.94 324 ALA A N 1
ATOM 2545 C CA . ALA A 1 324 ? 2.334 -6.633 -8.161 1.00 98.94 324 ALA A CA 1
ATOM 2546 C C . ALA A 1 324 ? 1.803 -7.568 -7.067 1.00 98.94 324 ALA A C 1
ATOM 2548 O O . ALA A 1 324 ? 1.695 -8.774 -7.285 1.00 98.94 324 ALA A O 1
ATOM 2549 N N . LEU A 1 325 ? 1.416 -7.027 -5.909 1.00 98.88 325 LEU A N 1
ATOM 2550 C CA . LEU A 1 325 ? 0.804 -7.828 -4.856 1.00 98.88 325 LEU A CA 1
ATOM 2551 C C . LEU A 1 325 ? -0.592 -8.312 -5.249 1.00 98.88 325 LEU A C 1
ATOM 2553 O O . LEU A 1 325 ? -0.885 -9.480 -5.027 1.00 98.88 325 LEU A O 1
ATOM 2557 N N . ARG A 1 326 ? -1.432 -7.479 -5.879 1.00 98.94 326 ARG A N 1
ATOM 2558 C CA . ARG A 1 326 ? -2.755 -7.921 -6.354 1.00 98.94 326 ARG A CA 1
ATOM 2559 C C . ARG A 1 326 ? -2.634 -9.116 -7.303 1.00 98.94 326 ARG A C 1
ATOM 2561 O O . ARG A 1 326 ? -3.383 -10.065 -7.131 1.00 98.94 326 ARG A O 1
ATOM 2568 N N . MET A 1 327 ? -1.634 -9.129 -8.191 1.00 98.94 327 MET A N 1
ATOM 2569 C CA . MET A 1 327 ? -1.321 -10.285 -9.048 1.00 98.94 327 MET A CA 1
ATOM 2570 C C . MET A 1 327 ? -0.782 -11.498 -8.268 1.00 98.94 327 MET A C 1
ATOM 2572 O O . MET A 1 327 ? -1.304 -12.598 -8.421 1.00 98.94 327 MET A O 1
ATOM 2576 N N . SER A 1 328 ? 0.237 -11.318 -7.414 1.00 98.88 328 SER A N 1
ATOM 2577 C CA . SER A 1 328 ? 0.822 -12.408 -6.599 1.00 98.88 328 SER A CA 1
ATOM 2578 C C . SER A 1 328 ? -0.199 -13.042 -5.640 1.00 98.88 328 SER A C 1
ATOM 2580 O O . SER A 1 328 ? -0.167 -14.241 -5.368 1.00 98.88 328 SER A O 1
ATOM 2582 N N . GLY A 1 329 ? -1.125 -12.222 -5.154 1.00 98.62 329 GLY A N 1
ATOM 2583 C CA . GLY A 1 329 ? -2.240 -12.581 -4.302 1.00 98.62 329 GLY A CA 1
ATOM 2584 C C . GLY A 1 329 ? -2.009 -12.271 -2.824 1.00 98.62 329 GLY A C 1
ATOM 2585 O O . GLY A 1 329 ? -1.047 -12.700 -2.186 1.00 98.62 329 GLY A O 1
ATOM 2586 N N . GLY A 1 330 ? -2.955 -11.516 -2.280 1.00 98.75 330 GLY A N 1
ATOM 2587 C CA . GLY A 1 330 ? -3.142 -11.228 -0.868 1.00 98.75 330 GLY A CA 1
ATOM 2588 C C . GLY A 1 330 ? -4.516 -10.595 -0.696 1.00 98.75 330 GLY A C 1
ATOM 2589 O O . GLY A 1 330 ? -4.904 -9.772 -1.518 1.00 98.75 330 GLY A O 1
ATOM 2590 N N . ASP A 1 331 ? -5.258 -10.988 0.333 1.00 98.94 331 ASP A N 1
ATOM 2591 C CA . ASP A 1 331 ? -6.618 -10.486 0.572 1.00 98.94 331 ASP A CA 1
ATOM 2592 C C . ASP A 1 331 ? -6.596 -9.078 1.170 1.00 98.94 331 ASP A C 1
ATOM 2594 O O . ASP A 1 331 ? -7.438 -8.237 0.859 1.00 98.94 331 ASP A O 1
ATOM 2598 N N . HIS A 1 332 ? -5.561 -8.789 1.961 1.00 98.94 332 HIS A N 1
ATOM 2599 C CA . HIS A 1 332 ? -5.294 -7.472 2.524 1.00 98.94 332 HIS A CA 1
ATOM 2600 C C . HIS A 1 332 ? -3.930 -6.947 2.097 1.00 98.94 332 HIS A C 1
ATOM 2602 O O . HIS A 1 332 ? -2.979 -7.723 2.037 1.00 98.94 332 HIS A O 1
ATOM 2608 N N . ILE A 1 333 ? -3.774 -5.625 1.995 1.00 98.88 333 ILE A N 1
ATOM 2609 C CA . ILE A 1 333 ? -2.449 -4.989 2.009 1.00 98.88 333 ILE A CA 1
ATOM 2610 C C . ILE A 1 333 ? -2.465 -3.658 2.760 1.00 98.88 333 ILE A C 1
ATOM 2612 O O . ILE A 1 333 ? -3.367 -2.839 2.607 1.00 98.88 333 ILE A O 1
ATOM 2616 N N . HIS A 1 334 ? -1.431 -3.407 3.561 1.00 98.75 334 HIS A N 1
ATOM 2617 C CA . HIS A 1 334 ? -1.192 -2.084 4.143 1.00 98.75 334 HIS A CA 1
ATOM 2618 C C . HIS A 1 334 ? -1.043 -1.015 3.051 1.00 98.75 334 HIS A C 1
ATOM 2620 O O . HIS A 1 334 ? -0.132 -1.095 2.232 1.00 98.75 334 HIS A O 1
ATOM 2626 N N . SER A 1 335 ? -1.891 0.012 3.073 1.00 97.38 335 SER A N 1
ATOM 2627 C CA . SER A 1 335 ? -1.951 1.052 2.036 1.00 97.38 335 SER A CA 1
ATOM 2628 C C . SER A 1 335 ? -1.564 2.446 2.557 1.00 97.38 335 SER A C 1
ATOM 2630 O O . SER A 1 335 ? -1.312 3.352 1.779 1.00 97.38 335 SER A O 1
ATOM 2632 N N . GLY A 1 336 ? -1.354 2.615 3.863 1.00 94.44 336 GLY A N 1
ATOM 2633 C CA . GLY A 1 336 ? -1.040 3.916 4.471 1.00 94.44 336 GLY A CA 1
ATOM 2634 C C . GLY A 1 336 ? -2.262 4.518 5.150 1.00 94.44 336 GLY A C 1
ATOM 2635 O O . GLY A 1 336 ? -3.298 3.876 5.243 1.00 94.44 336 GLY A O 1
ATOM 2636 N N . THR A 1 337 ? -2.126 5.709 5.728 1.00 87.19 337 THR A N 1
ATOM 2637 C CA . THR A 1 337 ? -3.193 6.295 6.565 1.00 87.19 337 THR A CA 1
ATOM 2638 C C . THR A 1 337 ? -3.530 7.735 6.228 1.00 87.19 337 THR A C 1
ATOM 2640 O O . THR A 1 337 ? -4.548 8.215 6.716 1.00 87.19 337 THR A O 1
ATOM 2643 N N . VAL A 1 338 ? -2.693 8.423 5.444 1.00 90.56 338 VAL A N 1
ATOM 2644 C CA . VAL A 1 338 ? -2.712 9.880 5.208 1.00 90.56 338 VAL A CA 1
ATOM 2645 C C . VAL A 1 338 ? -2.454 10.702 6.482 1.00 90.56 338 VAL A C 1
ATOM 2647 O O . VAL A 1 338 ? -1.522 11.496 6.538 1.00 90.56 338 VAL A O 1
ATOM 2650 N N . VAL A 1 339 ? -3.234 10.475 7.538 1.00 84.25 339 VAL A N 1
ATOM 2651 C CA . VAL A 1 339 ? -3.232 11.244 8.795 1.00 84.25 339 VAL A CA 1
ATOM 2652 C C . VAL A 1 339 ? -2.423 10.603 9.928 1.00 84.25 339 VAL A C 1
ATOM 2654 O O . VAL A 1 339 ? -2.308 11.173 11.012 1.00 84.25 339 VAL A O 1
ATOM 2657 N N . GLY A 1 340 ? -1.907 9.388 9.726 1.00 79.44 340 GLY A N 1
ATOM 2658 C CA . GLY A 1 340 ? -1.124 8.676 10.732 1.00 79.44 340 GLY A CA 1
ATOM 2659 C C . GLY A 1 340 ? 0.346 9.097 10.762 1.00 79.44 340 GLY A C 1
ATOM 2660 O O . GLY A 1 340 ? 0.749 10.141 10.264 1.00 79.44 340 GLY A O 1
ATOM 2661 N N . LYS A 1 341 ? 1.183 8.258 11.377 1.00 70.44 341 LYS A N 1
ATOM 2662 C CA . LYS A 1 341 ? 2.606 8.586 11.605 1.00 70.44 341 LYS A CA 1
ATOM 2663 C C . LYS A 1 341 ? 3.531 8.319 10.410 1.00 70.44 341 LYS A C 1
ATOM 2665 O O . LYS A 1 341 ? 4.701 8.682 10.469 1.00 70.44 341 LYS A O 1
ATOM 2670 N N . LEU A 1 342 ? 3.065 7.561 9.417 1.00 70.06 342 LEU A N 1
ATOM 2671 C CA . LEU A 1 342 ? 3.844 7.199 8.229 1.00 70.06 342 LEU A CA 1
ATOM 2672 C C . LEU A 1 342 ? 3.393 8.067 7.057 1.00 70.06 342 LEU A C 1
ATOM 2674 O O . LEU A 1 342 ? 2.234 8.469 7.013 1.00 70.06 342 LEU A O 1
ATOM 2678 N N . GLU A 1 343 ? 4.300 8.328 6.119 1.00 77.44 343 GLU A N 1
ATOM 2679 C CA . GLU A 1 343 ? 3.998 9.135 4.936 1.00 77.44 343 GLU A CA 1
ATOM 2680 C C . GLU A 1 343 ? 2.842 8.549 4.110 1.00 77.44 343 GLU A C 1
ATOM 2682 O O . GLU A 1 343 ? 2.714 7.331 3.962 1.00 77.44 343 GLU A O 1
ATOM 2687 N N . GLY A 1 344 ? 2.017 9.443 3.570 1.00 82.25 344 GLY A N 1
ATOM 2688 C CA . GLY A 1 344 ? 0.949 9.142 2.628 1.00 82.25 344 GLY A CA 1
ATOM 2689 C C . GLY A 1 344 ? 0.307 10.442 2.165 1.00 82.25 344 GLY A C 1
ATOM 2690 O O . GLY A 1 344 ? -0.446 11.056 2.913 1.00 82.25 344 GLY A O 1
ATOM 2691 N N . GLU A 1 345 ? 0.631 10.882 0.954 1.00 84.81 345 GLU A N 1
ATOM 2692 C CA . GLU A 1 345 ? -0.085 11.986 0.310 1.00 84.81 345 GLU A CA 1
ATOM 2693 C C . GLU A 1 345 ? -1.491 11.490 -0.076 1.00 84.81 345 GLU A C 1
ATOM 2695 O O . GLU A 1 345 ? -1.654 10.323 -0.445 1.00 84.81 345 GLU A O 1
ATOM 2700 N N . ARG A 1 346 ? -2.515 12.328 0.110 1.00 88.56 346 ARG A N 1
ATOM 2701 C CA . ARG A 1 346 ? -3.920 11.917 0.030 1.00 88.56 346 ARG A CA 1
ATOM 2702 C C . ARG A 1 346 ? -4.304 11.459 -1.374 1.00 88.56 346 ARG A C 1
ATOM 2704 O O . ARG A 1 346 ? -4.803 10.343 -1.500 1.00 88.56 346 ARG A O 1
ATOM 2711 N N . GLU A 1 347 ? -4.057 12.267 -2.400 1.00 90.38 347 GLU A N 1
ATOM 2712 C CA . GLU A 1 347 ? -4.489 11.952 -3.769 1.00 90.38 347 GLU A CA 1
ATOM 2713 C C . GLU A 1 347 ? -3.746 10.739 -4.332 1.00 90.38 347 GLU A C 1
ATOM 2715 O O . GLU A 1 347 ? -4.352 9.842 -4.918 1.00 90.38 347 GLU A O 1
ATOM 2720 N N . ILE A 1 348 ? -2.445 10.634 -4.055 1.00 91.31 348 ILE A N 1
ATOM 2721 C CA . ILE A 1 348 ? -1.653 9.451 -4.392 1.00 91.31 348 ILE A CA 1
ATOM 2722 C C . ILE A 1 348 ? -2.176 8.206 -3.658 1.00 91.31 348 ILE A C 1
ATOM 2724 O O . ILE A 1 348 ? -2.197 7.122 -4.247 1.00 91.31 348 ILE A O 1
ATOM 2728 N N . THR A 1 349 ? -2.605 8.345 -2.396 1.00 93.62 349 THR A N 1
ATOM 2729 C CA . THR A 1 349 ? -3.172 7.232 -1.616 1.00 93.62 349 THR A CA 1
ATOM 2730 C C . THR A 1 349 ? -4.487 6.745 -2.196 1.00 93.62 349 THR A C 1
ATOM 2732 O O . THR A 1 349 ? -4.655 5.538 -2.357 1.00 93.62 349 THR A O 1
ATOM 2735 N N . LEU A 1 350 ? -5.385 7.661 -2.557 1.00 94.12 350 LEU A N 1
ATOM 2736 C CA . LEU A 1 350 ? -6.639 7.316 -3.224 1.00 94.12 350 LEU A CA 1
ATOM 2737 C C . LEU A 1 350 ? -6.366 6.573 -4.537 1.00 94.12 350 LEU A C 1
ATOM 2739 O O . LEU A 1 350 ? -6.906 5.492 -4.739 1.00 94.12 350 LEU A O 1
ATOM 2743 N N . GLY A 1 351 ? -5.417 7.051 -5.350 1.00 97.06 351 GLY A N 1
ATOM 2744 C CA . GLY A 1 351 ? -5.073 6.407 -6.620 1.00 97.06 351 GLY A CA 1
ATOM 2745 C C . GLY A 1 351 ? -4.672 4.933 -6.496 1.00 97.06 351 GLY A C 1
ATOM 2746 O O . GLY A 1 351 ? -5.162 4.094 -7.247 1.00 97.06 351 GLY A O 1
ATOM 2747 N N . PHE A 1 352 ? -3.799 4.568 -5.546 1.00 96.81 352 PHE A N 1
ATOM 2748 C CA . PHE A 1 352 ? -3.443 3.150 -5.377 1.00 96.81 352 PHE A CA 1
ATOM 2749 C C . PHE A 1 352 ? -4.458 2.340 -4.562 1.00 96.81 352 PHE A C 1
ATOM 2751 O O . PHE A 1 352 ? -4.405 1.113 -4.607 1.00 96.81 352 PHE A O 1
ATOM 2758 N N . VAL A 1 353 ? -5.368 2.983 -3.824 1.00 98.31 353 VAL A N 1
ATOM 2759 C CA . VAL A 1 353 ? -6.522 2.308 -3.213 1.00 98.31 353 VAL A CA 1
ATOM 2760 C C . VAL A 1 353 ? -7.513 1.882 -4.297 1.00 98.31 353 VAL A C 1
ATOM 2762 O O . VAL A 1 353 ? -7.950 0.733 -4.278 1.00 98.31 353 VAL A O 1
ATOM 2765 N N . ASP A 1 354 ? -7.786 2.744 -5.274 1.00 98.44 354 ASP A N 1
ATOM 2766 C CA . ASP A 1 354 ? -8.634 2.425 -6.429 1.00 98.44 354 ASP A CA 1
ATOM 2767 C C . ASP A 1 354 ? -8.016 1.259 -7.229 1.00 98.44 354 ASP A C 1
ATOM 2769 O O . ASP A 1 354 ? -8.664 0.245 -7.474 1.00 98.44 354 ASP A O 1
ATOM 2773 N N . LEU A 1 355 ? -6.698 1.296 -7.484 1.00 98.75 355 LEU A N 1
ATOM 2774 C CA . LEU A 1 355 ? -5.964 0.191 -8.129 1.00 98.75 355 LEU A CA 1
ATOM 2775 C C . LEU A 1 355 ? -6.030 -1.151 -7.376 1.00 98.75 355 LEU A C 1
ATOM 2777 O O . LEU A 1 355 ? -5.851 -2.204 -7.996 1.00 98.75 355 LEU A O 1
ATOM 2781 N N . LEU A 1 356 ? -6.234 -1.133 -6.057 1.00 98.88 356 LEU A N 1
ATOM 2782 C CA . LEU A 1 356 ? -6.359 -2.342 -5.242 1.00 98.88 356 LEU A CA 1
ATOM 2783 C C . LEU A 1 356 ? -7.781 -2.903 -5.247 1.00 98.88 356 LEU A C 1
ATOM 2785 O O . LEU A 1 356 ? -7.926 -4.121 -5.172 1.00 98.88 356 LEU A O 1
ATOM 2789 N N . ARG A 1 357 ? -8.808 -2.052 -5.323 1.00 98.62 357 ARG A N 1
ATOM 2790 C CA . ARG A 1 357 ? -10.208 -2.459 -5.139 1.00 98.62 357 ARG A CA 1
ATOM 2791 C C . ARG A 1 357 ? -10.972 -2.618 -6.440 1.00 98.62 357 ARG A C 1
ATOM 2793 O O . ARG A 1 357 ? -11.685 -3.605 -6.599 1.00 98.62 357 ARG A O 1
ATOM 2800 N N . ASP A 1 358 ? -10.813 -1.664 -7.344 1.00 98.69 358 ASP A N 1
ATOM 2801 C CA . ASP A 1 358 ? -11.712 -1.504 -8.477 1.00 98.69 358 ASP A CA 1
ATOM 2802 C C . ASP A 1 358 ? -11.335 -2.470 -9.602 1.00 98.69 358 ASP A C 1
ATOM 2804 O O . ASP A 1 358 ? -10.201 -2.959 -9.678 1.00 98.69 358 ASP A O 1
ATOM 2808 N N . ASP A 1 359 ? -12.300 -2.787 -10.462 1.00 98.75 359 ASP A N 1
ATOM 2809 C CA . ASP A 1 359 ? -12.080 -3.666 -11.616 1.00 98.75 359 ASP A CA 1
ATOM 2810 C C . ASP A 1 359 ? -11.466 -2.901 -12.795 1.00 98.75 359 ASP A C 1
ATOM 2812 O O . ASP A 1 359 ? -10.594 -3.410 -13.490 1.00 98.75 359 ASP A O 1
ATOM 2816 N N . PHE A 1 360 ? -11.852 -1.636 -12.967 1.00 98.75 360 PHE A N 1
ATOM 2817 C CA . PHE A 1 360 ? -11.366 -0.772 -14.033 1.00 98.75 360 PHE A CA 1
ATOM 2818 C C . PHE A 1 360 ? -11.001 0.603 -13.481 1.00 98.75 360 PHE A C 1
ATOM 2820 O O . PHE A 1 360 ? -11.807 1.244 -12.811 1.00 98.75 360 PHE A O 1
ATOM 2827 N N . ILE A 1 361 ? -9.781 1.052 -13.764 1.00 98.75 361 ILE A N 1
ATOM 2828 C CA . ILE A 1 361 ? -9.235 2.314 -13.270 1.00 98.75 361 ILE A CA 1
ATOM 2829 C C . ILE A 1 361 ? -8.763 3.131 -14.464 1.00 98.75 361 ILE A C 1
ATOM 2831 O O . ILE A 1 361 ? -7.863 2.704 -15.186 1.00 98.75 361 ILE A O 1
ATOM 2835 N N . GLU A 1 362 ? -9.334 4.313 -14.665 1.00 98.50 362 GLU A N 1
ATOM 2836 C CA . GLU A 1 362 ? -8.928 5.221 -15.737 1.00 98.50 362 GLU A CA 1
ATOM 2837 C C . GLU A 1 362 ? -7.599 5.921 -15.437 1.00 98.50 362 GLU A C 1
ATOM 2839 O O . GLU A 1 362 ? -7.213 6.143 -14.287 1.00 98.50 362 GLU A O 1
ATOM 2844 N N . LYS A 1 363 ? -6.886 6.309 -16.498 1.00 98.31 363 LYS A N 1
ATOM 2845 C CA . LYS A 1 363 ? -5.723 7.190 -16.390 1.00 98.31 363 LYS A CA 1
ATOM 2846 C C . LYS A 1 363 ? -6.115 8.510 -15.713 1.00 98.31 363 LYS A C 1
ATOM 2848 O O . LYS A 1 363 ? -6.801 9.333 -16.309 1.00 98.31 363 LYS A O 1
ATOM 2853 N N . ASP A 1 364 ? -5.543 8.765 -14.541 1.00 97.81 364 ASP A N 1
ATOM 2854 C CA . ASP A 1 364 ? -5.654 10.034 -13.822 1.00 97.81 364 ASP A CA 1
ATOM 2855 C C . ASP A 1 364 ? -4.297 10.461 -13.242 1.00 97.81 364 ASP A C 1
ATOM 2857 O O . ASP A 1 364 ? -3.820 9.966 -12.215 1.00 97.81 364 ASP A O 1
ATOM 2861 N N . ARG A 1 365 ? -3.665 11.445 -13.893 1.00 93.56 365 ARG A N 1
ATOM 2862 C CA . ARG A 1 365 ? -2.357 11.968 -13.475 1.00 93.56 365 ARG A CA 1
ATOM 2863 C C . ARG A 1 365 ? -2.411 12.723 -12.145 1.00 93.56 365 ARG A C 1
ATOM 2865 O O . ARG A 1 365 ? -1.368 12.803 -11.498 1.00 93.56 365 ARG A O 1
ATOM 2872 N N . SER A 1 366 ? -3.571 13.232 -11.722 1.00 93.12 366 SER A N 1
ATOM 2873 C CA . SER A 1 366 ? -3.715 13.951 -10.447 1.00 93.12 366 SER A CA 1
ATOM 2874 C C . SER A 1 366 ? -3.569 13.018 -9.240 1.00 93.12 366 SER A C 1
ATOM 2876 O O . SER A 1 366 ? -2.946 13.387 -8.247 1.00 93.12 366 SER A O 1
ATOM 2878 N N . ARG A 1 367 ? -3.999 11.759 -9.390 1.00 94.19 367 ARG A N 1
ATOM 2879 C CA . ARG A 1 367 ? -3.786 10.659 -8.432 1.00 94.19 367 ARG A CA 1
ATOM 2880 C C . ARG A 1 367 ? -2.559 9.796 -8.742 1.00 94.19 367 ARG A C 1
ATOM 2882 O O . ARG A 1 367 ? -2.289 8.784 -8.091 1.00 94.19 367 ARG A O 1
ATOM 2889 N N . GLY A 1 368 ? -1.768 10.200 -9.735 1.00 95.56 368 GLY A N 1
ATOM 2890 C CA . GLY A 1 368 ? -0.552 9.508 -10.151 1.00 95.56 368 GLY A CA 1
ATOM 2891 C C . GLY A 1 368 ? -0.786 8.186 -10.889 1.00 95.56 368 GLY A C 1
ATOM 2892 O O . GLY A 1 368 ? 0.117 7.355 -10.902 1.00 95.56 368 GLY A O 1
ATOM 2893 N N . ILE A 1 369 ? -1.957 7.980 -11.493 1.00 98.50 369 ILE A N 1
ATOM 2894 C CA . ILE A 1 369 ? -2.261 6.839 -12.363 1.00 98.50 369 ILE A CA 1
ATOM 2895 C C . ILE A 1 369 ? -1.850 7.211 -13.796 1.00 98.50 369 ILE A C 1
ATOM 2897 O O . ILE A 1 369 ? -2.414 8.113 -14.418 1.00 98.50 369 ILE A O 1
ATOM 2901 N N . PHE A 1 370 ? -0.818 6.552 -14.327 1.00 98.56 370 PHE A N 1
ATOM 2902 C CA . PHE A 1 370 ? -0.257 6.891 -15.643 1.00 98.56 370 PHE A CA 1
ATOM 2903 C C . PHE A 1 370 ? -0.946 6.148 -16.782 1.00 98.56 370 PHE A C 1
ATOM 2905 O O . PHE A 1 370 ? -0.954 6.649 -17.913 1.00 98.56 370 PHE A O 1
ATOM 2912 N N . PHE A 1 371 ? -1.528 4.991 -16.479 1.00 98.81 371 PHE A N 1
ATOM 2913 C CA . PHE A 1 371 ? -2.196 4.127 -17.437 1.00 98.81 371 PHE A CA 1
ATOM 2914 C C . PHE A 1 371 ? -3.559 3.702 -16.915 1.00 98.81 371 PHE A C 1
ATOM 2916 O O . PHE A 1 371 ? -3.694 3.385 -15.733 1.00 98.81 371 PHE A O 1
ATOM 2923 N N . THR A 1 372 ? -4.528 3.618 -17.822 1.00 98.88 372 THR A N 1
ATOM 2924 C CA . THR A 1 372 ? -5.757 2.875 -17.560 1.00 98.88 372 THR A CA 1
ATOM 2925 C C . THR A 1 372 ? -5.407 1.415 -17.259 1.00 98.88 372 THR A C 1
ATOM 2927 O O . THR A 1 372 ? -4.571 0.821 -17.947 1.00 98.88 372 THR A O 1
ATOM 2930 N N . GLN A 1 373 ? -6.017 0.849 -16.223 1.00 98.88 373 GLN A N 1
ATOM 2931 C CA . GLN A 1 373 ? -5.802 -0.521 -15.773 1.00 98.88 373 GLN A CA 1
ATOM 2932 C C . GLN A 1 373 ? -7.141 -1.251 -15.699 1.00 98.88 373 GLN A C 1
ATOM 2934 O O . GLN A 1 373 ? -8.000 -0.880 -14.908 1.00 98.88 373 GLN A O 1
ATOM 2939 N N . ASP A 1 374 ? -7.270 -2.313 -16.489 1.00 98.81 374 ASP A N 1
ATOM 2940 C CA . ASP A 1 374 ? -8.376 -3.266 -16.422 1.00 98.81 374 ASP A CA 1
ATOM 2941 C C . ASP A 1 374 ? -7.886 -4.541 -15.722 1.00 98.81 374 ASP A C 1
ATOM 2943 O O . ASP A 1 374 ? -6.845 -5.100 -16.086 1.00 98.81 374 ASP A O 1
ATOM 2947 N N . TRP A 1 375 ? -8.587 -4.960 -14.676 1.00 98.88 375 TRP A N 1
ATOM 2948 C CA . TRP A 1 375 ? -8.282 -6.151 -13.892 1.00 98.88 375 TRP A CA 1
ATOM 2949 C C . TRP A 1 375 ? -9.076 -7.379 -14.318 1.00 98.88 375 TRP A C 1
ATOM 2951 O O . TRP A 1 375 ? -8.774 -8.467 -13.820 1.00 98.88 375 TRP A O 1
ATOM 2961 N N . VAL A 1 376 ? -10.019 -7.239 -15.257 1.00 98.44 376 VAL A N 1
ATOM 2962 C CA . VAL A 1 376 ? -10.794 -8.330 -15.865 1.00 98.44 376 VAL A CA 1
ATOM 2963 C C . VAL A 1 376 ? -11.270 -9.366 -14.844 1.00 98.44 376 VAL A C 1
ATOM 2965 O O . VAL A 1 376 ? -11.047 -10.579 -14.977 1.00 98.44 376 VAL A O 1
ATOM 2968 N N . SER A 1 377 ? -11.931 -8.855 -13.803 1.00 98.56 377 SER A N 1
ATOM 2969 C CA . SER A 1 377 ? -12.528 -9.600 -12.694 1.00 98.56 377 SER A CA 1
ATOM 2970 C C . SER A 1 377 ? -11.540 -10.245 -11.717 1.00 98.56 377 SER A C 1
ATOM 2972 O O . SER A 1 377 ? -11.937 -11.101 -10.923 1.00 98.56 377 SER A O 1
ATOM 2974 N N . MET A 1 378 ? -10.259 -9.859 -11.727 1.00 98.81 378 MET A N 1
ATOM 2975 C CA . MET A 1 378 ? -9.351 -10.223 -10.638 1.00 98.81 378 MET A CA 1
ATOM 2976 C C . MET A 1 378 ? -9.887 -9.635 -9.321 1.00 98.81 378 MET A C 1
ATOM 2978 O O . MET A 1 378 ? -10.136 -8.425 -9.264 1.00 98.81 378 MET A O 1
ATOM 2982 N N . PRO A 1 379 ? -10.036 -10.437 -8.246 1.00 98.81 379 PRO A N 1
ATOM 2983 C CA . PRO A 1 379 ? -10.617 -9.950 -7.001 1.00 98.81 379 PRO A CA 1
ATOM 2984 C C . PRO A 1 379 ? -9.919 -8.693 -6.471 1.00 98.81 379 PRO A C 1
ATOM 2986 O O . PRO A 1 379 ? -8.704 -8.518 -6.622 1.00 98.81 379 PRO A O 1
ATOM 2989 N N . GLY A 1 380 ? -10.699 -7.808 -5.852 1.00 98.75 380 GLY A N 1
ATOM 2990 C CA . GLY A 1 380 ? -10.164 -6.652 -5.141 1.00 98.75 380 GLY A CA 1
ATOM 2991 C C . GLY A 1 380 ? -9.422 -7.072 -3.871 1.00 98.75 380 GLY A C 1
ATOM 2992 O O . GLY A 1 380 ? -9.721 -8.106 -3.273 1.00 98.75 380 GLY A O 1
ATOM 2993 N N . VAL A 1 381 ? -8.479 -6.243 -3.437 1.00 98.94 381 VAL A N 1
ATOM 2994 C CA . VAL A 1 381 ? -7.713 -6.376 -2.191 1.00 98.94 381 VAL A CA 1
ATOM 2995 C C . VAL A 1 381 ? -8.224 -5.340 -1.198 1.00 98.94 381 VAL A C 1
ATOM 2997 O O . VAL A 1 381 ? -8.320 -4.163 -1.549 1.00 98.94 381 VAL A O 1
ATOM 3000 N N . ILE A 1 382 ? -8.498 -5.722 0.053 1.00 98.88 382 ILE A N 1
ATOM 3001 C CA . ILE A 1 382 ? -8.894 -4.745 1.074 1.00 98.88 382 ILE A CA 1
ATOM 3002 C C . ILE A 1 382 ? -7.664 -3.898 1.474 1.00 98.88 382 ILE A C 1
ATOM 3004 O O . ILE A 1 382 ? -6.680 -4.432 2.009 1.00 98.88 382 ILE A O 1
ATOM 3008 N N . PRO A 1 383 ? -7.692 -2.567 1.272 1.00 98.81 383 PRO A N 1
ATOM 3009 C CA . PRO A 1 383 ? -6.667 -1.667 1.780 1.00 98.81 383 PRO A CA 1
ATOM 3010 C C . PRO A 1 383 ? -6.700 -1.596 3.312 1.00 98.81 383 PRO A C 1
ATOM 3012 O O . PRO A 1 383 ? -7.747 -1.421 3.939 1.00 98.81 383 PRO A O 1
ATOM 3015 N N . VAL A 1 384 ? -5.526 -1.676 3.935 1.00 98.88 384 VAL A N 1
ATOM 3016 C CA . VAL A 1 384 ? -5.367 -1.607 5.391 1.00 98.88 384 VAL A CA 1
ATOM 3017 C C . VAL A 1 384 ? -4.716 -0.290 5.799 1.00 98.88 384 VAL A C 1
ATOM 3019 O O . VAL A 1 384 ? -3.529 -0.052 5.544 1.00 98.88 384 VAL A O 1
ATOM 3022 N N . ALA A 1 385 ? -5.471 0.535 6.522 1.00 98.50 385 ALA A N 1
ATOM 3023 C CA . ALA A 1 385 ? -4.987 1.772 7.111 1.00 98.50 385 ALA A CA 1
ATOM 3024 C C . ALA A 1 385 ? -4.452 1.512 8.526 1.00 98.50 385 ALA A C 1
ATOM 3026 O O . ALA A 1 385 ? -5.199 1.220 9.460 1.00 98.50 385 ALA A O 1
ATOM 3027 N N . SER A 1 386 ? -3.132 1.602 8.701 1.00 96.00 386 SER A N 1
ATOM 3028 C CA . SER A 1 386 ? -2.460 1.259 9.960 1.00 96.00 386 SER A CA 1
ATOM 3029 C C . SER A 1 386 ? -1.271 2.167 10.262 1.00 96.00 386 SER A C 1
ATOM 3031 O O . SER A 1 386 ? -0.499 2.528 9.374 1.00 96.00 386 SER A O 1
ATOM 3033 N N . GLY A 1 387 ? -1.084 2.484 11.547 1.00 85.94 387 GLY A N 1
ATOM 3034 C CA . GLY A 1 387 ? 0.106 3.164 12.063 1.00 85.94 387 GLY A CA 1
ATOM 3035 C C . GLY A 1 387 ? -0.143 4.585 12.569 1.00 85.94 387 GLY A C 1
ATOM 3036 O O . GLY A 1 387 ? -0.262 5.531 11.800 1.00 85.94 387 GLY A O 1
ATOM 3037 N N . GLY A 1 388 ? -0.110 4.757 13.894 1.00 86.19 388 GLY A N 1
ATOM 3038 C CA . GLY A 1 388 ? -0.212 6.079 14.530 1.00 86.19 388 GLY A CA 1
ATOM 3039 C C . GLY A 1 388 ? -1.605 6.711 14.468 1.00 86.19 388 GLY A C 1
ATOM 3040 O O . GLY A 1 388 ? -1.714 7.920 14.617 1.00 86.19 388 GLY A O 1
ATOM 3041 N N . ILE A 1 389 ? -2.651 5.910 14.251 1.00 84.06 389 ILE A N 1
ATOM 3042 C CA . ILE A 1 389 ? -4.046 6.365 14.227 1.00 84.06 389 ILE A CA 1
ATOM 3043 C C . ILE A 1 389 ? -4.771 6.083 15.554 1.00 84.06 389 ILE A C 1
ATOM 3045 O O . ILE A 1 389 ? -4.386 5.183 16.305 1.00 84.06 389 ILE A O 1
ATOM 3049 N N . HIS A 1 390 ? -5.804 6.878 15.846 1.00 89.69 390 HIS A N 1
ATOM 3050 C CA . HIS A 1 390 ? -6.646 6.833 17.050 1.00 89.69 390 HIS A CA 1
ATOM 3051 C C . HIS A 1 390 ? -8.067 7.321 16.720 1.00 89.69 390 HIS A C 1
ATOM 3053 O O . HIS A 1 390 ? -8.272 7.866 15.636 1.00 89.69 390 HIS A O 1
ATOM 3059 N N . VAL A 1 391 ? -9.014 7.211 17.658 1.00 82.06 391 VAL A N 1
ATOM 3060 C CA . VAL A 1 391 ? -10.448 7.530 17.465 1.00 82.06 391 VAL A CA 1
ATOM 3061 C C . VAL A 1 391 ? -10.746 8.863 16.762 1.00 82.06 391 VAL A C 1
ATOM 3063 O O . VAL A 1 391 ? -11.658 8.921 15.950 1.00 82.06 391 VAL A O 1
ATOM 3066 N N . TRP A 1 392 ? -9.954 9.921 16.973 1.00 81.56 392 TRP A N 1
ATOM 3067 C CA . TRP A 1 392 ? -10.184 11.215 16.299 1.00 81.56 392 TRP A CA 1
ATOM 3068 C C . TRP A 1 392 ? -9.933 11.210 14.794 1.00 81.56 392 TRP A C 1
ATOM 3070 O O . TRP A 1 392 ? -10.403 12.095 14.092 1.00 81.56 392 TRP A O 1
ATOM 3080 N N . HIS A 1 393 ? -9.197 10.225 14.288 1.00 88.31 393 HIS A N 1
ATOM 3081 C CA . HIS A 1 393 ? -8.993 10.061 12.855 1.00 88.31 393 HIS A CA 1
ATOM 3082 C C . HIS A 1 393 ? -10.148 9.300 12.198 1.00 88.31 393 HIS A C 1
ATOM 3084 O O . HIS A 1 393 ? -10.188 9.233 10.977 1.00 88.31 393 HIS A O 1
ATOM 3090 N N . MET A 1 394 ? -11.085 8.736 12.971 1.00 91.00 394 MET A N 1
ATOM 3091 C CA . MET A 1 394 ? -12.142 7.871 12.445 1.00 91.00 394 MET A CA 1
ATOM 3092 C C . MET A 1 394 ? -12.995 8.522 11.344 1.00 91.00 394 MET A C 1
ATOM 3094 O O . MET A 1 394 ? -13.192 7.861 10.324 1.00 91.00 394 MET A O 1
ATOM 3098 N N . PRO A 1 395 ? -13.431 9.796 11.455 1.00 89.12 395 PRO A N 1
ATOM 3099 C CA . PRO A 1 395 ? -14.204 10.430 10.387 1.00 89.12 395 PRO A CA 1
ATOM 3100 C C . PRO A 1 395 ? -13.408 10.543 9.083 1.00 89.12 395 PRO A C 1
ATOM 3102 O O . PRO A 1 395 ? -13.892 10.141 8.030 1.00 89.12 395 PRO A O 1
ATOM 3105 N N . ALA A 1 396 ? -12.156 11.010 9.167 1.00 86.12 396 ALA A N 1
ATOM 3106 C CA . ALA A 1 396 ? -11.275 11.145 8.010 1.00 86.12 396 ALA A CA 1
ATOM 3107 C C . ALA A 1 396 ? -10.940 9.784 7.382 1.00 86.12 396 ALA A C 1
ATOM 3109 O O . ALA A 1 396 ? -10.958 9.649 6.169 1.00 86.12 396 ALA A O 1
ATOM 3110 N N . LEU A 1 397 ? -10.671 8.756 8.191 1.00 93.56 397 LEU A N 1
ATOM 3111 C CA . LEU A 1 397 ? -10.382 7.410 7.690 1.00 93.56 397 LEU A CA 1
ATOM 3112 C C . LEU A 1 397 ? -11.601 6.780 7.005 1.00 93.56 397 LEU A C 1
ATOM 3114 O O . LEU A 1 397 ? -11.447 6.160 5.957 1.00 93.56 397 LEU A O 1
ATOM 3118 N N . THR A 1 398 ? -12.795 6.964 7.576 1.00 94.19 398 THR A N 1
ATOM 3119 C CA . THR A 1 398 ? -14.059 6.472 7.000 1.00 94.19 398 THR A CA 1
ATOM 3120 C C . THR A 1 398 ? -14.361 7.157 5.667 1.00 94.19 398 THR A C 1
ATOM 3122 O O . THR A 1 398 ? -14.878 6.518 4.757 1.00 94.19 398 THR A O 1
ATOM 3125 N N . GLU A 1 399 ? -14.019 8.439 5.537 1.00 90.06 399 GLU A N 1
ATOM 3126 C CA . GLU A 1 399 ? -14.182 9.203 4.298 1.00 90.06 399 GLU A CA 1
ATOM 3127 C C . GLU A 1 399 ? -13.138 8.821 3.237 1.00 90.06 399 GLU A C 1
ATOM 3129 O O . GLU A 1 399 ? -13.508 8.536 2.105 1.00 90.06 399 GLU A O 1
ATOM 3134 N N . ILE A 1 400 ? -11.857 8.732 3.606 1.00 89.94 400 ILE A N 1
ATOM 3135 C CA . ILE A 1 400 ? -10.759 8.425 2.674 1.00 89.94 400 ILE A CA 1
ATOM 3136 C C . ILE A 1 400 ? -10.857 6.996 2.140 1.00 89.94 400 ILE A C 1
ATOM 3138 O O . ILE A 1 400 ? -10.719 6.766 0.942 1.00 89.94 400 ILE A O 1
ATOM 3142 N N . PHE A 1 401 ? -11.018 6.020 3.035 1.00 96.31 401 PHE A N 1
ATOM 3143 C CA . PHE A 1 401 ? -10.903 4.610 2.668 1.00 96.31 401 PHE A CA 1
ATOM 3144 C C . PHE A 1 401 ? -12.254 3.955 2.394 1.00 96.31 401 PHE A C 1
ATOM 3146 O O . PHE A 1 401 ? -12.282 2.908 1.754 1.00 96.31 401 PHE A O 1
ATOM 3153 N N . GLY A 1 402 ? -13.373 4.544 2.824 1.00 96.44 402 GLY A N 1
ATOM 3154 C CA . GLY A 1 402 ? -14.693 3.934 2.671 1.00 96.44 402 GLY A CA 1
ATOM 3155 C C . GLY A 1 402 ? -14.826 2.592 3.401 1.00 96.44 402 GLY A C 1
ATOM 3156 O O . GLY A 1 402 ? -13.965 2.198 4.192 1.00 96.44 402 GLY A O 1
ATOM 3157 N N . ASP A 1 403 ? -15.925 1.883 3.135 1.00 98.38 403 ASP A N 1
ATOM 3158 C CA . ASP A 1 403 ? -16.281 0.677 3.891 1.00 98.38 403 ASP A CA 1
ATOM 3159 C C . ASP A 1 403 ? -15.338 -0.492 3.636 1.00 98.38 403 ASP A C 1
ATOM 3161 O O . ASP A 1 403 ? -14.996 -1.202 4.579 1.00 98.38 403 ASP A O 1
ATOM 3165 N N . ASP A 1 404 ? -14.893 -0.692 2.396 1.00 98.75 404 ASP A N 1
ATOM 3166 C CA . ASP A 1 404 ? -13.961 -1.757 2.008 1.00 98.75 404 ASP A CA 1
ATOM 3167 C C . ASP A 1 404 ? -12.530 -1.407 2.401 1.00 98.75 404 ASP A C 1
ATOM 3169 O O . ASP A 1 404 ? -11.683 -1.103 1.564 1.00 98.75 404 ASP A O 1
ATOM 3173 N N . SER A 1 405 ? -12.288 -1.412 3.711 1.00 98.81 405 SER A N 1
ATOM 3174 C CA . SER A 1 405 ? -10.997 -1.157 4.336 1.00 98.81 4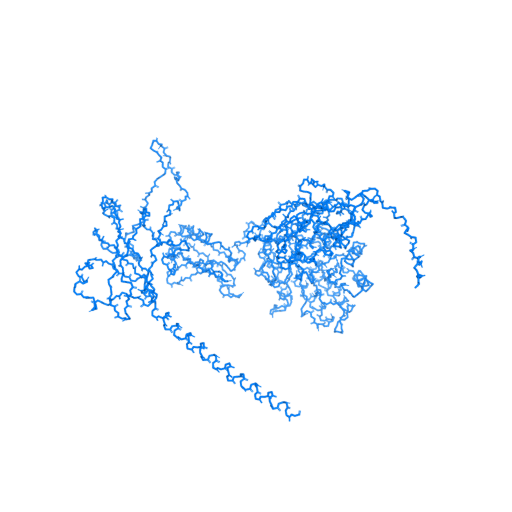05 SER A CA 1
ATOM 3175 C C . SER A 1 405 ? -10.880 -1.849 5.698 1.00 98.81 405 SER A C 1
ATOM 3177 O O . SER A 1 405 ? -11.879 -2.200 6.331 1.00 98.81 405 SER A O 1
ATOM 3179 N N . VAL A 1 406 ? -9.644 -2.028 6.178 1.00 98.94 406 VAL A N 1
ATOM 3180 C CA . VAL A 1 406 ? -9.372 -2.407 7.576 1.00 98.94 406 VAL A CA 1
ATOM 3181 C C . VAL A 1 406 ? -8.640 -1.263 8.273 1.00 98.94 406 VAL A C 1
ATOM 3183 O O . VAL A 1 406 ? -7.531 -0.898 7.877 1.00 98.94 406 VAL A O 1
ATOM 3186 N N . LEU A 1 407 ? -9.208 -0.732 9.355 1.00 98.81 407 LEU A N 1
ATOM 3187 C CA . LEU A 1 407 ? -8.599 0.327 10.163 1.00 98.81 407 LEU A CA 1
ATOM 3188 C C . LEU A 1 407 ? -7.939 -0.279 11.409 1.00 98.81 407 LEU A C 1
ATOM 3190 O O . LEU A 1 407 ? -8.600 -0.903 12.241 1.00 98.81 407 LEU A O 1
ATOM 3194 N N . GLN A 1 408 ? -6.620 -0.118 11.547 1.00 98.75 408 GLN A N 1
ATOM 3195 C CA . GLN A 1 408 ? -5.840 -0.788 12.590 1.00 98.75 408 GLN A CA 1
ATOM 3196 C C . GLN A 1 408 ? -5.305 0.145 13.682 1.00 98.75 408 GLN A C 1
ATOM 3198 O O . GLN A 1 408 ? -4.419 0.977 13.462 1.00 98.75 408 GLN A O 1
ATOM 3203 N N . PHE A 1 409 ? -5.734 -0.105 14.918 1.00 97.56 409 PHE A N 1
ATOM 3204 C CA . PHE A 1 409 ? -5.420 0.709 16.089 1.00 97.56 409 PHE A CA 1
ATOM 3205 C C . PHE A 1 409 ? -4.558 -0.069 17.089 1.00 97.56 409 PHE A C 1
ATOM 3207 O O . PHE A 1 409 ? -5.055 -0.567 18.093 1.00 97.56 409 PHE A O 1
ATOM 3214 N N . GLY A 1 410 ? -3.247 -0.171 16.836 1.00 93.94 410 GLY A N 1
ATOM 3215 C CA . GLY A 1 410 ? -2.289 -0.790 17.770 1.00 93.94 410 GLY A CA 1
ATOM 3216 C C . GLY A 1 410 ? -2.194 -0.027 19.098 1.00 93.94 410 GLY A C 1
ATOM 3217 O O . GLY A 1 410 ? -2.894 -0.319 20.065 1.00 93.94 410 GLY A O 1
ATOM 3218 N N . GLY A 1 411 ? -1.362 1.021 19.133 1.00 83.69 411 GLY A N 1
ATOM 3219 C CA . GLY A 1 411 ? -1.264 1.906 20.304 1.00 83.69 411 GLY A CA 1
ATOM 3220 C C . GLY A 1 411 ? -2.589 2.595 20.662 1.00 83.69 411 GLY A C 1
ATOM 3221 O O . GLY A 1 411 ? -2.852 2.817 21.837 1.00 83.69 411 GLY A O 1
ATOM 3222 N N . GLY A 1 412 ? -3.451 2.853 19.670 1.00 85.75 412 GLY A N 1
ATOM 3223 C CA . GLY A 1 412 ? -4.794 3.415 19.868 1.00 85.75 412 GLY A CA 1
ATOM 3224 C C . GLY A 1 412 ? -5.794 2.488 20.576 1.00 85.75 412 GLY A C 1
ATOM 3225 O O . GLY A 1 412 ? -6.878 2.946 20.916 1.00 85.75 412 GLY A O 1
ATOM 3226 N N . THR A 1 413 ? -5.440 1.219 20.813 1.00 93.44 413 THR A N 1
ATOM 3227 C CA . THR A 1 413 ? -6.220 0.278 21.637 1.00 93.44 413 THR A CA 1
ATOM 3228 C C . THR A 1 413 ? -5.471 -0.057 22.925 1.00 93.44 413 THR A C 1
ATOM 3230 O O . THR A 1 413 ? -5.959 0.225 24.015 1.00 93.44 413 THR A O 1
ATOM 3233 N N . LEU A 1 414 ? -4.252 -0.604 22.819 1.00 91.75 414 LEU A N 1
ATOM 3234 C CA . LEU A 1 414 ? -3.485 -1.082 23.983 1.00 91.75 414 LEU A CA 1
ATOM 3235 C C . LEU A 1 414 ? -2.978 0.055 24.884 1.00 91.75 414 LEU A C 1
ATOM 3237 O O . LEU A 1 414 ? -2.650 -0.180 26.041 1.00 91.75 414 LEU A O 1
ATOM 3241 N N . GLY A 1 415 ? -2.893 1.283 24.367 1.00 84.38 415 GLY A N 1
ATOM 3242 C CA . GLY A 1 415 ? -2.526 2.471 25.142 1.00 84.38 415 GLY A CA 1
ATOM 3243 C C . GLY A 1 415 ? -3.695 3.110 25.896 1.00 84.38 415 GLY A C 1
ATOM 3244 O O . GLY A 1 415 ? -3.516 4.166 26.504 1.00 84.38 415 GLY A O 1
ATOM 3245 N N . HIS A 1 416 ? -4.895 2.526 25.836 1.00 85.44 416 HIS A N 1
ATOM 3246 C CA . HIS A 1 416 ? -6.062 3.058 26.527 1.00 85.44 416 HIS A CA 1
ATOM 3247 C C . HIS A 1 416 ? -5.905 2.909 28.057 1.00 85.44 416 HIS A C 1
ATOM 3249 O O . HIS A 1 416 ? -5.574 1.821 28.532 1.00 85.44 416 HIS A O 1
ATOM 3255 N N . PRO A 1 417 ? -6.170 3.959 28.863 1.00 78.50 417 PRO A N 1
ATOM 3256 C CA . PRO A 1 417 ? -5.867 3.960 30.301 1.00 78.50 417 PRO A CA 1
ATOM 3257 C C . PRO A 1 417 ? -6.675 2.943 31.117 1.00 78.50 417 PRO A C 1
ATOM 3259 O O . PRO A 1 417 ? -6.308 2.641 32.247 1.00 78.50 417 PRO A O 1
ATOM 3262 N N . TRP A 1 418 ? -7.773 2.424 30.564 1.00 83.56 418 TRP A N 1
ATOM 3263 C CA . TRP A 1 418 ? -8.621 1.408 31.203 1.00 83.56 418 TRP A CA 1
ATOM 3264 C C . TRP A 1 418 ? -8.393 -0.007 30.654 1.00 83.56 418 TRP A C 1
ATOM 3266 O O . TRP A 1 418 ? -9.182 -0.909 30.914 1.00 83.56 418 TRP A O 1
ATOM 3276 N N . GLY A 1 419 ? -7.324 -0.207 29.881 1.00 84.25 419 GLY A N 1
ATOM 3277 C CA . GLY A 1 419 ? -6.974 -1.493 29.286 1.00 84.25 419 GLY A CA 1
ATOM 3278 C C . GLY A 1 419 ? -7.559 -1.719 27.890 1.00 84.25 419 GLY A C 1
ATOM 3279 O O . GLY A 1 419 ? -8.251 -0.870 27.323 1.00 84.25 419 GLY A O 1
ATOM 3280 N N . ASN A 1 420 ? -7.244 -2.892 27.336 1.00 97.75 420 ASN A N 1
ATOM 3281 C CA . ASN A 1 420 ? -7.441 -3.224 25.924 1.00 97.75 420 ASN A CA 1
ATOM 3282 C C . ASN A 1 420 ? -8.917 -3.268 25.506 1.00 97.75 420 ASN A C 1
ATOM 3284 O O . ASN A 1 420 ? -9.257 -2.704 24.469 1.00 97.75 420 ASN A O 1
ATOM 3288 N N . ALA A 1 421 ? -9.791 -3.903 26.297 1.00 96.25 421 ALA A N 1
ATOM 3289 C CA . ALA A 1 421 ? -11.203 -4.034 25.936 1.00 96.25 421 ALA A CA 1
ATOM 3290 C C . ALA A 1 421 ? -11.927 -2.673 25.862 1.00 96.25 421 ALA A C 1
ATOM 3292 O O . ALA A 1 421 ? -12.571 -2.417 24.845 1.00 96.25 421 ALA A O 1
ATOM 3293 N N . PRO A 1 422 ? -11.769 -1.741 26.829 1.00 88.50 422 PRO A N 1
ATOM 3294 C CA . PRO A 1 422 ? -12.283 -0.378 26.667 1.00 88.50 422 PRO A CA 1
ATOM 3295 C C . PRO A 1 422 ? -11.683 0.381 25.476 1.00 88.50 422 PRO A C 1
ATOM 3297 O O . PRO A 1 422 ? -12.398 1.121 24.806 1.00 88.50 422 PRO A O 1
ATOM 3300 N N . GLY A 1 423 ? -10.395 0.183 25.172 1.00 90.19 423 GLY A N 1
ATOM 3301 C CA . GLY A 1 423 ? -9.773 0.772 23.981 1.00 90.19 423 GLY A CA 1
ATOM 3302 C C . GLY A 1 423 ? -10.386 0.257 22.675 1.00 90.19 423 GLY A C 1
ATOM 3303 O O . GLY A 1 423 ? -10.637 1.031 21.753 1.00 90.19 423 GLY A O 1
ATOM 3304 N N . ALA A 1 424 ? -10.673 -1.042 22.608 1.00 96.75 424 ALA A N 1
ATOM 3305 C CA . ALA A 1 424 ? -11.334 -1.676 21.474 1.00 96.75 424 ALA A CA 1
ATOM 3306 C C . ALA A 1 424 ? -12.765 -1.149 21.304 1.00 96.75 424 ALA A C 1
ATOM 3308 O O . ALA A 1 424 ? -13.137 -0.738 20.204 1.00 96.75 424 ALA A O 1
ATOM 3309 N N . ALA A 1 425 ? -13.515 -1.064 22.406 1.00 91.25 425 ALA A N 1
ATOM 3310 C CA . ALA A 1 425 ? -14.874 -0.538 22.416 1.00 91.25 425 ALA A CA 1
ATOM 3311 C C . ALA A 1 425 ? -14.915 0.926 21.958 1.00 91.25 425 ALA A C 1
ATOM 3313 O O . ALA A 1 425 ? -15.761 1.291 21.148 1.00 91.25 425 ALA A O 1
ATOM 3314 N N . ALA A 1 426 ? -13.961 1.755 22.396 1.00 83.88 426 ALA A N 1
ATOM 3315 C CA . ALA A 1 426 ? -13.863 3.146 21.962 1.00 83.88 426 ALA A CA 1
ATOM 3316 C C . ALA A 1 426 ? -13.670 3.273 20.440 1.00 83.88 426 ALA A C 1
ATOM 3318 O O . ALA A 1 426 ? -14.323 4.101 19.806 1.00 83.88 426 ALA A O 1
ATOM 3319 N N . ASN A 1 427 ? -12.813 2.436 19.840 1.00 91.62 427 ASN A N 1
ATOM 3320 C CA . ASN A 1 427 ? -12.626 2.414 18.386 1.00 91.62 427 ASN A CA 1
ATOM 3321 C C . ASN A 1 427 ? -13.880 1.905 17.656 1.00 91.62 427 ASN A C 1
ATOM 3323 O O . ASN A 1 427 ? -14.269 2.492 16.648 1.00 91.62 427 ASN A O 1
ATOM 3327 N N . ARG A 1 428 ? -14.542 0.864 18.178 1.00 96.94 428 ARG A N 1
ATOM 3328 C CA . ARG A 1 428 ? -15.777 0.311 17.598 1.00 96.94 428 ARG A CA 1
ATOM 3329 C C . ARG A 1 428 ? -16.921 1.324 17.596 1.00 96.94 428 ARG A C 1
ATOM 3331 O O . ARG A 1 428 ? -17.481 1.587 16.538 1.00 96.94 428 ARG A O 1
ATOM 3338 N N . VAL A 1 429 ? -17.198 1.945 18.742 1.00 86.06 429 VAL A N 1
ATOM 3339 C CA . VAL A 1 429 ? -18.242 2.973 18.884 1.00 86.06 429 VAL A CA 1
ATOM 3340 C C . VAL A 1 429 ? -17.954 4.170 17.980 1.00 86.06 429 VAL A C 1
ATOM 3342 O O . VAL A 1 429 ? -18.855 4.651 17.299 1.00 86.06 429 VAL A O 1
ATOM 3345 N N . ALA A 1 430 ? -16.702 4.643 17.932 1.00 89.94 430 ALA A N 1
ATOM 3346 C CA . ALA A 1 430 ? -16.336 5.760 17.063 1.00 89.94 430 ALA A CA 1
ATOM 3347 C C . ALA A 1 430 ? -16.582 5.441 15.580 1.00 89.94 430 ALA A C 1
ATOM 3349 O O . ALA A 1 430 ? -17.064 6.305 14.848 1.00 89.94 430 ALA A O 1
ATOM 3350 N N . LEU A 1 431 ? -16.269 4.217 15.140 1.00 96.69 431 LEU A N 1
ATOM 3351 C CA . LEU A 1 431 ? -16.498 3.797 13.761 1.00 96.69 431 LEU A CA 1
ATOM 3352 C C . LEU A 1 431 ? -17.988 3.718 13.431 1.00 96.69 431 LEU A C 1
ATOM 3354 O O . LEU A 1 431 ? -18.420 4.311 12.446 1.00 96.69 431 LEU A O 1
ATOM 3358 N N . GLU A 1 432 ? -18.769 3.012 14.249 1.00 93.81 432 GLU A N 1
ATOM 3359 C CA . GLU A 1 432 ? -20.204 2.837 14.004 1.00 93.81 432 GLU A CA 1
ATOM 3360 C C . GLU A 1 432 ? -20.945 4.179 14.013 1.00 93.81 432 GLU A C 1
ATOM 3362 O O . GLU A 1 432 ? -21.783 4.412 13.146 1.00 93.81 432 GLU A O 1
ATOM 3367 N N . ALA A 1 433 ? -20.561 5.111 14.893 1.00 89.50 433 ALA A N 1
ATOM 3368 C CA . ALA A 1 433 ? -21.103 6.468 14.894 1.00 89.50 433 ALA A CA 1
ATOM 3369 C C . ALA A 1 433 ? -20.765 7.246 13.608 1.00 89.50 433 ALA A C 1
ATOM 3371 O O . ALA A 1 433 ? -21.618 7.962 13.084 1.00 89.50 433 ALA A O 1
ATOM 3372 N N . CYS A 1 434 ? -19.542 7.110 13.077 1.00 92.81 434 CYS A N 1
ATOM 3373 C CA . CYS A 1 434 ? -19.160 7.747 11.811 1.00 92.81 434 CYS A CA 1
ATOM 3374 C C . CYS A 1 434 ? -19.937 7.156 10.630 1.00 92.81 434 CYS A C 1
ATOM 3376 O O . CYS A 1 434 ? -20.441 7.900 9.794 1.00 92.81 434 CYS A O 1
ATOM 3378 N N . VAL A 1 435 ? -20.061 5.829 10.572 1.00 93.50 435 VAL A N 1
ATOM 3379 C CA . VAL A 1 435 ? -20.815 5.136 9.520 1.00 93.50 435 VAL A CA 1
ATOM 3380 C C . VAL A 1 435 ? -22.290 5.525 9.567 1.00 93.50 435 VAL A C 1
ATOM 3382 O O . VAL A 1 435 ? -22.850 5.881 8.533 1.00 93.50 435 VAL A O 1
ATOM 3385 N N . GLN A 1 436 ? -22.904 5.533 10.754 1.00 88.75 436 GLN A N 1
ATOM 3386 C CA . GLN A 1 436 ? -24.286 5.976 10.927 1.00 88.75 436 GLN A CA 1
ATOM 3387 C C . GLN A 1 436 ? -24.465 7.418 10.437 1.00 88.75 436 GLN A C 1
ATOM 3389 O O . GLN A 1 436 ? -25.306 7.668 9.579 1.00 88.75 436 GLN A O 1
ATOM 3394 N N . ALA A 1 437 ? -23.634 8.350 10.915 1.00 87.62 437 ALA A N 1
ATOM 3395 C CA . ALA A 1 437 ? -23.705 9.755 10.523 1.00 87.62 437 ALA A CA 1
ATOM 3396 C C . ALA A 1 437 ? -23.549 9.949 9.004 1.00 87.62 437 ALA A C 1
ATOM 3398 O O . ALA A 1 437 ? -24.318 10.691 8.396 1.00 87.62 437 ALA A O 1
ATOM 3399 N N . ARG A 1 438 ? -22.588 9.260 8.377 1.00 94.69 438 ARG A N 1
ATOM 3400 C CA . ARG A 1 438 ? -22.398 9.289 6.919 1.00 94.69 438 ARG A CA 1
ATOM 3401 C C . ARG A 1 438 ? -23.639 8.786 6.185 1.00 94.69 438 ARG A C 1
ATOM 3403 O O . ARG A 1 438 ? -24.076 9.416 5.229 1.00 94.69 438 ARG A O 1
ATOM 3410 N N . ASN A 1 439 ? -24.205 7.665 6.629 1.00 92.81 439 ASN A N 1
ATOM 3411 C CA . ASN A 1 439 ? -25.376 7.058 5.996 1.00 92.81 439 ASN A CA 1
ATOM 3412 C C . ASN A 1 439 ? -26.646 7.913 6.187 1.00 92.81 439 ASN A C 1
ATOM 3414 O O . ASN A 1 439 ? -27.534 7.880 5.343 1.00 92.81 439 ASN A O 1
ATOM 3418 N N . GLU A 1 440 ? -26.706 8.727 7.244 1.00 91.81 440 GLU A N 1
ATOM 3419 C CA . GLU A 1 440 ? -27.730 9.762 7.464 1.00 91.81 440 GLU A CA 1
ATOM 3420 C C . GLU A 1 440 ? -27.494 11.043 6.628 1.00 91.81 440 GLU A C 1
ATOM 3422 O O . GLU A 1 440 ? -28.252 12.005 6.739 1.00 91.81 440 GLU A O 1
ATOM 3427 N N . GLY A 1 441 ? -26.459 11.073 5.778 1.00 86.81 441 GLY A N 1
ATOM 3428 C CA . GLY A 1 441 ? -26.157 12.183 4.870 1.00 86.81 441 GLY A CA 1
ATOM 3429 C C . GLY A 1 441 ? -25.294 13.293 5.473 1.00 86.81 441 GLY A C 1
ATOM 3430 O O . GLY A 1 441 ? -25.187 14.367 4.880 1.00 86.81 441 GLY A O 1
ATOM 3431 N N . ARG A 1 442 ? -24.680 13.066 6.643 1.00 82.75 442 ARG A N 1
ATOM 3432 C CA . ARG A 1 442 ? -23.786 14.045 7.279 1.00 82.75 442 ARG A CA 1
ATOM 3433 C C . ARG A 1 442 ? -22.423 14.072 6.601 1.00 82.75 442 ARG A C 1
ATOM 3435 O O . ARG A 1 442 ? -21.882 13.038 6.204 1.00 82.75 442 ARG A O 1
ATOM 3442 N N . ASP A 1 443 ? -21.825 15.255 6.538 1.00 83.62 443 ASP A N 1
ATOM 3443 C CA . ASP A 1 443 ? -20.499 15.440 5.956 1.00 83.62 443 ASP A CA 1
ATOM 3444 C C . ASP A 1 443 ? -19.432 15.160 7.024 1.00 83.62 443 ASP A C 1
ATOM 3446 O O . ASP A 1 443 ? -19.089 16.022 7.837 1.00 83.62 443 ASP A O 1
ATOM 3450 N N . LEU A 1 444 ? -18.885 13.939 7.034 1.00 80.31 444 LEU A N 1
ATOM 3451 C CA . LEU A 1 444 ? -17.849 13.542 7.996 1.00 80.31 444 LEU A CA 1
ATOM 3452 C C . LEU A 1 444 ? -16.600 14.430 7.935 1.00 80.31 444 LEU A C 1
ATOM 3454 O O . LEU A 1 444 ? -15.985 14.678 8.977 1.00 80.31 444 LEU A O 1
ATOM 3458 N N . ALA A 1 445 ? -16.242 14.935 6.750 1.00 74.38 445 ALA A N 1
ATOM 3459 C CA . ALA A 1 445 ? -15.086 15.804 6.573 1.00 74.38 445 ALA A CA 1
ATOM 3460 C C . ALA A 1 445 ? -15.311 17.185 7.200 1.00 74.38 445 ALA A C 1
ATOM 3462 O O . ALA A 1 445 ? -14.344 17.843 7.589 1.00 74.38 445 ALA A O 1
ATOM 3463 N N . ARG A 1 446 ? -16.564 17.634 7.352 1.00 68.94 446 ARG A N 1
ATOM 3464 C CA . ARG A 1 446 ? -16.925 18.903 8.014 1.00 68.94 446 ARG A CA 1
ATOM 3465 C C . ARG A 1 446 ? -17.348 18.757 9.470 1.00 68.94 446 ARG A C 1
ATOM 3467 O O . ARG A 1 446 ? -17.089 19.657 10.260 1.00 68.94 446 ARG A O 1
ATOM 3474 N N . GLU A 1 447 ? -17.980 17.650 9.831 1.00 72.25 447 GLU A N 1
ATOM 3475 C CA . GLU A 1 447 ? -18.677 17.503 11.113 1.00 72.25 447 GLU A CA 1
ATOM 3476 C C . GLU A 1 447 ? -17.947 16.577 12.099 1.00 72.25 447 GLU A C 1
ATOM 3478 O O . GLU A 1 447 ? -18.165 16.669 13.309 1.00 72.25 447 GLU A O 1
ATOM 3483 N N . GLY A 1 448 ? -17.053 15.707 11.614 1.00 70.44 448 GLY A N 1
ATOM 3484 C CA . GLY A 1 448 ? -16.448 14.632 12.406 1.00 70.44 448 GLY A CA 1
ATOM 3485 C C . GLY A 1 448 ? -15.439 15.075 13.475 1.00 70.44 448 GLY A C 1
ATOM 3486 O O . GLY A 1 448 ? -15.351 14.450 14.531 1.00 70.44 448 GLY A O 1
ATOM 3487 N N . SER A 1 449 ? -14.695 16.161 13.240 1.00 60.97 449 SER A N 1
ATOM 3488 C CA . SER A 1 449 ? -13.728 16.750 14.192 1.00 60.97 449 SER A CA 1
ATOM 3489 C C . SER A 1 449 ? -14.335 17.863 15.070 1.00 60.97 449 SER A C 1
ATOM 3491 O O . SER A 1 449 ? -13.648 18.491 15.885 1.00 60.97 449 SER A O 1
ATOM 3493 N N . GLY A 1 450 ? -15.645 18.085 14.931 1.00 62.28 450 GLY A N 1
ATOM 3494 C CA . GLY A 1 450 ? -16.377 19.226 15.463 1.00 62.28 450 GLY A CA 1
ATOM 3495 C C . GLY A 1 450 ? -16.852 20.162 14.350 1.00 62.28 450 GLY A C 1
ATOM 3496 O O . GLY A 1 450 ? -16.275 20.179 13.268 1.00 62.28 450 GLY A O 1
ATOM 3497 N N . TYR A 1 451 ? -17.912 20.925 14.610 1.00 63.91 451 TYR A N 1
ATOM 3498 C CA . TYR A 1 451 ? -18.590 21.761 13.619 1.00 63.91 451 TYR A CA 1
ATOM 3499 C C . TYR A 1 451 ? -18.668 23.222 14.070 1.00 63.91 451 TYR A C 1
ATOM 3501 O O . TYR A 1 451 ? -18.683 23.513 15.270 1.00 63.91 451 TYR A O 1
ATOM 3509 N N . ASP A 1 452 ? -18.760 24.127 13.095 1.00 72.25 452 ASP A N 1
ATOM 3510 C CA . ASP A 1 452 ? -19.211 25.503 13.304 1.00 72.25 452 ASP A CA 1
ATOM 3511 C C . ASP A 1 452 ? -20.618 25.646 12.732 1.00 72.25 452 ASP A C 1
ATOM 3513 O O . ASP A 1 452 ? -20.824 25.504 11.527 1.00 72.25 452 ASP A O 1
ATOM 3517 N N . ARG A 1 453 ? -21.597 25.925 13.591 1.00 78.12 453 ARG A N 1
ATOM 3518 C CA . ARG A 1 453 ? -22.956 26.271 13.171 1.00 78.12 453 ARG A CA 1
ATOM 3519 C C . ARG A 1 453 ? -23.140 27.768 13.342 1.00 78.12 453 ARG A C 1
ATOM 3521 O O . ARG A 1 453 ? -23.134 28.256 14.468 1.00 78.12 453 ARG A O 1
ATOM 3528 N N . PHE A 1 454 ? -23.346 28.475 12.238 1.00 79.25 454 PHE A N 1
ATOM 3529 C CA . PHE A 1 454 ? -23.709 29.889 12.238 1.00 79.25 454 PHE A CA 1
ATOM 3530 C C . PHE A 1 454 ? -25.184 30.020 11.847 1.00 79.25 454 PHE A C 1
ATOM 3532 O O . PHE A 1 454 ? -25.541 29.800 10.692 1.00 79.25 454 PHE A O 1
ATOM 3539 N N . ASP A 1 455 ? -26.049 30.363 12.800 1.00 78.38 455 ASP A N 1
ATOM 3540 C CA . ASP A 1 455 ? -27.487 30.489 12.576 1.00 78.38 455 ASP A CA 1
ATOM 3541 C C . ASP A 1 455 ? -27.934 31.944 12.745 1.00 78.38 455 ASP A C 1
ATOM 3543 O O . ASP A 1 455 ? -28.044 32.471 13.853 1.00 78.38 455 ASP A O 1
ATOM 3547 N N . ARG A 1 456 ? -28.206 32.622 11.626 1.00 70.12 456 ARG A N 1
ATOM 3548 C CA . ARG A 1 456 ? -28.692 34.010 11.652 1.00 70.12 456 ARG A CA 1
ATOM 3549 C C . ARG A 1 456 ? -30.155 34.146 12.047 1.00 70.12 456 ARG A C 1
ATOM 3551 O O . ARG A 1 456 ? -30.530 35.234 12.474 1.00 70.12 456 ARG A O 1
ATOM 3558 N N . LYS A 1 457 ? -30.971 33.101 11.875 1.00 72.19 457 LYS A N 1
ATOM 3559 C CA . LYS A 1 457 ? -32.391 33.142 12.249 1.00 72.19 457 LYS A CA 1
ATOM 3560 C C . LYS A 1 457 ? -32.528 33.058 13.763 1.00 72.19 457 LYS A C 1
ATOM 3562 O O . LYS A 1 457 ? -33.269 33.837 14.348 1.00 72.19 457 LYS A O 1
ATOM 3567 N N . GLU A 1 458 ? -31.759 32.167 14.380 1.00 77.06 458 GLU A N 1
ATOM 3568 C CA . GLU A 1 458 ? -31.685 32.025 15.838 1.00 77.06 458 GLU A CA 1
ATOM 3569 C C . GLU A 1 458 ? -30.728 33.049 16.481 1.00 77.06 458 GLU A C 1
ATOM 3571 O O . GLU A 1 458 ? -30.768 33.274 17.688 1.00 77.06 458 GLU A O 1
ATOM 3576 N N . GLY A 1 459 ? -29.879 33.705 15.681 1.00 80.75 459 GLY A N 1
ATOM 3577 C CA . GLY A 1 459 ? -28.933 34.723 16.141 1.00 80.75 459 GLY A CA 1
ATOM 3578 C C . GLY A 1 459 ? -27.761 34.151 16.940 1.00 80.75 459 GLY A C 1
ATOM 3579 O O . GLY A 1 459 ? -27.145 34.890 17.712 1.00 80.75 459 GLY A O 1
ATOM 3580 N N . ILE A 1 460 ? -27.442 32.866 16.759 1.00 85.06 460 ILE A N 1
ATOM 3581 C CA . ILE A 1 460 ? -26.427 32.134 17.523 1.00 85.06 460 ILE A CA 1
ATOM 3582 C C . ILE A 1 460 ? -25.310 31.590 16.631 1.00 85.06 460 ILE A C 1
ATOM 3584 O O . ILE A 1 460 ? -25.508 31.246 15.466 1.00 85.06 460 ILE A O 1
ATOM 3588 N N . VAL A 1 461 ? -24.127 31.463 17.217 1.00 82.56 461 VAL A N 1
ATOM 3589 C CA . VAL A 1 461 ? -22.997 30.722 16.665 1.00 82.56 461 VAL A CA 1
ATOM 3590 C C . VAL A 1 461 ? -22.586 29.661 17.663 1.00 82.56 461 VAL A C 1
ATOM 3592 O O . VAL A 1 461 ? -22.291 29.981 18.812 1.00 82.56 461 VAL A O 1
ATOM 3595 N N . CYS A 1 462 ? -22.548 28.407 17.226 1.00 82.31 462 CYS A N 1
ATOM 3596 C CA . CYS A 1 462 ? -22.080 27.283 18.022 1.00 82.31 462 CYS A CA 1
ATOM 3597 C C . CYS A 1 462 ? -20.794 26.733 17.419 1.00 82.31 462 CYS A C 1
ATOM 3599 O O . CYS A 1 462 ? -20.782 26.285 16.275 1.00 82.31 462 CYS A O 1
ATOM 3601 N N . ILE A 1 463 ? -19.734 26.719 18.215 1.00 76.81 463 ILE A N 1
ATOM 3602 C CA . ILE A 1 463 ? -18.468 26.078 17.885 1.00 76.81 463 ILE A CA 1
ATOM 3603 C C . ILE A 1 463 ? -18.346 24.858 18.775 1.00 76.81 463 ILE A C 1
ATOM 3605 O O . ILE A 1 463 ? -18.169 24.972 19.991 1.00 76.81 463 ILE A O 1
ATOM 3609 N N . PHE A 1 464 ? -18.410 23.683 18.164 1.00 73.62 464 PHE A N 1
ATOM 3610 C CA . PHE A 1 464 ? -18.022 22.449 18.817 1.00 73.62 464 PHE A CA 1
ATOM 3611 C C . PHE A 1 464 ? -16.660 22.012 18.286 1.00 73.62 464 PHE A C 1
ATOM 3613 O O . PHE A 1 464 ? -16.452 21.900 17.080 1.00 73.62 464 PHE A O 1
ATOM 3620 N N . ARG A 1 465 ? -15.721 21.759 19.190 1.00 69.69 465 ARG A N 1
ATOM 3621 C CA . ARG A 1 465 ? -14.438 21.119 18.907 1.00 69.69 465 ARG A CA 1
ATOM 3622 C C . ARG A 1 465 ? -14.149 20.115 20.000 1.00 69.69 465 ARG A C 1
ATOM 3624 O O . ARG A 1 465 ? -14.439 20.345 21.175 1.00 69.69 465 ARG A O 1
ATOM 3631 N N . TRP A 1 466 ? -13.487 19.035 19.630 1.00 54.00 466 TRP A N 1
ATOM 3632 C CA . TRP A 1 466 ? -12.882 18.141 20.598 1.00 54.00 466 TRP A CA 1
ATOM 3633 C C . TRP A 1 466 ? -11.408 17.967 20.256 1.00 54.00 466 TRP A C 1
ATOM 3635 O O . TRP A 1 466 ? -11.061 17.723 19.108 1.00 54.00 466 TRP A O 1
ATOM 3645 N N . GLY A 1 467 ? -10.520 18.126 21.234 1.00 50.09 467 GLY A N 1
ATOM 3646 C CA . GLY A 1 467 ? -9.088 17.917 21.018 1.00 50.09 467 GLY A CA 1
ATOM 3647 C C . GLY A 1 467 ? -8.260 19.180 20.738 1.00 50.09 467 GLY A C 1
ATOM 3648 O O . GLY A 1 467 ? -7.055 19.062 20.497 1.00 50.09 467 GLY A O 1
ATOM 3649 N N . PHE A 1 468 ? -8.841 20.386 20.799 1.00 46.53 468 PHE A N 1
ATOM 3650 C CA . PHE A 1 468 ? -8.100 21.628 20.552 1.00 46.53 468 PHE A CA 1
ATOM 3651 C C . PHE A 1 468 ? -8.460 22.763 21.528 1.00 46.53 468 PHE A C 1
ATOM 3653 O O . PHE A 1 468 ? -9.646 23.022 21.679 1.00 46.53 468 PHE A O 1
ATOM 3660 N N . PRO A 1 469 ? -7.477 23.457 22.151 1.00 44.16 469 PRO A N 1
ATOM 3661 C CA . PRO A 1 469 ? -6.068 23.077 22.216 1.00 44.16 469 PRO A CA 1
ATOM 3662 C C . PRO A 1 469 ? -5.895 21.890 23.186 1.00 44.16 469 PRO A C 1
ATOM 3664 O O . PRO A 1 469 ? -6.099 22.029 24.393 1.00 44.16 469 PRO A O 1
ATOM 3667 N N . GLY A 1 470 ? -5.522 20.718 22.652 1.00 45.59 470 GLY A N 1
ATOM 3668 C CA . GLY A 1 470 ? -5.165 19.514 23.414 1.00 45.59 470 GLY A CA 1
ATOM 3669 C C . GLY A 1 470 ? -6.154 18.345 23.289 1.00 45.59 470 GLY A C 1
ATOM 3670 O O . GLY A 1 470 ? -7.359 18.527 23.403 1.00 45.59 470 GLY A O 1
ATOM 3671 N N . ILE A 1 471 ? -5.621 17.123 23.161 1.00 44.31 471 ILE A N 1
ATOM 3672 C CA . ILE A 1 471 ? -6.290 15.860 22.750 1.00 44.31 471 ILE A CA 1
ATOM 3673 C C . ILE A 1 471 ? -7.476 15.432 23.655 1.00 44.31 471 ILE A C 1
ATOM 3675 O O . ILE A 1 471 ? -8.272 14.572 23.287 1.00 44.31 471 ILE A O 1
ATOM 3679 N N . LYS A 1 472 ? -7.626 16.036 24.842 1.00 49.22 472 LYS A N 1
ATOM 3680 C CA . LYS A 1 472 ? -8.653 15.686 25.845 1.00 49.22 472 LYS A CA 1
ATOM 3681 C C . LYS A 1 472 ? -9.675 16.793 26.127 1.00 49.22 472 LYS A C 1
ATOM 3683 O O . LYS A 1 472 ? -10.455 16.661 27.066 1.00 49.22 472 LYS A O 1
ATOM 3688 N N . ARG A 1 473 ? -9.658 17.905 25.386 1.00 51.22 473 ARG A N 1
ATOM 3689 C CA . ARG A 1 473 ? -10.489 19.072 25.709 1.00 51.22 473 ARG A CA 1
ATOM 3690 C C . ARG A 1 473 ? -11.733 19.129 24.830 1.00 51.22 473 ARG A C 1
ATOM 3692 O O . ARG A 1 473 ? -11.613 19.211 23.611 1.00 51.22 473 ARG A O 1
ATOM 3699 N N . ARG A 1 474 ? -12.911 19.134 25.460 1.00 64.12 474 ARG A N 1
ATOM 3700 C CA . ARG A 1 474 ? -14.166 19.531 24.816 1.00 64.12 474 ARG A CA 1
ATOM 3701 C C . ARG A 1 474 ? -14.268 21.043 24.823 1.00 64.12 474 ARG A C 1
ATOM 3703 O O . ARG A 1 474 ? -14.240 21.650 25.890 1.00 64.12 474 ARG A O 1
ATOM 3710 N N . ILE A 1 475 ? -14.440 21.627 23.652 1.00 66.12 475 ILE A N 1
ATOM 3711 C CA . ILE A 1 475 ? -14.838 23.014 23.492 1.00 66.12 475 ILE A CA 1
ATOM 3712 C C . ILE A 1 475 ? -16.235 22.995 22.893 1.00 66.12 475 ILE A C 1
ATOM 3714 O O . ILE A 1 475 ? -16.434 22.565 21.764 1.00 66.12 475 ILE A O 1
ATOM 3718 N N . PHE A 1 476 ? -17.212 23.425 23.679 1.00 75.31 476 PHE A N 1
ATOM 3719 C CA . PHE A 1 476 ? -18.514 23.807 23.162 1.00 75.31 476 PHE A CA 1
ATOM 3720 C C . PHE A 1 476 ? -18.704 25.262 23.540 1.00 75.31 476 PHE A C 1
ATOM 3722 O O . PHE A 1 476 ? -18.784 25.587 24.725 1.00 75.31 476 PHE A O 1
ATOM 3729 N N . LEU A 1 477 ? -18.686 26.128 22.541 1.00 76.38 477 LEU A N 1
ATOM 3730 C CA . LEU A 1 477 ? -18.843 27.554 22.723 1.00 76.38 477 LEU A CA 1
ATOM 3731 C C . LEU A 1 477 ? -20.080 27.999 21.968 1.00 76.38 477 LEU A C 1
ATOM 3733 O O . LEU A 1 477 ? -20.273 27.625 20.814 1.00 76.38 477 LEU A O 1
ATOM 3737 N N . GLN A 1 478 ? -20.904 28.795 22.632 1.00 82.31 478 GLN A N 1
ATOM 3738 C CA . GLN A 1 478 ? -22.084 29.395 22.041 1.00 82.31 478 GLN A CA 1
ATOM 3739 C C . GLN A 1 478 ? -22.000 30.904 22.229 1.00 82.31 478 GLN A C 1
ATOM 3741 O O . GLN A 1 478 ? -21.841 31.384 23.350 1.00 82.31 478 GLN A O 1
ATOM 3746 N N . PHE A 1 479 ? -22.106 31.634 21.126 1.00 83.88 479 PHE A N 1
ATOM 3747 C CA . PHE A 1 479 ? -22.070 33.092 21.081 1.00 83.88 479 PHE A CA 1
ATOM 3748 C C . PHE A 1 479 ? -23.321 33.608 20.397 1.00 83.88 479 PHE A C 1
ATOM 3750 O O . PHE A 1 479 ? -23.921 32.908 19.582 1.00 83.88 479 PHE A O 1
ATOM 3757 N N . LEU A 1 480 ? -23.699 34.847 20.685 1.00 81.50 480 LEU A N 1
ATOM 3758 C CA . LEU A 1 480 ? -24.682 35.535 19.863 1.00 81.50 480 LEU A CA 1
ATOM 3759 C C . LEU A 1 480 ? -23.964 36.159 18.670 1.00 81.50 480 LEU A C 1
ATOM 3761 O O . LEU A 1 480 ? -22.884 36.728 18.815 1.00 81.50 480 LEU A O 1
ATOM 3765 N N . VAL A 1 481 ? -24.586 36.117 17.493 1.00 79.69 481 VAL A N 1
ATOM 3766 C CA . VAL A 1 481 ? -24.030 36.717 16.266 1.00 79.69 481 VAL A CA 1
ATOM 3767 C C . VAL A 1 481 ? -23.706 38.204 16.473 1.00 79.69 481 VAL A C 1
ATOM 3769 O O . VAL A 1 481 ? -22.715 38.697 15.948 1.00 79.69 481 VAL A O 1
ATOM 3772 N N . ARG A 1 482 ? -24.492 38.911 17.302 1.00 76.62 482 ARG A N 1
ATOM 3773 C CA . ARG A 1 482 ? -24.284 40.332 17.644 1.00 76.62 482 ARG A CA 1
ATOM 3774 C C . ARG A 1 482 ? -23.000 40.622 18.434 1.00 76.62 482 ARG A C 1
ATOM 3776 O O . ARG A 1 482 ? -22.571 41.773 18.475 1.00 76.62 482 ARG A O 1
ATOM 3783 N N . ASP A 1 483 ? -22.434 39.610 19.088 1.00 81.06 483 ASP A N 1
ATOM 3784 C CA . ASP A 1 483 ? -21.228 39.747 19.910 1.00 81.06 483 ASP A CA 1
ATOM 3785 C C . ASP A 1 483 ? -19.951 39.520 19.085 1.00 81.06 483 ASP A C 1
ATOM 3787 O O . ASP A 1 483 ? -18.850 39.782 19.569 1.00 81.06 483 ASP A O 1
ATOM 3791 N N . ILE A 1 484 ? -20.086 39.082 17.830 1.00 76.31 484 ILE A N 1
ATOM 3792 C CA . ILE A 1 484 ? -18.974 38.909 16.895 1.00 76.31 484 ILE A CA 1
ATOM 3793 C C . ILE A 1 484 ? -18.547 40.281 16.380 1.00 76.31 484 ILE A C 1
ATOM 3795 O O . ILE A 1 484 ? -19.365 41.051 15.878 1.00 76.31 484 ILE A O 1
ATOM 3799 N N . GLN A 1 485 ? -17.260 40.595 16.514 1.00 67.75 485 GLN A N 1
ATOM 3800 C CA . GLN A 1 485 ? -16.703 41.893 16.136 1.00 67.75 485 GLN A CA 1
ATOM 3801 C C . GLN A 1 485 ? -16.028 41.859 14.770 1.00 67.75 485 GLN A C 1
ATOM 3803 O O . GLN A 1 485 ? -16.212 42.790 13.991 1.00 67.75 485 GLN A O 1
ATOM 3808 N N . SER A 1 486 ? -15.265 40.806 14.476 1.00 65.56 486 SER A N 1
ATOM 3809 C CA . SER A 1 486 ? -14.512 40.679 13.228 1.00 65.56 486 SER A CA 1
ATOM 3810 C C . SER A 1 486 ? -14.152 39.220 12.929 1.00 65.56 486 SER A C 1
ATOM 3812 O O . SER A 1 486 ? -14.163 38.352 13.811 1.00 65.56 486 SER A O 1
ATOM 3814 N N . ILE A 1 487 ? -13.821 38.948 11.666 1.00 69.38 487 ILE A N 1
ATOM 3815 C CA . ILE A 1 487 ? -13.136 37.722 11.244 1.00 69.38 487 ILE A CA 1
ATOM 3816 C C . ILE A 1 487 ? -11.684 38.075 10.937 1.00 69.38 487 ILE A C 1
ATOM 3818 O O . ILE A 1 487 ? -11.415 38.951 10.121 1.00 69.38 487 ILE A O 1
ATOM 3822 N N . ARG A 1 488 ? -10.730 37.390 11.562 1.00 69.62 488 ARG A N 1
ATOM 3823 C CA . ARG A 1 488 ? -9.300 37.671 11.414 1.00 69.62 488 ARG A CA 1
ATOM 3824 C C . ARG A 1 488 ? -8.584 36.536 10.700 1.00 69.62 488 ARG A C 1
ATOM 3826 O O . ARG A 1 488 ? -8.813 35.366 10.992 1.00 69.62 488 ARG A O 1
ATOM 3833 N N . ILE A 1 489 ? -7.665 36.881 9.805 1.00 67.75 489 ILE A N 1
ATOM 3834 C CA . ILE A 1 489 ? -6.854 35.905 9.068 1.00 67.75 489 ILE A CA 1
ATOM 3835 C C . ILE A 1 489 ? -5.394 36.017 9.506 1.00 67.75 489 ILE A C 1
ATOM 3837 O O . ILE A 1 489 ? -4.850 37.115 9.641 1.00 67.75 489 ILE A O 1
ATOM 3841 N N . GLN A 1 490 ? -4.746 34.872 9.707 1.00 68.25 490 GLN A N 1
ATOM 3842 C CA . GLN A 1 490 ? -3.302 34.769 9.871 1.00 68.25 490 GLN A CA 1
ATOM 3843 C C . GLN A 1 490 ? -2.727 33.867 8.782 1.00 68.25 490 GLN A C 1
ATOM 3845 O O . GLN A 1 490 ? -2.999 32.667 8.765 1.00 68.25 490 GLN A O 1
ATOM 3850 N N . VAL A 1 491 ? -1.884 34.441 7.925 1.00 64.88 491 VAL A N 1
ATOM 3851 C CA . VAL A 1 491 ? -1.074 33.709 6.948 1.00 64.88 491 VAL A CA 1
ATOM 3852 C C . VAL A 1 491 ? 0.393 33.886 7.322 1.00 64.88 491 VAL A C 1
ATOM 3854 O O . VAL A 1 491 ? 0.877 35.005 7.459 1.00 64.88 491 VAL A O 1
ATOM 3857 N N . LYS A 1 492 ? 1.097 32.774 7.524 1.00 61.38 492 LYS A N 1
ATOM 3858 C CA . LYS A 1 492 ? 2.547 32.721 7.707 1.00 61.38 492 LYS A CA 1
ATOM 3859 C C . LYS A 1 492 ? 3.124 31.730 6.707 1.00 61.38 492 LYS A C 1
ATOM 3861 O O . LYS A 1 492 ? 2.699 30.576 6.686 1.00 61.38 492 LYS A O 1
ATOM 3866 N N . GLU A 1 493 ? 4.094 32.172 5.921 1.00 52.62 493 GLU A N 1
ATOM 3867 C CA . GLU A 1 493 ? 4.811 31.339 4.951 1.00 52.62 493 GLU A CA 1
ATOM 3868 C C . GLU A 1 493 ? 6.174 30.877 5.503 1.00 52.62 493 GLU A C 1
ATOM 3870 O O . GLU A 1 493 ? 6.675 31.428 6.487 1.00 52.62 493 GLU A O 1
ATOM 3875 N N . GLY A 1 494 ? 6.749 29.820 4.917 1.00 50.81 494 GLY A N 1
ATOM 3876 C CA . GLY A 1 494 ? 8.034 29.225 5.318 1.00 50.81 494 GLY A CA 1
ATOM 3877 C C . GLY A 1 494 ? 7.985 27.697 5.456 1.00 50.81 494 GLY A C 1
ATOM 3878 O O . GLY A 1 494 ? 7.021 27.067 5.034 1.00 50.81 494 GLY A O 1
ATOM 3879 N N . LEU A 1 495 ? 9.005 27.101 6.094 1.00 35.66 495 LEU A N 1
ATOM 3880 C CA . LEU A 1 495 ? 9.130 25.645 6.339 1.00 35.66 495 LEU A CA 1
ATOM 3881 C C . LEU A 1 495 ? 7.925 25.021 7.074 1.00 35.66 495 LEU A C 1
ATOM 3883 O O . LEU A 1 495 ? 7.688 23.822 6.963 1.00 35.66 495 LEU A O 1
ATOM 3887 N N . TYR A 1 496 ? 7.164 25.839 7.808 1.00 47.91 496 TYR A N 1
ATOM 3888 C CA . TYR A 1 496 ? 5.927 25.459 8.491 1.00 47.91 496 TYR A CA 1
ATOM 3889 C C . TYR A 1 496 ? 4.831 26.485 8.165 1.00 47.91 496 TYR A C 1
ATOM 3891 O O . TYR A 1 496 ? 4.612 27.411 8.959 1.00 47.91 496 TYR A O 1
ATOM 3899 N N . PRO A 1 497 ? 4.166 26.374 7.000 1.00 58.34 497 PRO A N 1
ATOM 3900 C CA . PRO A 1 497 ? 3.126 27.316 6.621 1.00 58.34 497 PRO A CA 1
ATOM 3901 C C . PRO A 1 497 ? 1.963 27.227 7.613 1.00 58.34 497 PRO A C 1
ATOM 3903 O O . PRO A 1 497 ? 1.556 26.142 8.036 1.00 58.34 497 PRO A O 1
ATOM 3906 N N . ARG A 1 498 ? 1.433 28.381 8.020 1.00 62.59 498 ARG A N 1
ATOM 3907 C CA . ARG A 1 498 ? 0.328 28.468 8.978 1.00 62.59 498 ARG A CA 1
ATOM 3908 C C . ARG A 1 498 ? -0.740 29.398 8.429 1.00 62.59 498 ARG A C 1
ATOM 3910 O O . ARG A 1 498 ? -0.482 30.579 8.230 1.00 62.59 498 ARG A O 1
ATOM 3917 N N . ARG A 1 499 ? -1.927 28.849 8.188 1.00 75.62 499 ARG A N 1
ATOM 3918 C CA . ARG A 1 499 ? -3.086 29.554 7.635 1.00 75.62 499 ARG A CA 1
ATOM 3919 C C . ARG A 1 499 ? -4.254 29.321 8.586 1.00 75.62 499 ARG A C 1
ATOM 3921 O O . ARG A 1 499 ? -4.736 28.198 8.681 1.00 75.62 499 ARG A O 1
ATOM 3928 N N . ILE A 1 500 ? -4.614 30.331 9.378 1.00 71.31 500 ILE A N 1
ATOM 3929 C CA . ILE A 1 500 ? -5.641 30.214 10.424 1.00 71.31 500 ILE A CA 1
ATOM 3930 C C . ILE A 1 500 ? -6.635 31.368 10.333 1.00 71.31 500 ILE A C 1
ATOM 3932 O O . ILE A 1 500 ? -6.253 32.534 10.249 1.00 71.31 500 ILE A O 1
ATOM 3936 N N . LEU A 1 501 ? -7.911 31.008 10.399 1.00 77.81 501 LEU A N 1
ATOM 3937 C CA . LEU A 1 501 ? -9.063 31.875 10.542 1.00 77.81 501 LEU A CA 1
ATOM 3938 C C . LEU A 1 501 ? -9.413 32.006 12.024 1.00 77.81 501 LEU A C 1
ATOM 3940 O O . LEU A 1 501 ? -9.447 31.010 12.748 1.00 77.81 501 LEU A O 1
ATOM 3944 N N . TYR A 1 502 ? -9.708 33.220 12.459 1.00 79.69 502 TYR A N 1
ATOM 3945 C CA . TYR A 1 502 ? -10.129 33.555 13.810 1.00 79.69 502 TYR A CA 1
ATOM 3946 C C . TYR A 1 502 ? -11.441 34.337 13.771 1.00 79.69 502 TYR A C 1
ATOM 3948 O O . TYR A 1 502 ? -11.713 35.062 12.818 1.00 79.69 502 TYR A O 1
ATOM 3956 N N . MET A 1 503 ? -12.219 34.227 14.838 1.00 83.12 503 MET A N 1
ATOM 3957 C CA . MET A 1 503 ? -13.403 35.029 15.109 1.00 83.12 503 MET A CA 1
ATOM 3958 C C . MET A 1 503 ? -13.175 35.806 16.397 1.00 83.12 503 MET A C 1
ATOM 3960 O O . MET A 1 503 ? -12.881 35.207 17.431 1.00 83.12 503 MET A O 1
ATOM 3964 N N . GLU A 1 504 ? -13.279 37.127 16.339 1.00 78.00 504 GLU A N 1
ATOM 3965 C CA . GLU A 1 504 ? -13.160 37.973 17.521 1.00 78.00 504 GLU A CA 1
ATOM 3966 C C . GLU A 1 504 ? -14.527 38.195 18.158 1.00 78.00 504 GLU A C 1
ATOM 3968 O O . GLU A 1 504 ? -15.476 38.617 17.493 1.00 78.00 504 GLU A O 1
ATOM 3973 N N . ILE A 1 505 ? -14.621 37.897 19.453 1.00 79.44 505 ILE A N 1
ATOM 3974 C CA . ILE A 1 505 ? -15.845 38.021 20.239 1.00 79.44 505 ILE A CA 1
ATOM 3975 C C . ILE A 1 505 ? -15.673 39.111 21.288 1.00 79.44 505 ILE A C 1
ATOM 3977 O O . ILE A 1 505 ? -14.711 39.114 22.068 1.00 79.44 505 ILE A O 1
ATOM 3981 N N . ARG A 1 506 ? -16.658 40.009 21.349 1.00 75.94 506 ARG A N 1
ATOM 3982 C CA . ARG A 1 506 ? -16.707 41.124 22.292 1.00 75.94 506 ARG A CA 1
ATOM 3983 C C . ARG A 1 506 ? -16.524 40.623 23.726 1.00 75.94 506 ARG A C 1
ATOM 3985 O O . ARG A 1 506 ? -17.336 39.863 24.241 1.00 75.94 506 ARG A O 1
ATOM 3992 N N . GLY A 1 507 ? -15.453 41.074 24.380 1.00 70.19 507 GLY A N 1
ATOM 3993 C CA . GLY A 1 507 ? -15.156 40.752 25.782 1.00 70.19 507 GLY A CA 1
ATOM 3994 C C . GLY A 1 507 ? -14.641 39.330 26.044 1.00 70.19 507 GLY A C 1
ATOM 3995 O O . GLY A 1 507 ? -14.377 39.002 27.197 1.00 70.19 507 GLY A O 1
ATOM 3996 N N . GLN A 1 508 ? -14.476 38.495 25.011 1.00 69.12 508 GLN A N 1
ATOM 3997 C CA . GLN A 1 508 ? -14.026 37.099 25.142 1.00 69.12 508 GLN A CA 1
ATOM 3998 C C . GLN A 1 508 ? -12.778 36.770 24.301 1.00 69.12 508 GLN A C 1
ATOM 4000 O O . GLN A 1 508 ? -12.189 35.703 24.473 1.00 69.12 508 GLN A O 1
ATOM 4005 N N . GLY A 1 509 ? -12.322 37.702 23.458 1.00 75.94 509 GLY A N 1
ATOM 4006 C CA . GLY A 1 509 ? -11.077 37.589 22.696 1.00 75.94 509 GLY A CA 1
ATOM 4007 C C . GLY A 1 509 ? -11.236 36.826 21.378 1.00 75.94 509 GLY A C 1
ATOM 4008 O O . GLY A 1 509 ? -12.333 36.713 20.835 1.00 75.94 509 GLY A O 1
ATOM 4009 N N . VAL A 1 510 ? -10.119 36.326 20.838 1.00 79.75 510 VAL A N 1
ATOM 4010 C CA . VAL A 1 510 ? -10.070 35.662 19.524 1.00 79.75 510 VAL A CA 1
ATOM 4011 C C . VAL A 1 510 ? -10.206 34.145 19.631 1.00 79.75 510 VAL A C 1
ATOM 4013 O O . VAL A 1 510 ? -9.494 33.488 20.392 1.00 79.75 510 VAL A O 1
ATOM 4016 N N . ILE A 1 511 ? -11.079 33.573 18.806 1.00 76.81 511 ILE A N 1
ATOM 4017 C CA . ILE A 1 511 ? -11.364 32.139 18.756 1.00 76.81 511 ILE A CA 1
ATOM 4018 C C . ILE A 1 511 ? -10.929 31.596 17.398 1.00 76.81 511 ILE A C 1
ATOM 4020 O O . ILE A 1 511 ? -11.432 32.058 16.377 1.00 76.81 511 ILE A O 1
ATOM 4024 N N . PRO A 1 512 ? -10.006 30.625 17.338 1.00 75.75 512 PRO A N 1
ATOM 4025 C CA . PRO A 1 512 ? -9.622 30.010 16.076 1.00 75.75 512 PRO A CA 1
ATOM 4026 C C . PRO A 1 512 ? -10.771 29.162 15.519 1.00 75.75 512 PRO A C 1
ATOM 4028 O O . PRO A 1 512 ? -11.310 28.302 16.215 1.00 75.75 512 PRO A O 1
ATOM 4031 N N . LEU A 1 513 ? -11.107 29.389 14.253 1.00 75.62 513 LEU A N 1
ATOM 4032 C CA . LEU A 1 513 ? -12.117 28.643 13.504 1.00 75.62 513 LEU A CA 1
ATOM 4033 C C . LEU A 1 513 ? -11.500 27.516 12.666 1.00 75.62 513 LEU A C 1
ATOM 4035 O O . LEU A 1 513 ? -12.104 26.452 12.531 1.00 75.62 513 LEU A O 1
ATOM 4039 N N . THR A 1 514 ? -10.283 27.702 12.140 1.00 70.94 514 THR A N 1
ATOM 4040 C CA . THR A 1 514 ? -9.612 26.670 11.329 1.00 70.94 514 THR A CA 1
ATOM 4041 C C . THR A 1 514 ? -9.337 25.416 12.147 1.00 70.94 514 THR A C 1
ATOM 4043 O O . THR A 1 514 ? -8.737 25.473 13.225 1.00 70.94 514 THR A O 1
ATOM 4046 N N . ARG A 1 515 ? -9.769 24.270 11.618 1.00 63.50 515 ARG A N 1
ATOM 4047 C CA . ARG A 1 515 ? -9.616 22.969 12.275 1.00 63.50 515 ARG A CA 1
ATOM 4048 C C . ARG A 1 515 ? -8.183 22.433 12.123 1.00 63.50 515 ARG A C 1
ATOM 4050 O O . ARG A 1 515 ? -7.413 22.885 11.279 1.00 63.50 515 ARG A O 1
ATOM 4057 N N . THR A 1 516 ? -7.771 21.503 12.986 1.00 53.75 516 THR A N 1
ATOM 4058 C CA . THR A 1 516 ? -6.383 20.989 13.016 1.00 53.75 516 THR A CA 1
ATOM 4059 C C . THR A 1 516 ? -6.007 20.124 11.810 1.00 53.75 516 THR A C 1
ATOM 4061 O O . THR A 1 516 ? -4.818 19.974 11.527 1.00 53.75 516 THR A O 1
ATOM 4064 N N . ASP A 1 517 ? -7.008 19.562 11.143 1.00 51.66 517 ASP A N 1
ATOM 4065 C CA . ASP A 1 517 ? -6.980 18.814 9.880 1.00 51.66 517 ASP A CA 1
ATOM 4066 C C . ASP A 1 517 ? -7.041 19.738 8.643 1.00 51.66 517 ASP A C 1
ATOM 4068 O O . ASP A 1 517 ? -6.518 19.392 7.590 1.00 51.66 517 ASP A O 1
ATOM 4072 N N . GLU A 1 518 ? -7.563 20.961 8.778 1.00 58.44 518 GLU A N 1
ATOM 4073 C CA . GLU A 1 518 ? -7.676 21.976 7.715 1.00 58.44 518 GLU A CA 1
ATOM 4074 C C . GLU A 1 518 ? -6.372 22.769 7.441 1.00 58.44 518 GLU A C 1
ATOM 4076 O O . GLU A 1 518 ? -6.392 23.951 7.094 1.00 58.44 518 GLU A O 1
ATOM 4081 N N . LYS A 1 519 ? -5.196 22.149 7.589 1.00 53.75 519 LYS A N 1
ATOM 4082 C CA . LYS A 1 519 ? -3.897 22.846 7.442 1.00 53.75 519 LYS A CA 1
ATOM 4083 C C . LYS A 1 519 ? -3.479 23.146 5.995 1.00 53.75 519 LYS A C 1
ATOM 4085 O O . LYS A 1 519 ? -2.440 23.773 5.799 1.00 53.75 519 LYS A O 1
ATOM 4090 N N . PHE A 1 520 ? -4.259 22.720 5.003 1.00 55.25 520 PHE A N 1
ATOM 4091 C CA . PHE A 1 520 ? -3.849 22.704 3.595 1.00 55.25 520 PHE A CA 1
ATOM 4092 C C . PHE A 1 520 ? -4.517 23.752 2.697 1.00 55.25 520 PHE A C 1
ATOM 4094 O O . PHE A 1 520 ? -4.290 23.711 1.494 1.00 55.25 520 PHE A O 1
ATOM 4101 N N . PHE A 1 521 ? -5.278 24.714 3.235 1.00 64.12 521 PHE A N 1
ATOM 4102 C CA . PHE A 1 521 ? -5.854 25.773 2.394 1.00 64.12 521 PHE A CA 1
ATOM 4103 C C . PHE A 1 521 ? -4.775 26.518 1.626 1.00 64.12 521 PHE A C 1
ATOM 4105 O O . PHE A 1 521 ? -3.795 26.924 2.244 1.00 64.12 521 PHE A O 1
ATOM 4112 N N . THR A 1 522 ? -4.953 26.773 0.332 1.00 64.06 522 THR A N 1
ATOM 4113 C CA . THR A 1 522 ? -4.161 27.783 -0.389 1.00 64.06 522 THR A CA 1
ATOM 4114 C C . THR A 1 522 ? -4.398 29.181 0.220 1.00 64.06 522 THR A C 1
ATOM 4116 O O . THR A 1 522 ? -5.404 29.381 0.908 1.00 64.06 522 THR A O 1
ATOM 4119 N N . PRO A 1 523 ? -3.506 30.179 0.024 1.00 59.75 523 PRO A N 1
ATOM 4120 C CA . PRO A 1 523 ? -3.751 31.541 0.522 1.00 59.75 523 PRO A CA 1
ATOM 4121 C C . PRO A 1 523 ? -5.097 32.090 0.031 1.00 59.75 523 PRO A C 1
ATOM 4123 O O . PRO A 1 523 ? -5.878 32.636 0.802 1.00 59.75 523 PRO A O 1
ATOM 4126 N N . ARG A 1 524 ? -5.413 31.811 -1.237 1.00 57.59 524 ARG A N 1
ATOM 4127 C CA . ARG A 1 524 ? -6.666 32.204 -1.874 1.00 57.59 524 ARG A CA 1
ATOM 4128 C C . ARG A 1 524 ? -7.889 31.538 -1.240 1.00 57.59 524 ARG A C 1
ATOM 4130 O O . ARG A 1 524 ? -8.893 32.203 -1.018 1.00 57.59 524 ARG A O 1
ATOM 4137 N N . GLU A 1 525 ? -7.815 30.245 -0.935 1.00 61.34 525 GLU A N 1
ATOM 4138 C CA . GLU A 1 525 ? -8.929 29.514 -0.315 1.00 61.34 525 GLU A CA 1
ATOM 4139 C C . GLU A 1 525 ? -9.250 30.024 1.090 1.00 61.34 525 GLU A C 1
ATOM 4141 O O . GLU A 1 525 ? -10.423 30.191 1.426 1.00 61.34 525 GLU A O 1
ATOM 4146 N N . ILE A 1 526 ? -8.231 30.298 1.916 1.00 68.44 526 ILE A N 1
ATOM 4147 C CA . ILE A 1 526 ? -8.481 30.807 3.270 1.00 68.44 526 ILE A CA 1
ATOM 4148 C C . ILE A 1 526 ? -9.018 32.242 3.247 1.00 68.44 526 ILE A C 1
ATOM 4150 O O . ILE A 1 526 ? -9.890 32.576 4.049 1.00 68.44 526 ILE A O 1
ATOM 4154 N N . GLU A 1 527 ? -8.553 33.071 2.312 1.00 60.00 527 GLU A N 1
ATOM 4155 C CA . GLU A 1 527 ? -9.078 34.422 2.092 1.00 60.00 527 GLU A CA 1
ATOM 4156 C C . GLU A 1 527 ? -10.531 34.400 1.626 1.00 60.00 527 GLU A C 1
ATOM 4158 O O . GLU A 1 527 ? -11.365 35.121 2.175 1.00 60.00 527 GLU A O 1
ATOM 4163 N N . GLN A 1 528 ? -10.858 33.531 0.670 1.00 61.12 528 GLN A N 1
ATOM 4164 C CA . GLN A 1 528 ? -12.221 33.368 0.181 1.00 61.12 528 GLN A CA 1
ATOM 4165 C C . GLN A 1 528 ? -13.161 32.888 1.295 1.00 61.12 528 GLN A C 1
ATOM 4167 O O . GLN A 1 528 ? -14.202 33.500 1.528 1.00 61.12 528 GLN A O 1
ATOM 4172 N N . LYS A 1 529 ? -12.754 31.867 2.059 1.00 65.81 529 LYS A N 1
ATOM 4173 C CA . LYS A 1 529 ? -13.527 31.345 3.197 1.00 65.81 529 LYS A CA 1
ATOM 4174 C C . LYS A 1 529 ? -13.758 32.416 4.271 1.00 65.81 529 LYS A C 1
ATOM 4176 O O . LYS A 1 529 ? -14.842 32.500 4.846 1.00 65.81 529 LYS A O 1
ATOM 4181 N N . ALA A 1 530 ? -12.758 33.258 4.537 1.00 65.50 530 ALA A N 1
ATOM 4182 C CA . ALA A 1 530 ? -12.890 34.379 5.462 1.00 65.50 530 ALA A CA 1
ATOM 4183 C C . ALA A 1 530 ? -13.870 35.445 4.957 1.00 65.50 530 ALA A C 1
ATOM 4185 O O . ALA A 1 530 ? -14.679 35.948 5.737 1.00 65.50 530 ALA A O 1
ATOM 4186 N N . ALA A 1 531 ? -13.808 35.770 3.663 1.00 56.12 531 ALA A N 1
ATOM 4187 C CA . ALA A 1 531 ? -14.681 36.753 3.037 1.00 56.12 531 ALA A CA 1
ATOM 4188 C C . ALA A 1 531 ? -16.144 36.315 3.033 1.00 56.12 531 ALA A C 1
ATOM 4190 O O . ALA A 1 531 ? -17.018 37.086 3.430 1.00 56.12 531 ALA A O 1
ATOM 4191 N N . GLU A 1 532 ? -16.402 35.063 2.667 1.00 61.03 532 GLU A N 1
ATOM 4192 C CA . GLU A 1 532 ? -17.737 34.469 2.697 1.00 61.03 532 GLU A CA 1
ATOM 4193 C C . GLU A 1 532 ? -18.324 34.485 4.115 1.00 61.03 532 GLU A C 1
ATOM 4195 O O . GLU A 1 532 ? -19.470 34.900 4.312 1.00 61.03 532 GLU A O 1
ATOM 4200 N N . LEU A 1 533 ? -17.527 34.113 5.123 1.00 67.12 533 LEU A N 1
ATOM 4201 C CA . LEU A 1 533 ? -17.979 34.094 6.512 1.00 67.12 533 LEU A CA 1
ATOM 4202 C C . LEU A 1 533 ? -18.239 35.501 7.069 1.00 67.12 533 LEU A C 1
ATOM 4204 O O . LEU A 1 533 ? -19.261 35.734 7.716 1.00 67.12 533 LEU A O 1
ATOM 4208 N N . ALA A 1 534 ? -17.341 36.450 6.813 1.00 59.31 534 ALA A N 1
ATOM 4209 C CA . ALA A 1 534 ? -17.493 37.833 7.255 1.00 59.31 534 ALA A CA 1
ATOM 4210 C C . ALA A 1 534 ? -18.705 38.510 6.603 1.00 59.31 534 ALA A C 1
ATOM 4212 O O . ALA A 1 534 ? -19.485 39.183 7.283 1.00 59.31 534 ALA A O 1
ATOM 4213 N N . TYR A 1 535 ? -18.916 38.262 5.306 1.00 58.81 535 TYR A N 1
ATOM 4214 C CA . TYR A 1 535 ? -20.105 38.704 4.584 1.00 58.81 535 TYR A CA 1
ATOM 4215 C C . TYR A 1 535 ? -21.381 38.115 5.192 1.00 58.81 535 TYR A C 1
ATOM 4217 O O . TYR A 1 535 ? -22.328 38.850 5.484 1.00 58.81 535 TYR A O 1
ATOM 4225 N N . PHE A 1 536 ? -21.390 36.802 5.442 1.00 61.78 536 PHE A N 1
ATOM 4226 C CA . PHE A 1 536 ? -22.521 36.118 6.058 1.00 61.78 536 PHE A CA 1
ATOM 4227 C C . PHE A 1 536 ? -22.873 36.734 7.420 1.00 61.78 536 PHE A C 1
ATOM 4229 O O . PHE A 1 536 ? -24.037 37.061 7.660 1.00 61.78 536 PHE A O 1
ATOM 4236 N N . LEU A 1 537 ? -21.873 36.959 8.277 1.00 66.88 537 LEU A N 1
ATOM 4237 C CA . LEU A 1 537 ? -22.035 37.486 9.636 1.00 66.88 537 LEU A CA 1
ATOM 4238 C C . LEU A 1 537 ? -22.200 39.013 9.714 1.00 66.88 537 LEU A C 1
ATOM 4240 O O . LEU A 1 537 ? -22.577 39.519 10.768 1.00 66.88 537 LEU A O 1
ATOM 4244 N N . ARG A 1 538 ? -21.981 39.743 8.611 1.00 59.75 538 ARG A N 1
ATOM 4245 C CA . ARG A 1 538 ? -21.984 41.219 8.537 1.00 59.75 538 ARG A CA 1
ATOM 4246 C C . ARG A 1 538 ? -20.979 41.885 9.483 1.00 59.75 538 ARG A C 1
ATOM 4248 O O . ARG A 1 538 ? -21.275 42.918 10.083 1.00 59.75 538 ARG A O 1
ATOM 4255 N N . VAL A 1 539 ? -19.786 41.308 9.583 1.00 56.22 539 VAL A N 1
ATOM 4256 C CA . VAL A 1 539 ? -18.672 41.826 10.394 1.00 56.22 539 VAL A CA 1
ATOM 4257 C C . VAL A 1 539 ? -17.455 42.111 9.503 1.00 56.22 539 VAL A C 1
ATOM 4259 O O . VAL A 1 539 ? -17.323 41.485 8.451 1.00 56.22 539 VAL A O 1
ATOM 4262 N N . PRO A 1 540 ? -16.575 43.063 9.858 1.00 42.97 540 PRO A N 1
ATOM 4263 C CA . PRO A 1 540 ? -15.358 43.345 9.097 1.00 42.97 540 PRO A CA 1
ATOM 4264 C C . PRO A 1 540 ? -14.368 42.167 9.093 1.00 42.97 540 PRO A C 1
ATOM 4266 O O . PRO A 1 540 ? -14.339 41.353 10.019 1.00 42.97 540 PRO A O 1
ATOM 4269 N N . ILE A 1 541 ? -13.517 42.114 8.062 1.00 50.69 541 ILE A N 1
ATOM 4270 C CA . ILE A 1 541 ? -12.348 41.225 8.011 1.00 50.69 541 ILE A CA 1
ATOM 4271 C C . ILE A 1 541 ? -11.122 42.008 8.477 1.00 50.69 541 ILE A C 1
ATOM 4273 O O . ILE A 1 541 ? -10.768 43.022 7.877 1.00 50.69 541 ILE A O 1
ATOM 4277 N N . GLU A 1 542 ? -10.436 41.518 9.502 1.00 54.38 542 GLU A N 1
ATOM 4278 C CA . GLU A 1 542 ? -9.151 42.054 9.939 1.00 54.38 542 GLU A CA 1
ATOM 4279 C C . GLU A 1 542 ? -8.001 41.246 9.327 1.00 54.38 542 GLU A C 1
ATOM 4281 O O . GLU A 1 542 ? -7.688 40.127 9.747 1.00 54.38 542 GLU A O 1
ATOM 4286 N N . GLN A 1 543 ? -7.340 41.818 8.319 1.00 49.78 543 GLN A N 1
ATOM 4287 C CA . GLN A 1 543 ? -6.107 41.260 7.763 1.00 49.78 543 GLN A CA 1
ATOM 4288 C C . GLN A 1 543 ? -4.905 41.882 8.480 1.00 49.78 543 GLN A C 1
ATOM 4290 O O . GLN A 1 543 ? -4.541 43.039 8.276 1.00 49.78 543 GLN A O 1
ATOM 4295 N N . GLY A 1 544 ? -4.289 41.114 9.377 1.00 45.03 544 GLY A N 1
ATOM 4296 C CA . GLY A 1 544 ? -3.168 41.567 10.197 1.00 45.03 544 GLY A CA 1
ATOM 4297 C C . GLY A 1 544 ? -1.824 41.562 9.467 1.00 45.03 544 GLY A C 1
ATOM 4298 O O . GLY A 1 544 ? -0.875 41.010 10.022 1.00 45.03 544 GLY A O 1
ATOM 4299 N N . TYR A 1 545 ? -1.716 42.146 8.266 1.00 47.97 545 TYR A N 1
ATOM 4300 C CA . TYR A 1 545 ? -0.460 42.150 7.504 1.00 47.97 545 TYR A CA 1
ATOM 4301 C C . TYR A 1 545 ? 0.688 42.757 8.316 1.00 47.97 545 TYR A C 1
ATOM 4303 O O . TYR A 1 545 ? 0.542 43.809 8.945 1.00 47.97 545 TYR A O 1
ATOM 4311 N N . GLU A 1 546 ? 1.833 42.081 8.332 1.00 47.50 546 GLU A N 1
ATOM 4312 C CA . GLU A 1 546 ? 3.031 42.531 9.050 1.00 47.50 546 GLU A CA 1
ATOM 4313 C C . GLU A 1 546 ? 3.700 43.731 8.351 1.00 47.50 546 GLU A C 1
ATOM 4315 O O . GLU A 1 546 ? 4.294 44.585 9.009 1.00 47.50 546 GLU A O 1
ATOM 4320 N N . ASN A 1 547 ? 3.511 43.842 7.033 1.00 50.19 547 ASN A N 1
ATOM 4321 C CA . ASN A 1 547 ? 3.994 44.901 6.150 1.00 50.19 547 ASN A CA 1
ATOM 4322 C C . ASN A 1 547 ? 2.804 45.409 5.306 1.00 50.19 547 ASN A C 1
ATOM 4324 O O . ASN A 1 547 ? 1.974 44.588 4.924 1.00 50.19 547 ASN A O 1
ATOM 4328 N N . PRO A 1 548 ? 2.676 46.713 4.996 1.00 50.12 548 PRO A N 1
ATOM 4329 C CA . PRO A 1 548 ? 1.645 47.205 4.076 1.00 50.12 548 PRO A CA 1
ATOM 4330 C C . PRO A 1 548 ? 1.776 46.698 2.624 1.00 50.12 548 PRO A C 1
ATOM 4332 O O . PRO A 1 548 ? 1.002 47.158 1.788 1.00 50.12 548 PRO A O 1
ATOM 4335 N N . ARG A 1 549 ? 2.713 45.786 2.305 1.00 48.47 549 ARG A N 1
ATOM 4336 C CA . ARG A 1 549 ? 2.862 45.140 0.991 1.00 48.47 549 ARG A CA 1
ATOM 4337 C C . ARG A 1 549 ? 2.370 43.682 0.959 1.00 48.47 549 ARG A C 1
ATOM 4339 O O . ARG A 1 549 ? 2.702 42.898 1.846 1.00 48.47 549 ARG A O 1
ATOM 4346 N N . GLU A 1 550 ? 1.654 43.309 -0.102 1.00 44.34 550 GLU A N 1
ATOM 4347 C CA . GLU A 1 550 ? 1.423 41.914 -0.512 1.00 44.34 550 GLU A CA 1
ATOM 4348 C C . GLU A 1 550 ? 2.725 41.265 -1.025 1.00 44.34 550 GLU A C 1
ATOM 4350 O O . GLU A 1 550 ? 3.660 41.960 -1.426 1.00 44.34 550 GLU A O 1
ATOM 4355 N N . ALA A 1 551 ? 2.767 39.929 -1.121 1.00 33.34 551 ALA A N 1
ATOM 4356 C CA . ALA A 1 551 ? 3.901 39.182 -1.694 1.00 33.34 551 ALA A CA 1
ATOM 4357 C C . ALA A 1 551 ? 4.190 39.521 -3.176 1.00 33.34 551 ALA A C 1
ATOM 4359 O O . ALA A 1 551 ? 5.262 39.222 -3.692 1.00 33.34 551 ALA A O 1
ATOM 4360 N N . THR A 1 552 ? 3.243 40.175 -3.853 1.00 35.53 552 THR A N 1
ATOM 4361 C CA . THR A 1 552 ? 3.356 40.683 -5.229 1.00 35.53 552 THR A CA 1
ATOM 4362 C C . THR A 1 552 ? 4.026 42.062 -5.315 1.00 35.53 552 THR A C 1
ATOM 4364 O O . THR A 1 552 ? 4.178 42.598 -6.410 1.00 35.53 552 THR A O 1
ATOM 4367 N N . GLY A 1 553 ? 4.386 42.666 -4.175 1.00 36.94 553 GLY A N 1
ATOM 4368 C CA . GLY A 1 553 ? 4.955 44.014 -4.076 1.00 36.94 553 GLY A CA 1
ATOM 4369 C C . GLY A 1 553 ? 3.922 45.145 -3.970 1.00 36.94 553 GLY A C 1
ATOM 4370 O O . GLY A 1 553 ? 4.317 46.298 -3.795 1.00 36.94 553 GLY A O 1
ATOM 4371 N N . ARG A 1 554 ? 2.616 44.842 -4.032 1.00 41.41 554 ARG A N 1
ATOM 4372 C CA . ARG A 1 554 ? 1.506 45.820 -4.020 1.00 41.41 554 ARG A CA 1
ATOM 4373 C C . ARG A 1 554 ? 1.206 46.367 -2.627 1.00 41.41 554 ARG A C 1
ATOM 4375 O O . ARG A 1 554 ? 1.206 45.596 -1.677 1.00 41.41 554 ARG A O 1
ATOM 4382 N N . ILE A 1 555 ? 0.885 47.659 -2.503 1.00 45.84 555 ILE A N 1
ATOM 4383 C CA . ILE A 1 555 ? 0.453 48.266 -1.229 1.00 45.84 555 ILE A CA 1
ATOM 4384 C C . ILE A 1 555 ? -1.040 48.002 -0.982 1.00 45.84 555 ILE A C 1
ATOM 4386 O O . ILE A 1 555 ? -1.869 48.226 -1.861 1.00 45.84 555 ILE A O 1
ATOM 4390 N N . VAL A 1 556 ? -1.391 47.588 0.236 1.00 44.19 556 VAL A N 1
ATOM 4391 C CA . VAL A 1 556 ? -2.767 47.279 0.647 1.00 44.19 556 VAL A CA 1
ATOM 4392 C C . VAL A 1 556 ? -3.481 48.557 1.112 1.00 44.19 556 VAL A C 1
ATOM 4394 O O . VAL A 1 556 ? -3.223 49.061 2.205 1.00 44.19 556 VAL A O 1
ATOM 4397 N N . CYS A 1 557 ? -4.403 49.096 0.307 1.00 42.12 557 CYS A N 1
ATOM 4398 C CA . CYS A 1 557 ? -5.326 50.155 0.731 1.00 42.12 557 CYS A CA 1
ATOM 4399 C C . CYS A 1 557 ? -6.748 49.876 0.233 1.00 42.12 557 CYS A C 1
ATOM 4401 O O . CYS A 1 557 ? -6.963 49.638 -0.951 1.00 42.12 557 CYS A O 1
ATOM 4403 N N . ALA A 1 558 ? -7.730 49.976 1.132 1.00 35.31 558 ALA A N 1
ATOM 4404 C CA . ALA A 1 558 ? -9.134 49.671 0.855 1.00 35.31 558 ALA A CA 1
ATOM 4405 C C . ALA A 1 558 ? -9.878 50.720 -0.009 1.00 35.31 558 ALA A C 1
ATOM 4407 O O . ALA A 1 558 ? -11.044 50.506 -0.312 1.00 35.31 558 ALA A O 1
ATOM 4408 N N . ASN A 1 559 ? -9.252 51.849 -0.383 1.00 36.47 559 ASN A N 1
ATOM 4409 C CA . ASN A 1 559 ? -9.933 52.976 -1.053 1.00 36.47 559 ASN A CA 1
ATOM 4410 C C . ASN A 1 559 ? -9.134 53.649 -2.196 1.00 36.47 559 ASN A C 1
ATOM 4412 O O . ASN A 1 559 ? -9.479 54.750 -2.630 1.00 36.47 559 ASN A O 1
ATOM 4416 N N . CYS A 1 560 ? -8.054 53.041 -2.696 1.00 42.78 560 CYS A N 1
ATOM 4417 C CA . CYS A 1 560 ? -7.219 53.659 -3.734 1.00 42.78 560 CYS A CA 1
ATOM 4418 C C . CYS A 1 560 ? -7.703 53.307 -5.153 1.00 42.78 560 CYS A C 1
ATOM 4420 O O . CYS A 1 560 ? -7.318 52.289 -5.715 1.00 42.78 560 CYS A O 1
ATOM 4422 N N . HIS A 1 561 ? -8.511 54.186 -5.754 1.00 39.22 561 HIS A N 1
ATOM 4423 C CA . HIS A 1 561 ? -8.911 54.116 -7.166 1.00 39.22 561 HIS A CA 1
ATOM 4424 C C . HIS A 1 561 ? -8.100 55.092 -8.028 1.00 39.22 561 HIS A C 1
ATOM 4426 O O . HIS A 1 561 ? -8.639 56.096 -8.484 1.00 39.22 561 HIS A O 1
ATOM 4432 N N . LEU A 1 562 ? -6.808 54.839 -8.253 1.00 37.69 562 LEU A N 1
ATOM 4433 C CA . LEU A 1 562 ? -6.025 55.583 -9.249 1.00 37.69 562 LEU A CA 1
ATOM 4434 C C . LEU A 1 562 ? -5.037 54.649 -9.962 1.00 37.69 562 LEU A C 1
ATOM 4436 O O . LEU A 1 562 ? -4.436 53.778 -9.339 1.00 37.69 562 LEU A O 1
ATOM 4440 N N . ALA A 1 563 ? -4.904 54.830 -11.278 1.00 35.72 563 ALA A N 1
ATOM 4441 C CA . ALA A 1 563 ? -3.988 54.087 -12.142 1.00 35.72 563 ALA A CA 1
ATOM 4442 C C . ALA A 1 563 ? -2.515 54.246 -11.714 1.00 35.72 563 ALA A C 1
ATOM 4444 O O . ALA A 1 563 ? -2.157 55.232 -11.069 1.00 35.72 563 ALA A O 1
ATOM 4445 N N . ASN A 1 564 ? -1.664 53.301 -12.129 1.00 42.84 564 ASN A N 1
ATOM 4446 C CA . ASN A 1 564 ? -0.211 53.346 -11.946 1.00 42.84 564 ASN A CA 1
ATOM 4447 C C . ASN A 1 564 ? 0.366 54.708 -12.342 1.00 42.84 564 ASN A C 1
ATOM 4449 O O . ASN A 1 564 ? 0.319 55.082 -13.514 1.00 42.84 564 ASN A O 1
ATOM 4453 N N . LYS A 1 565 ? 0.949 55.423 -11.377 1.00 47.62 565 LYS A N 1
ATOM 4454 C CA . LYS A 1 565 ? 1.728 56.629 -11.649 1.00 47.62 565 LYS A CA 1
ATOM 4455 C C . LYS A 1 565 ? 3.122 56.503 -11.033 1.00 47.62 565 LYS A C 1
ATOM 4457 O O . LYS A 1 565 ? 3.205 56.132 -9.860 1.00 47.62 565 LYS A O 1
ATOM 4462 N N . PRO A 1 566 ? 4.193 56.771 -11.802 1.00 50.47 566 PRO A N 1
ATOM 4463 C CA . PRO A 1 566 ? 5.532 56.884 -11.240 1.00 50.47 566 PRO A CA 1
ATOM 4464 C C . PRO A 1 566 ? 5.546 58.018 -10.209 1.00 50.47 566 PRO A C 1
ATOM 4466 O O . PRO A 1 566 ? 4.898 59.046 -10.407 1.00 50.47 566 PRO A O 1
ATOM 4469 N N . VAL A 1 567 ? 6.224 57.792 -9.089 1.00 53.69 567 VAL A N 1
ATOM 4470 C CA . VAL A 1 567 ? 6.410 58.762 -8.005 1.00 53.69 567 VAL A CA 1
ATOM 4471 C C . VAL A 1 567 ? 7.903 59.031 -7.917 1.00 53.69 567 VAL A C 1
ATOM 4473 O O . VAL A 1 567 ? 8.676 58.077 -7.841 1.00 53.69 567 VAL A O 1
ATOM 4476 N N . ASP A 1 568 ? 8.300 60.300 -7.906 1.00 54.44 568 ASP A N 1
ATOM 4477 C CA . ASP A 1 568 ? 9.708 60.668 -7.752 1.00 54.44 568 ASP A CA 1
ATOM 4478 C C . ASP A 1 568 ? 10.029 60.891 -6.271 1.00 54.44 568 ASP A C 1
ATOM 4480 O O . ASP A 1 568 ? 9.223 61.450 -5.519 1.00 54.44 568 ASP A O 1
ATOM 4484 N N . ILE A 1 569 ? 11.218 60.462 -5.851 1.00 60.09 569 ILE A N 1
ATOM 4485 C CA . ILE A 1 569 ? 11.739 60.667 -4.500 1.00 60.09 569 ILE A CA 1
ATOM 4486 C C . ILE A 1 569 ? 13.132 61.290 -4.561 1.00 60.09 569 ILE A C 1
ATOM 4488 O O . ILE A 1 569 ? 14.019 60.795 -5.251 1.00 60.09 569 ILE A O 1
ATOM 4492 N N . GLU A 1 570 ? 13.323 62.369 -3.811 1.00 61.84 570 GLU A N 1
ATOM 4493 C CA . GLU A 1 570 ? 14.611 63.029 -3.619 1.00 61.84 570 GLU A CA 1
ATOM 4494 C C . GLU A 1 570 ? 15.029 62.856 -2.151 1.00 61.84 570 GLU A C 1
ATOM 4496 O O . GLU A 1 570 ? 14.341 63.312 -1.234 1.00 61.84 570 GLU A O 1
ATOM 4501 N N . VAL A 1 571 ? 16.151 62.169 -1.926 1.00 66.31 571 VAL A N 1
ATOM 4502 C CA . VAL A 1 571 ? 16.781 61.968 -0.610 1.00 66.31 571 VAL A CA 1
ATOM 4503 C C . VAL A 1 571 ? 18.301 62.143 -0.729 1.00 66.31 571 VAL A C 1
ATOM 4505 O O . VAL A 1 571 ? 18.849 61.927 -1.813 1.00 66.31 571 VAL A O 1
ATOM 4508 N N . PRO A 1 572 ? 19.018 62.504 0.352 1.00 64.38 572 PRO A N 1
ATOM 4509 C CA . PRO A 1 572 ? 20.477 62.557 0.333 1.00 64.38 572 PRO A CA 1
ATOM 4510 C C . PRO A 1 572 ? 21.089 61.181 0.052 1.00 64.38 572 PRO A C 1
ATOM 4512 O O . PRO A 1 572 ? 20.614 60.168 0.560 1.00 64.38 572 PRO A O 1
ATOM 4515 N N . GLN A 1 573 ? 22.191 61.146 -0.698 1.00 55.97 573 GLN A N 1
ATOM 4516 C CA . GLN A 1 573 ? 22.893 59.900 -1.039 1.00 55.97 573 GLN A CA 1
ATOM 4517 C C . GLN A 1 573 ? 23.560 59.230 0.181 1.00 55.97 573 GLN A C 1
ATOM 4519 O O . GLN A 1 573 ? 23.767 58.019 0.195 1.00 55.97 573 GLN A O 1
ATOM 4524 N N . ALA A 1 574 ? 23.897 60.010 1.211 1.00 60.62 574 ALA A N 1
ATOM 4525 C CA . ALA A 1 574 ? 24.434 59.528 2.478 1.00 60.62 574 ALA A CA 1
ATOM 4526 C C . ALA A 1 574 ? 24.009 60.457 3.623 1.00 60.62 574 ALA A C 1
ATOM 4528 O O . ALA A 1 574 ? 23.918 61.672 3.446 1.00 60.62 574 ALA A O 1
ATOM 4529 N N . VAL A 1 575 ? 23.782 59.878 4.802 1.00 66.25 575 VAL A N 1
ATOM 4530 C CA . VAL A 1 575 ? 23.417 60.589 6.035 1.00 66.25 575 VAL A CA 1
ATOM 4531 C C . VAL A 1 575 ? 24.243 60.057 7.197 1.00 66.25 575 VAL A C 1
ATOM 4533 O O . VAL A 1 575 ? 24.472 58.853 7.306 1.00 66.25 575 VAL A O 1
ATOM 4536 N N . LEU A 1 576 ? 24.726 60.963 8.048 1.00 63.00 576 LEU A N 1
ATOM 4537 C CA . LEU A 1 576 ? 25.491 60.603 9.242 1.00 63.00 576 LEU A CA 1
ATOM 4538 C C . LEU A 1 576 ? 24.546 60.085 10.344 1.00 63.00 576 LEU A C 1
ATOM 4540 O O . LEU A 1 576 ? 23.375 60.480 10.375 1.00 63.00 576 LEU A O 1
ATOM 4544 N N . PRO A 1 577 ? 25.026 59.235 11.272 1.00 67.25 577 PRO A N 1
ATOM 4545 C CA . PRO A 1 577 ? 24.230 58.807 12.417 1.00 67.25 577 PRO A CA 1
ATOM 4546 C C . PRO A 1 577 ? 23.669 60.002 13.194 1.00 67.25 577 PRO A C 1
ATOM 4548 O O . PRO A 1 577 ? 24.358 61.002 13.379 1.00 67.25 577 PRO A O 1
ATOM 4551 N N . ASP A 1 578 ? 22.423 59.875 13.647 1.00 74.62 578 ASP A N 1
ATOM 4552 C CA . ASP A 1 578 ? 21.720 60.891 14.438 1.00 74.62 578 ASP A CA 1
ATOM 4553 C C . ASP A 1 578 ? 21.558 62.263 13.743 1.00 74.62 578 ASP A C 1
ATOM 4555 O O . ASP A 1 578 ? 21.468 63.302 14.397 1.00 74.62 578 ASP A O 1
ATOM 4559 N N . THR A 1 579 ? 21.484 62.299 12.407 1.00 73.56 579 THR A N 1
ATOM 4560 C CA . THR A 1 579 ? 21.198 63.529 11.642 1.00 73.56 579 THR A CA 1
ATOM 4561 C C . THR A 1 579 ? 19.770 63.565 11.095 1.00 73.56 579 THR A C 1
ATOM 4563 O O . THR A 1 579 ? 19.215 62.546 10.689 1.00 73.56 579 THR A O 1
ATOM 4566 N N . VAL A 1 580 ? 19.160 64.756 11.094 1.00 75.62 580 VAL A N 1
ATOM 4567 C CA . VAL A 1 580 ? 17.845 64.999 10.476 1.00 75.62 580 VAL A CA 1
ATOM 4568 C C . VAL A 1 580 ? 18.065 65.395 9.022 1.00 75.62 580 VAL A C 1
ATOM 4570 O O . VAL A 1 580 ? 18.865 66.288 8.747 1.00 75.62 580 VAL A O 1
ATOM 4573 N N . PHE A 1 581 ? 17.343 64.758 8.102 1.00 75.69 581 PHE A N 1
ATOM 4574 C CA . PHE A 1 581 ? 17.404 65.058 6.675 1.00 75.69 581 PHE A CA 1
ATOM 4575 C C . PHE A 1 581 ? 16.010 65.200 6.060 1.00 75.69 581 PHE A C 1
ATOM 4577 O O . PHE A 1 581 ? 15.019 64.715 6.604 1.00 75.69 581 PHE A O 1
ATOM 4584 N N . GLU A 1 582 ? 15.947 65.880 4.917 1.00 76.50 582 GLU A N 1
ATOM 4585 C CA . GLU A 1 582 ? 14.726 66.068 4.135 1.00 76.50 582 GLU A CA 1
ATOM 4586 C C . GLU A 1 582 ? 14.565 64.925 3.122 1.00 76.50 582 GLU A C 1
ATOM 4588 O O . GLU A 1 582 ? 15.512 64.579 2.417 1.00 76.50 582 GLU A O 1
ATOM 4593 N N . ALA A 1 583 ? 13.362 64.354 3.043 1.00 69.69 583 ALA A N 1
ATOM 4594 C CA . ALA A 1 583 ? 12.959 63.426 1.992 1.00 69.69 583 ALA A CA 1
ATOM 4595 C C . ALA A 1 583 ? 11.766 64.031 1.247 1.00 69.69 583 ALA A C 1
ATOM 4597 O O . ALA A 1 583 ? 10.699 64.213 1.837 1.00 69.69 583 ALA A O 1
ATOM 4598 N N . VAL A 1 584 ? 11.942 64.357 -0.033 1.00 68.50 584 VAL A N 1
ATOM 4599 C CA . VAL A 1 584 ? 10.906 65.002 -0.849 1.00 68.50 584 VAL A CA 1
ATOM 4600 C C . VAL A 1 584 ? 10.270 63.964 -1.760 1.00 68.50 584 VAL A C 1
ATOM 4602 O O . VAL A 1 584 ? 10.952 63.318 -2.548 1.00 68.50 584 VAL A O 1
ATOM 4605 N N . LEU A 1 585 ? 8.950 63.811 -1.660 1.00 61.38 585 LEU A N 1
ATOM 4606 C CA . LEU A 1 585 ? 8.172 62.894 -2.488 1.00 61.38 585 LEU A CA 1
ATOM 4607 C C . LEU A 1 585 ? 7.281 63.693 -3.448 1.00 61.38 585 LEU A C 1
ATOM 4609 O O . LEU A 1 585 ? 6.439 64.477 -3.005 1.00 61.38 585 LEU A O 1
ATOM 4613 N N . ARG A 1 586 ? 7.427 63.480 -4.758 1.00 59.12 586 ARG A N 1
ATOM 4614 C CA . ARG A 1 586 ? 6.610 64.128 -5.792 1.00 59.12 586 ARG A CA 1
ATOM 4615 C C . ARG A 1 586 ? 5.641 63.116 -6.393 1.00 59.12 586 ARG A C 1
ATOM 4617 O O . ARG A 1 586 ? 6.040 62.201 -7.108 1.00 59.12 586 ARG A O 1
ATOM 4624 N N . ILE A 1 587 ? 4.351 63.295 -6.112 1.00 59.78 587 ILE A N 1
ATOM 4625 C CA . ILE A 1 587 ? 3.282 62.445 -6.649 1.00 59.78 587 ILE A CA 1
ATOM 4626 C C . ILE A 1 587 ? 2.579 63.203 -7.783 1.00 59.78 587 ILE A C 1
ATOM 4628 O O . ILE A 1 587 ? 1.849 64.157 -7.501 1.00 59.78 587 ILE A O 1
ATOM 4632 N N . PRO A 1 588 ? 2.748 62.810 -9.057 1.00 54.88 588 PRO A N 1
ATOM 4633 C CA . PRO A 1 588 ? 2.030 63.446 -10.151 1.00 54.88 588 PRO A CA 1
ATOM 4634 C C . PRO A 1 588 ? 0.563 63.003 -10.131 1.00 54.88 588 PRO A C 1
ATOM 4636 O O . PRO A 1 588 ? 0.251 61.838 -10.359 1.00 54.88 588 PRO A O 1
ATOM 4639 N N . TYR A 1 589 ? -0.379 63.917 -9.906 1.00 57.97 589 TYR A N 1
ATOM 4640 C CA . TYR A 1 589 ? -1.808 63.630 -10.054 1.00 57.97 589 TYR A CA 1
ATOM 4641 C C . TYR A 1 589 ? -2.536 64.756 -10.786 1.00 57.97 589 TYR A C 1
ATOM 4643 O O . TYR A 1 589 ? -2.075 65.892 -10.826 1.00 57.97 589 TYR A O 1
ATOM 4651 N N . ASP A 1 590 ? -3.652 64.407 -11.426 1.00 57.62 590 ASP A N 1
ATOM 4652 C CA . ASP A 1 590 ? -4.464 65.390 -12.136 1.00 57.62 590 ASP A CA 1
ATOM 4653 C C . ASP A 1 590 ? -5.353 66.124 -11.126 1.00 57.62 590 ASP A C 1
ATOM 4655 O O . ASP A 1 590 ? -6.231 65.527 -10.500 1.00 57.62 590 ASP A O 1
ATOM 4659 N N . MET A 1 591 ? -5.103 67.421 -10.968 1.00 59.84 591 MET A N 1
ATOM 4660 C CA . MET A 1 591 ? -5.826 68.309 -10.056 1.00 59.84 591 MET A CA 1
ATOM 4661 C C . MET A 1 591 ? -7.279 68.565 -10.497 1.00 59.84 591 MET A C 1
ATOM 4663 O O . MET A 1 591 ? -8.069 69.087 -9.710 1.00 59.84 591 MET A O 1
ATOM 4667 N N . GLN A 1 592 ? -7.652 68.214 -11.736 1.00 56.16 592 GLN A N 1
ATOM 4668 C CA . GLN A 1 592 ? -9.024 68.344 -12.240 1.00 56.16 592 GLN A CA 1
ATOM 4669 C C . GLN A 1 592 ? -9.914 67.144 -11.893 1.00 56.16 592 GLN A C 1
ATOM 4671 O O . GLN A 1 592 ? -11.144 67.268 -11.893 1.00 56.16 592 GLN A O 1
ATOM 4676 N N . LEU A 1 593 ? -9.324 65.993 -11.554 1.00 54.66 593 LEU A N 1
ATOM 4677 C CA . LEU A 1 593 ? -10.076 64.811 -11.146 1.00 54.66 593 LEU A CA 1
ATOM 4678 C C . LEU A 1 593 ? -10.671 64.999 -9.746 1.00 54.66 593 LEU A C 1
ATOM 4680 O O . LEU A 1 593 ? -10.021 65.471 -8.813 1.00 54.66 593 LEU A O 1
ATOM 4684 N N . LYS A 1 594 ? -11.937 64.599 -9.596 1.00 57.25 594 LYS A N 1
ATOM 4685 C CA . LYS A 1 594 ? -12.678 64.673 -8.332 1.00 57.25 594 LYS A CA 1
ATOM 4686 C C . LYS A 1 594 ? -13.167 63.291 -7.916 1.00 57.25 594 LYS A C 1
ATOM 4688 O O . LYS A 1 594 ? -13.761 62.583 -8.724 1.00 57.25 594 LYS A O 1
ATOM 4693 N N . GLN A 1 595 ? -12.975 62.940 -6.649 1.00 48.81 595 GLN A N 1
ATOM 4694 C CA . GLN A 1 595 ? -13.568 61.752 -6.026 1.00 48.81 595 GLN A CA 1
ATOM 4695 C C . GLN A 1 595 ? -14.907 62.101 -5.378 1.00 48.81 595 GLN A C 1
ATOM 4697 O O . GLN A 1 595 ? -15.156 63.249 -5.008 1.00 48.81 595 GLN A O 1
ATOM 4702 N N . VAL A 1 596 ? -15.763 61.103 -5.194 1.00 48.88 596 VAL A N 1
ATOM 4703 C CA . VAL A 1 596 ? -16.968 61.255 -4.376 1.00 48.88 596 VAL A CA 1
ATOM 4704 C C . VAL A 1 596 ? -16.562 61.120 -2.909 1.00 48.88 596 VAL A C 1
ATOM 4706 O O . VAL A 1 596 ? -16.027 60.098 -2.494 1.00 48.88 596 VAL A O 1
ATOM 4709 N N . LEU A 1 597 ? -16.771 62.177 -2.130 1.00 47.34 597 LEU A N 1
ATOM 4710 C CA . LEU A 1 597 ? -16.500 62.192 -0.696 1.00 47.34 597 LEU A CA 1
ATOM 4711 C C . LEU A 1 597 ? -17.585 61.418 0.064 1.00 47.34 597 LEU A C 1
ATOM 4713 O O . LEU A 1 597 ? -18.685 61.205 -0.441 1.00 47.34 597 LEU A O 1
ATOM 4717 N N . ALA A 1 598 ? -17.319 61.078 1.327 1.00 40.59 598 ALA A N 1
ATOM 4718 C CA . ALA A 1 598 ? -18.250 60.343 2.194 1.00 40.59 598 ALA A CA 1
ATOM 4719 C C . ALA A 1 598 ? -19.622 61.028 2.397 1.00 40.59 598 ALA A C 1
ATOM 4721 O O . ALA A 1 598 ? -20.570 60.396 2.849 1.00 40.59 598 ALA A O 1
ATOM 4722 N N . ASN A 1 599 ? -19.738 62.314 2.055 1.00 47.09 599 ASN A N 1
ATOM 4723 C CA . ASN A 1 599 ? -20.987 63.080 2.062 1.00 47.09 599 ASN A CA 1
ATOM 4724 C C . ASN A 1 599 ? -21.724 63.075 0.702 1.00 47.09 599 ASN A C 1
ATOM 4726 O O . ASN A 1 599 ? -22.650 63.862 0.511 1.00 47.09 599 ASN A O 1
ATOM 4730 N N . GLY A 1 600 ? -21.280 62.257 -0.257 1.00 43.62 600 GLY A N 1
ATOM 4731 C CA . GLY A 1 600 ? -21.849 62.127 -1.601 1.00 43.62 600 GLY A CA 1
ATOM 4732 C C . GLY A 1 600 ? -21.464 63.237 -2.589 1.00 43.62 600 GLY A C 1
ATOM 4733 O O . GLY A 1 600 ? -21.837 63.163 -3.758 1.00 43.62 600 GLY A O 1
ATOM 4734 N N . LYS A 1 601 ? -20.714 64.269 -2.175 1.00 48.94 601 LYS A N 1
ATOM 4735 C CA . LYS A 1 601 ? -20.297 65.372 -3.060 1.00 48.94 601 LYS A CA 1
ATOM 4736 C C . LYS A 1 601 ? -18.972 65.063 -3.754 1.00 48.94 601 LYS A C 1
ATOM 4738 O O . LYS A 1 601 ? -18.087 64.447 -3.168 1.00 48.94 601 LYS A O 1
ATOM 4743 N N . LYS A 1 602 ? -18.794 65.559 -4.983 1.00 53.34 602 LYS A N 1
ATOM 4744 C CA . LYS A 1 602 ? -17.503 65.495 -5.687 1.00 53.34 602 LYS A CA 1
ATOM 4745 C C . LYS A 1 602 ? -16.512 66.497 -5.077 1.00 53.34 602 LYS A C 1
ATOM 4747 O O . LYS A 1 602 ? -16.744 67.703 -5.149 1.00 53.34 602 LYS A O 1
ATOM 4752 N N . GLY A 1 603 ? -15.418 66.004 -4.504 1.00 59.28 603 GLY A N 1
ATOM 4753 C CA . GLY A 1 603 ? -14.318 66.785 -3.927 1.00 59.28 603 GLY A CA 1
ATOM 4754 C C . GLY A 1 603 ? -12.963 66.421 -4.535 1.00 59.28 603 GLY A C 1
ATOM 4755 O O . GLY A 1 603 ? -12.873 65.499 -5.341 1.00 59.28 603 GLY A O 1
ATOM 4756 N N . GLY A 1 604 ? -11.908 67.153 -4.169 1.00 56.22 604 GLY A N 1
ATOM 4757 C CA . GLY A 1 604 ? -10.542 66.852 -4.621 1.00 56.22 604 GLY A CA 1
ATOM 4758 C C . GLY A 1 604 ? -10.089 65.448 -4.207 1.00 56.22 604 GLY A C 1
ATOM 4759 O O . GLY A 1 604 ? -10.589 64.902 -3.219 1.00 56.22 604 GLY A O 1
ATOM 4760 N N . LEU A 1 605 ? -9.177 64.852 -4.980 1.00 54.59 605 LEU A N 1
ATOM 4761 C CA . LEU A 1 605 ? -8.596 63.539 -4.687 1.00 54.59 605 LEU A CA 1
ATOM 4762 C C . LEU A 1 605 ? -7.821 63.555 -3.364 1.00 54.59 605 LEU A C 1
ATOM 4764 O O . LEU A 1 605 ? -7.038 64.465 -3.104 1.00 54.59 605 LEU A O 1
ATOM 4768 N N . ASN A 1 606 ? -8.007 62.515 -2.550 1.00 55.97 606 ASN A N 1
ATOM 4769 C CA . ASN A 1 606 ? -7.157 62.272 -1.392 1.00 55.97 606 ASN A CA 1
ATOM 4770 C C . ASN A 1 606 ? -5.898 61.575 -1.887 1.00 55.97 606 ASN A C 1
ATOM 4772 O O . ASN A 1 606 ? -5.946 60.414 -2.291 1.00 55.97 606 ASN A O 1
ATOM 4776 N N . VAL A 1 607 ? -4.781 62.290 -1.847 1.00 55.88 607 VAL A N 1
ATOM 4777 C CA . VAL A 1 607 ? -3.480 61.759 -2.246 1.00 55.88 607 VAL A CA 1
ATOM 4778 C C . VAL A 1 607 ? -2.620 61.574 -1.000 1.00 55.88 607 VAL A C 1
ATOM 4780 O O . VAL A 1 607 ? -2.559 62.448 -0.133 1.00 55.88 607 VAL A O 1
ATOM 4783 N N . GLY A 1 608 ? -1.987 60.409 -0.904 1.00 60.94 608 GLY A N 1
ATOM 4784 C CA . GLY A 1 608 ? -1.074 60.036 0.169 1.00 60.94 608 GLY A CA 1
ATOM 4785 C C . GLY A 1 608 ? -0.081 58.982 -0.313 1.00 60.94 608 GLY A C 1
ATOM 4786 O O . GLY A 1 608 ? -0.204 58.472 -1.427 1.00 60.94 608 GLY A O 1
ATOM 4787 N N . ALA A 1 609 ? 0.902 58.666 0.521 1.00 58.75 609 ALA A N 1
ATOM 4788 C CA . ALA A 1 609 ? 1.951 57.701 0.219 1.00 58.75 609 ALA A CA 1
ATOM 4789 C C . ALA A 1 609 ? 2.366 56.910 1.462 1.00 58.75 609 ALA A C 1
ATOM 4791 O O . ALA A 1 609 ? 2.157 57.341 2.598 1.00 58.75 609 ALA A O 1
ATOM 4792 N N . VAL A 1 610 ? 2.987 55.755 1.230 1.00 61.19 610 VAL A N 1
ATOM 4793 C CA . VAL A 1 610 ? 3.681 54.987 2.266 1.00 61.19 610 VAL A CA 1
ATOM 4794 C C . VAL A 1 610 ? 5.170 55.023 1.955 1.00 61.19 610 VAL A C 1
ATOM 4796 O O . VAL A 1 610 ? 5.589 54.569 0.893 1.00 61.19 610 VAL A O 1
ATOM 4799 N N . LEU A 1 611 ? 5.961 55.554 2.883 1.00 62.84 611 LEU A N 1
ATOM 4800 C CA . LEU A 1 611 ? 7.416 55.568 2.812 1.00 62.84 611 LEU A CA 1
ATOM 4801 C C . LEU A 1 611 ? 7.967 54.457 3.709 1.00 62.84 611 LEU A C 1
ATOM 4803 O O . LEU A 1 611 ? 7.690 54.430 4.908 1.00 62.84 611 LEU A O 1
ATOM 4807 N N . ILE A 1 612 ? 8.741 53.540 3.129 1.00 65.44 612 ILE A N 1
ATOM 4808 C CA . ILE A 1 612 ? 9.418 52.458 3.853 1.00 65.44 612 ILE A CA 1
ATOM 4809 C C . ILE A 1 612 ? 10.915 52.759 3.832 1.00 65.44 612 ILE A C 1
ATOM 4811 O O . ILE A 1 612 ? 11.533 52.716 2.772 1.00 65.44 612 ILE A O 1
ATOM 4815 N N . LEU A 1 613 ? 11.487 53.060 4.995 1.00 65.44 613 LEU A N 1
ATOM 4816 C CA . LEU A 1 613 ? 12.927 53.252 5.176 1.00 65.44 613 LEU A CA 1
ATOM 4817 C C . LEU A 1 613 ? 13.570 51.983 5.765 1.00 65.44 613 LEU A C 1
ATOM 4819 O O . LEU A 1 613 ? 12.859 51.162 6.362 1.00 65.44 613 LEU A O 1
ATOM 4823 N N . PRO A 1 614 ? 14.899 51.802 5.638 1.00 64.75 614 PRO A N 1
ATOM 4824 C CA . PRO A 1 614 ? 15.616 50.741 6.344 1.00 64.75 614 PRO A CA 1
ATOM 4825 C C . PRO A 1 614 ? 15.349 50.767 7.858 1.00 64.75 614 PRO A C 1
ATOM 4827 O O . PRO A 1 614 ? 15.006 51.806 8.431 1.00 64.75 614 PRO A O 1
ATOM 4830 N N . GLU A 1 615 ? 15.483 49.619 8.525 1.00 66.00 615 GLU A N 1
ATOM 4831 C CA . GLU A 1 615 ? 15.352 49.572 9.986 1.00 66.00 615 GLU A CA 1
ATOM 4832 C C . GLU A 1 615 ? 16.421 50.460 10.651 1.00 66.00 615 GLU A C 1
ATOM 4834 O O . GLU A 1 615 ? 17.550 50.550 10.179 1.00 66.00 615 GLU A O 1
ATOM 4839 N N . GLY A 1 616 ? 16.043 51.163 11.724 1.00 67.88 616 GLY A N 1
ATOM 4840 C CA . GLY A 1 616 ? 16.891 52.157 12.399 1.00 67.88 616 GLY A CA 1
ATOM 4841 C C . GLY A 1 616 ? 16.581 53.614 12.036 1.00 67.88 616 GLY A C 1
ATOM 4842 O O . GLY A 1 616 ? 16.908 54.505 12.814 1.00 67.88 616 GLY A O 1
ATOM 4843 N N . PHE A 1 617 ? 15.883 53.867 10.925 1.00 73.06 617 PHE A N 1
ATOM 4844 C CA . PHE A 1 617 ? 15.358 55.194 10.594 1.00 73.06 617 PHE A CA 1
ATOM 4845 C C . PHE A 1 617 ? 13.981 55.414 11.234 1.00 73.06 617 PHE A C 1
ATOM 4847 O O . PHE A 1 617 ? 13.133 54.521 11.239 1.00 73.06 617 PHE A O 1
ATOM 4854 N N . GLU A 1 618 ? 13.730 56.612 11.754 1.00 76.25 618 GLU A N 1
ATOM 4855 C CA . GLU A 1 618 ? 12.432 57.004 12.306 1.00 76.25 618 GLU A CA 1
ATOM 4856 C C . GLU A 1 618 ? 12.139 58.482 12.033 1.00 76.25 618 GLU A C 1
ATOM 4858 O O . GLU A 1 618 ? 12.994 59.239 11.572 1.00 76.25 618 GLU A O 1
ATOM 4863 N N . LEU A 1 619 ? 10.898 58.889 12.290 1.00 76.56 619 LEU A N 1
ATOM 4864 C CA . LEU A 1 619 ? 10.481 60.277 12.155 1.00 76.56 619 LEU A CA 1
ATOM 4865 C C . LEU A 1 619 ? 11.225 61.168 13.161 1.00 76.56 619 LEU A C 1
ATOM 4867 O O . LEU A 1 619 ? 11.230 60.875 14.357 1.00 76.56 619 LEU A O 1
ATOM 4871 N N . ALA A 1 620 ? 11.797 62.275 12.682 1.00 75.19 620 ALA A N 1
ATOM 4872 C CA . ALA A 1 620 ? 12.504 63.226 13.534 1.00 75.19 620 ALA A CA 1
ATOM 4873 C C . ALA A 1 620 ? 11.581 63.797 14.638 1.00 75.19 620 ALA A C 1
ATOM 4875 O O . ALA A 1 620 ? 10.453 64.208 14.337 1.00 75.19 620 ALA A O 1
ATOM 4876 N N . PRO A 1 621 ? 12.045 63.872 15.900 1.00 76.94 621 PRO A N 1
ATOM 4877 C CA . PRO A 1 621 ? 11.307 64.511 16.987 1.00 76.94 621 PRO A CA 1
ATOM 4878 C C . PRO A 1 621 ? 10.953 65.983 16.677 1.00 76.94 621 PRO A C 1
ATOM 4880 O O . PRO A 1 621 ? 11.763 66.678 16.057 1.00 76.94 621 PRO A O 1
ATOM 4883 N N . PRO A 1 622 ? 9.781 66.505 17.104 1.00 73.19 622 PRO A N 1
ATOM 4884 C CA . PRO A 1 622 ? 9.326 67.860 16.752 1.00 73.19 622 PRO A CA 1
ATOM 4885 C C . PRO A 1 622 ? 10.271 69.005 17.159 1.00 73.19 622 PRO A C 1
ATOM 4887 O O . PRO A 1 622 ? 10.266 70.077 16.544 1.00 73.19 622 PRO A O 1
ATOM 4890 N N . ASP A 1 623 ? 11.068 68.794 18.203 1.00 77.81 623 ASP A N 1
ATOM 4891 C CA . ASP A 1 623 ? 12.091 69.699 18.732 1.00 77.81 623 ASP A CA 1
ATOM 4892 C C . ASP A 1 623 ? 13.354 69.758 17.859 1.00 77.81 623 ASP A C 1
ATOM 4894 O O . ASP A 1 623 ? 14.076 70.752 17.896 1.00 77.81 623 ASP A O 1
ATOM 4898 N N . ARG A 1 624 ? 13.580 68.747 17.012 1.00 77.69 624 ARG A N 1
ATOM 4899 C CA . ARG A 1 624 ? 14.746 68.642 16.123 1.00 77.69 624 ARG A CA 1
ATOM 4900 C C . ARG A 1 624 ? 14.503 69.088 14.682 1.00 77.69 624 ARG A C 1
ATOM 4902 O O . ARG A 1 624 ? 15.439 69.117 13.886 1.00 77.69 624 ARG A O 1
ATOM 4909 N N . ILE A 1 625 ? 13.266 69.434 14.331 1.00 74.69 625 ILE A N 1
ATOM 4910 C CA . ILE A 1 625 ? 12.917 69.943 13.000 1.00 74.69 625 ILE A CA 1
ATOM 4911 C C . ILE A 1 625 ? 13.182 71.455 12.973 1.00 74.69 625 ILE A C 1
ATOM 4913 O O . ILE A 1 625 ? 12.591 72.199 13.765 1.00 74.69 625 ILE A O 1
ATOM 4917 N N . SER A 1 626 ? 14.059 71.907 12.070 1.00 76.50 626 SER A N 1
ATOM 4918 C CA . SER A 1 626 ? 14.401 73.329 11.934 1.00 76.50 626 SER A CA 1
ATOM 4919 C C . SER A 1 626 ? 13.168 74.176 11.566 1.00 76.50 626 SER A C 1
ATOM 4921 O O . SER A 1 626 ? 12.227 73.656 10.956 1.00 76.50 626 SER A O 1
ATOM 4923 N N . PRO A 1 627 ? 13.136 75.479 11.911 1.00 77.06 627 PRO A N 1
ATOM 4924 C CA . PRO A 1 627 ? 12.039 76.373 11.525 1.00 77.06 627 PRO A CA 1
ATOM 4925 C C . PRO A 1 627 ? 11.773 76.379 10.010 1.00 77.06 627 PRO A C 1
ATOM 4927 O O . PRO A 1 627 ? 10.621 76.343 9.591 1.00 77.06 627 PRO A O 1
ATOM 4930 N N . GLU A 1 628 ? 12.836 76.310 9.206 1.00 75.75 628 GLU A N 1
ATOM 4931 C CA . GLU A 1 628 ? 12.791 76.239 7.738 1.00 75.75 628 GLU A CA 1
ATOM 4932 C C . GLU A 1 628 ? 12.127 74.943 7.232 1.00 75.75 628 GLU A C 1
ATOM 4934 O O . GLU A 1 628 ? 11.309 74.969 6.314 1.00 75.75 628 GLU A O 1
ATOM 4939 N N . LEU A 1 629 ? 12.421 73.794 7.855 1.00 70.12 629 LEU A N 1
ATOM 4940 C CA . LEU A 1 629 ? 11.777 72.516 7.526 1.00 70.12 629 LEU A CA 1
ATOM 4941 C C . LEU A 1 629 ? 10.309 72.484 7.970 1.00 70.12 629 LEU A C 1
ATOM 4943 O O . LEU A 1 629 ? 9.472 71.916 7.271 1.00 70.12 629 LEU A O 1
ATOM 4947 N N . LYS A 1 630 ? 9.969 73.116 9.101 1.00 72.06 630 LYS A N 1
ATOM 4948 C CA . LYS A 1 630 ? 8.576 73.241 9.567 1.00 72.06 630 LYS A CA 1
ATOM 4949 C C . LYS A 1 630 ? 7.718 74.037 8.583 1.00 72.06 630 LYS A C 1
ATOM 4951 O O . LYS A 1 630 ? 6.577 73.653 8.341 1.00 72.06 630 LYS A O 1
ATOM 4956 N N . GLU A 1 631 ? 8.272 75.094 7.992 1.00 75.31 631 GLU A N 1
ATOM 4957 C CA . GLU A 1 631 ? 7.595 75.883 6.959 1.00 75.31 631 GLU A CA 1
ATOM 4958 C C . GLU A 1 631 ? 7.348 75.061 5.682 1.00 75.31 631 GLU A C 1
ATOM 4960 O O . GLU A 1 631 ? 6.229 75.050 5.169 1.00 75.31 631 GLU A O 1
ATOM 4965 N N . LYS A 1 632 ? 8.344 74.286 5.226 1.00 69.50 632 LYS A N 1
ATOM 4966 C CA . LYS A 1 632 ? 8.211 73.395 4.057 1.00 69.50 632 LYS A CA 1
ATOM 4967 C C . LYS A 1 632 ? 7.218 72.241 4.256 1.00 69.50 632 LYS A C 1
ATOM 4969 O O . LYS A 1 632 ? 6.513 71.875 3.319 1.00 69.50 632 LYS A O 1
ATOM 4974 N N . ILE A 1 633 ? 7.160 71.655 5.456 1.00 69.56 633 ILE A N 1
ATOM 4975 C CA . ILE A 1 633 ? 6.255 70.538 5.785 1.00 69.56 633 ILE A CA 1
ATOM 4976 C C . ILE A 1 633 ? 4.783 70.993 5.815 1.00 69.56 633 ILE A C 1
ATOM 4978 O O . ILE A 1 633 ? 3.882 70.221 5.476 1.00 69.56 633 ILE A O 1
ATOM 4982 N N . GLY A 1 634 ? 4.512 72.243 6.198 1.00 71.44 634 GLY A N 1
ATOM 4983 C CA . GLY A 1 634 ? 3.160 72.802 6.214 1.00 71.44 634 GLY A CA 1
ATOM 4984 C C . GLY A 1 634 ? 2.152 71.942 6.998 1.00 71.44 634 GLY A C 1
ATOM 4985 O O . GLY A 1 634 ? 2.422 71.495 8.109 1.00 71.44 634 GLY A O 1
ATOM 4986 N N . ASN A 1 635 ? 0.973 71.697 6.410 1.00 63.69 635 ASN A N 1
ATOM 4987 C CA . ASN A 1 635 ? -0.142 70.964 7.038 1.00 63.69 635 ASN A CA 1
ATOM 4988 C C . ASN A 1 635 ? -0.185 69.458 6.689 1.00 63.69 635 ASN A C 1
ATOM 4990 O O . ASN A 1 635 ? -1.244 68.830 6.782 1.00 63.69 635 ASN A O 1
ATOM 4994 N N . LEU A 1 636 ? 0.928 68.874 6.237 1.00 64.06 636 LEU A N 1
ATOM 4995 C CA . LEU A 1 636 ? 1.010 67.448 5.908 1.00 64.06 636 LEU A CA 1
ATOM 4996 C C . LEU A 1 636 ? 0.868 66.579 7.168 1.00 64.06 636 LEU A C 1
ATOM 4998 O O . LEU A 1 636 ? 1.557 66.780 8.164 1.00 64.06 636 LEU A O 1
ATOM 5002 N N . SER A 1 637 ? -0.009 65.572 7.115 1.00 63.88 637 SER A N 1
ATOM 5003 C CA . SER A 1 637 ? -0.101 64.547 8.161 1.00 63.88 637 SER A CA 1
ATOM 5004 C C . SER A 1 637 ? 0.888 63.422 7.873 1.00 63.88 637 SER A C 1
ATOM 5006 O O . SER A 1 637 ? 0.933 62.920 6.755 1.00 63.88 637 SER A O 1
ATOM 5008 N N . PHE A 1 638 ? 1.660 62.999 8.868 1.00 66.69 638 PHE A N 1
ATOM 5009 C CA . PHE A 1 638 ? 2.522 61.824 8.771 1.00 66.69 638 PHE A CA 1
ATOM 5010 C C . PHE A 1 638 ? 2.554 61.088 10.108 1.00 66.69 638 PHE A C 1
ATOM 5012 O O . PHE A 1 638 ? 2.532 61.701 11.175 1.00 66.69 638 PHE A O 1
ATOM 5019 N N . GLN A 1 639 ? 2.563 59.759 10.057 1.00 64.25 639 GLN A N 1
ATOM 5020 C CA . GLN A 1 639 ? 2.597 58.903 11.244 1.00 64.25 639 GLN A CA 1
ATOM 5021 C C . GLN A 1 639 ? 3.191 57.538 10.924 1.00 64.25 639 GLN A C 1
ATOM 5023 O O . GLN A 1 639 ? 3.088 57.062 9.793 1.00 64.25 639 GLN A O 1
ATOM 5028 N N . SER A 1 640 ? 3.750 56.868 11.927 1.00 60.94 640 SER A N 1
ATOM 5029 C CA . SER A 1 640 ? 4.205 55.490 11.760 1.00 60.94 640 SER A CA 1
ATOM 5030 C C . SER A 1 640 ? 3.028 54.548 11.488 1.00 60.94 640 SER A C 1
ATOM 5032 O O . SER A 1 640 ? 1.964 54.666 12.101 1.00 60.94 640 SER A O 1
ATOM 5034 N N . TYR A 1 641 ? 3.227 53.584 10.586 1.00 57.12 641 TYR A N 1
ATOM 5035 C CA . TYR A 1 641 ? 2.232 52.567 10.233 1.00 57.12 641 TYR A CA 1
ATOM 5036 C C . TYR A 1 641 ? 1.810 51.733 11.450 1.00 57.12 641 TYR A C 1
ATOM 5038 O O . TYR A 1 641 ? 0.632 51.413 11.614 1.00 57.12 641 TYR A O 1
ATOM 5046 N N . ARG A 1 642 ? 2.765 51.428 12.340 1.00 58.31 642 ARG A N 1
ATOM 5047 C CA . ARG A 1 642 ? 2.524 50.819 13.655 1.00 58.31 642 ARG A CA 1
ATOM 5048 C C . ARG A 1 642 ? 3.481 51.381 14.708 1.00 58.31 642 ARG A C 1
ATOM 5050 O O . ARG A 1 642 ? 4.596 51.760 14.350 1.00 58.31 642 ARG A O 1
ATOM 5057 N N . PRO A 1 643 ? 3.117 51.341 16.005 1.00 59.88 643 PRO A N 1
ATOM 5058 C CA . PRO A 1 643 ? 3.995 51.793 17.089 1.00 59.88 643 PRO A CA 1
ATOM 5059 C C . PRO A 1 643 ? 5.373 51.109 17.112 1.00 59.88 643 PRO A C 1
ATOM 5061 O O . PRO A 1 643 ? 6.360 51.717 17.508 1.00 59.88 643 PRO A O 1
ATOM 5064 N N . ASN A 1 644 ? 5.448 49.851 16.664 1.00 63.44 644 ASN A N 1
ATOM 5065 C CA . ASN A 1 644 ? 6.665 49.035 16.633 1.00 63.44 644 ASN A CA 1
ATOM 5066 C C . ASN A 1 644 ? 7.381 49.007 15.267 1.00 63.44 644 ASN A C 1
ATOM 5068 O O . ASN A 1 644 ? 8.381 48.308 15.128 1.00 63.44 644 ASN A O 1
ATOM 5072 N N . LYS A 1 645 ? 6.882 49.730 14.256 1.00 64.62 645 LYS A N 1
ATOM 5073 C CA . LYS A 1 645 ? 7.481 49.829 12.913 1.00 64.62 645 LYS A CA 1
ATOM 5074 C C . LYS A 1 645 ? 7.631 51.298 12.536 1.00 64.62 645 LYS A C 1
ATOM 5076 O O . LYS A 1 645 ? 6.920 51.826 11.684 1.00 64.62 645 LYS A O 1
ATOM 5081 N N . LYS A 1 646 ? 8.544 51.962 13.246 1.00 71.50 646 LYS A N 1
ATOM 5082 C CA . LYS A 1 646 ? 8.779 53.408 13.160 1.00 71.50 646 LYS A CA 1
ATOM 5083 C C . LYS A 1 646 ? 9.411 53.862 11.840 1.00 71.50 646 LYS A C 1
ATOM 5085 O O . LYS A 1 646 ? 9.228 55.012 11.456 1.00 71.50 646 LYS A O 1
ATOM 5090 N N . ASN A 1 647 ? 10.078 52.946 11.139 1.00 68.25 647 ASN A N 1
ATOM 5091 C CA . ASN A 1 647 ? 10.686 53.144 9.822 1.00 68.25 647 ASN A CA 1
ATOM 5092 C C . ASN A 1 647 ? 9.678 53.115 8.658 1.00 68.25 647 ASN A C 1
ATOM 5094 O O . ASN A 1 647 ? 10.052 53.372 7.516 1.00 68.25 647 ASN A O 1
ATOM 5098 N N . ILE A 1 648 ? 8.408 52.790 8.927 1.00 67.38 648 ILE A N 1
ATOM 5099 C CA . ILE A 1 648 ? 7.333 52.792 7.932 1.00 67.38 648 ILE A CA 1
ATOM 5100 C C . ILE A 1 648 ? 6.404 53.961 8.238 1.00 67.38 648 ILE A C 1
ATOM 5102 O O . ILE A 1 648 ? 5.700 53.946 9.250 1.00 67.38 648 ILE A O 1
ATOM 5106 N N . LEU A 1 649 ? 6.384 54.960 7.363 1.00 63.03 649 LEU A N 1
ATOM 5107 C CA . LEU A 1 649 ? 5.616 56.189 7.533 1.00 63.03 649 LEU A CA 1
ATOM 5108 C C . LEU A 1 649 ? 4.458 56.243 6.536 1.00 63.03 649 LEU A C 1
ATOM 5110 O O . LEU A 1 649 ? 4.635 56.040 5.339 1.00 63.03 649 LEU A O 1
ATOM 5114 N N . VAL A 1 650 ? 3.265 56.545 7.038 1.00 63.84 650 VAL A N 1
ATOM 5115 C CA . VAL A 1 650 ? 2.080 56.853 6.233 1.00 63.84 650 VAL A CA 1
ATOM 5116 C C . VAL A 1 650 ? 1.948 58.366 6.171 1.00 63.84 650 VAL A C 1
ATOM 5118 O O . VAL A 1 650 ? 1.822 59.007 7.215 1.00 63.84 650 VAL A O 1
ATOM 5121 N N . ILE A 1 651 ? 1.988 58.917 4.961 1.00 63.72 651 ILE A N 1
ATOM 5122 C CA . ILE A 1 651 ? 2.013 60.353 4.681 1.00 63.72 651 ILE A CA 1
ATOM 5123 C C . ILE A 1 651 ? 0.732 60.737 3.933 1.00 63.72 651 ILE A C 1
ATOM 5125 O O . ILE A 1 651 ? 0.365 60.113 2.937 1.00 63.72 651 ILE A O 1
ATOM 5129 N N . GLY A 1 652 ? 0.059 61.781 4.405 1.00 61.31 652 GLY A N 1
ATOM 5130 C CA . GLY A 1 652 ? -1.212 62.280 3.889 1.00 61.31 652 GLY A CA 1
ATOM 5131 C C . GLY A 1 652 ? -2.437 61.835 4.705 1.00 61.31 652 GLY A C 1
ATOM 5132 O O . GLY A 1 652 ? -2.315 61.078 5.673 1.00 61.31 652 GLY A O 1
ATOM 5133 N N . PRO A 1 653 ? -3.641 62.305 4.326 1.00 55.69 653 PRO A N 1
ATOM 5134 C CA . PRO A 1 653 ? -3.933 63.096 3.122 1.00 55.69 653 PRO A CA 1
ATOM 5135 C C . PRO A 1 653 ? -3.703 64.612 3.294 1.00 55.69 653 PRO A C 1
ATOM 5137 O O . PRO A 1 653 ? -3.842 65.145 4.394 1.00 55.69 653 PRO A O 1
ATOM 5140 N N . VAL A 1 654 ? -3.407 65.318 2.193 1.00 53.53 654 VAL A N 1
ATOM 5141 C CA . VAL A 1 654 ? -3.470 66.795 2.121 1.00 53.53 654 VAL A CA 1
ATOM 5142 C C . VAL A 1 654 ? -4.929 67.201 1.830 1.00 53.53 654 VAL A C 1
ATOM 5144 O O . VAL A 1 654 ? -5.476 66.724 0.835 1.00 53.53 654 VAL A O 1
ATOM 5147 N N . PRO A 1 655 ? -5.622 68.002 2.668 1.00 45.66 655 PRO A N 1
ATOM 5148 C CA . PRO A 1 655 ? -7.084 68.083 2.606 1.00 45.66 655 PRO A CA 1
ATOM 5149 C C . PRO A 1 655 ? -7.631 69.097 1.588 1.00 45.66 655 PRO A C 1
ATOM 5151 O O . PRO A 1 655 ? -7.287 70.274 1.631 1.00 45.66 655 PRO A O 1
ATOM 5154 N N . GLY A 1 656 ? -8.660 68.695 0.836 1.00 32.75 656 GLY A N 1
ATOM 5155 C CA . GLY A 1 656 ? -9.916 69.453 0.834 1.00 32.75 656 GLY A CA 1
ATOM 5156 C C . GLY A 1 656 ? -10.758 68.931 2.004 1.00 32.75 656 GLY A C 1
ATOM 5157 O O . GLY A 1 656 ? -11.204 67.790 1.971 1.00 32.75 656 GLY A O 1
ATOM 5158 N N . GLY A 1 657 ? -10.867 69.704 3.085 1.00 29.27 657 GLY A N 1
ATOM 5159 C CA . GLY A 1 657 ? -11.141 69.203 4.438 1.00 29.27 657 GLY A CA 1
ATOM 5160 C C . GLY A 1 657 ? -12.400 68.351 4.653 1.00 29.27 657 GLY A C 1
ATOM 5161 O O . GLY A 1 657 ? -13.494 68.716 4.240 1.00 29.27 657 GLY A O 1
ATOM 5162 N N . ASN A 1 658 ? -12.266 67.272 5.431 1.00 29.61 658 ASN A N 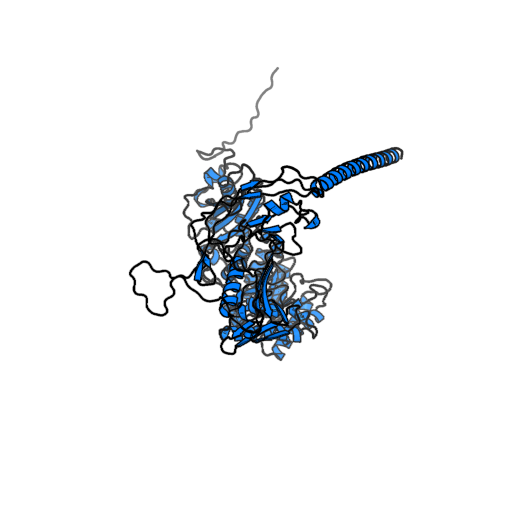1
ATOM 5163 C CA . ASN A 1 658 ? -12.750 67.245 6.815 1.00 29.61 658 ASN A CA 1
ATOM 5164 C C . ASN A 1 658 ? -12.082 66.105 7.611 1.00 29.61 658 ASN A C 1
ATOM 5166 O O . ASN A 1 658 ? -11.614 65.119 7.049 1.00 29.61 658 ASN A O 1
ATOM 5170 N N . ARG A 1 659 ? -11.995 66.309 8.925 1.00 32.81 659 ARG A N 1
ATOM 5171 C CA . ARG A 1 659 ? -11.208 65.559 9.914 1.00 32.81 659 ARG A CA 1
ATOM 5172 C C . ARG A 1 659 ? -11.758 64.152 10.187 1.00 32.81 659 ARG A C 1
ATOM 5174 O O . ARG A 1 659 ? -12.968 63.968 10.222 1.00 32.81 659 ARG A O 1
ATOM 5181 N N . GLY A 1 660 ? -10.860 63.233 10.550 1.00 27.58 660 GLY A N 1
ATOM 5182 C CA . GLY A 1 660 ? -11.180 62.123 11.453 1.00 27.58 660 GLY A CA 1
ATOM 5183 C C . GLY A 1 660 ? -10.838 60.732 10.929 1.00 27.58 660 GLY A C 1
ATOM 5184 O O . GLY A 1 660 ? -11.572 60.148 10.141 1.00 27.58 660 GLY A O 1
ATOM 5185 N N . ARG A 1 661 ? -9.775 60.146 11.485 1.00 37.09 661 ARG A N 1
ATOM 5186 C CA . ARG A 1 661 ? -9.810 58.722 11.829 1.00 37.09 661 ARG A CA 1
ATOM 5187 C C . ARG A 1 661 ? -10.966 58.518 12.821 1.00 37.09 661 ARG A C 1
ATOM 5189 O O . ARG A 1 661 ? -11.015 59.224 13.822 1.00 37.09 661 ARG A O 1
ATOM 5196 N N . GLY A 1 662 ? -11.853 57.565 12.567 1.00 26.44 662 GLY A N 1
ATOM 5197 C CA . GLY A 1 662 ? -12.826 57.035 13.534 1.00 26.44 662 GLY A CA 1
ATOM 5198 C C . GLY A 1 662 ? -13.203 55.632 13.057 1.00 26.44 662 GLY A C 1
ATOM 5199 O O . GLY A 1 662 ? -13.568 55.478 11.900 1.00 26.44 662 GLY A O 1
ATOM 5200 N N . GLN A 1 663 ? -12.896 54.540 13.762 1.00 28.19 663 GLN A N 1
ATOM 5201 C CA . GLN A 1 663 ? -13.527 54.092 15.010 1.00 28.19 663 GLN A CA 1
ATOM 5202 C C . GLN A 1 663 ? -15.053 54.242 14.979 1.00 28.19 663 GLN A C 1
ATOM 5204 O O . GLN A 1 663 ? -15.578 55.343 15.098 1.00 28.19 663 GLN A O 1
ATOM 5209 N N . ILE A 1 664 ? -15.741 53.104 14.850 1.00 26.52 664 ILE A N 1
ATOM 5210 C CA . ILE A 1 664 ? -17.142 52.933 15.242 1.00 26.52 664 ILE A CA 1
ATOM 5211 C C . ILE A 1 664 ? -17.124 52.254 16.619 1.00 26.52 664 ILE A C 1
ATOM 5213 O O . ILE A 1 664 ? -16.487 51.213 16.781 1.00 26.52 664 ILE A O 1
ATOM 5217 N N . TYR A 1 665 ? -17.800 52.855 17.600 1.00 32.09 665 TYR A N 1
ATOM 5218 C CA . TYR A 1 665 ? -17.944 52.375 18.980 1.00 32.09 665 TYR A CA 1
ATOM 5219 C C . TYR A 1 665 ? -19.404 51.942 19.274 1.00 32.09 665 TYR A C 1
ATOM 5221 O O . TYR A 1 665 ? -20.295 52.222 18.472 1.00 32.09 665 TYR A O 1
ATOM 5229 N N . PRO A 1 666 ? -19.664 51.198 20.373 1.00 28.92 666 PRO A N 1
ATOM 5230 C CA . PRO A 1 666 ? -20.820 50.301 20.535 1.00 28.92 666 PRO A CA 1
ATOM 5231 C C . PRO A 1 666 ? -22.196 50.938 20.804 1.00 28.92 666 PRO A C 1
ATOM 5233 O O . PRO A 1 666 ? -23.092 50.214 21.235 1.00 28.92 666 PRO A O 1
ATOM 5236 N N . ASP A 1 667 ? -22.386 52.242 20.599 1.00 31.95 667 ASP A N 1
ATOM 5237 C CA . ASP A 1 667 ? -23.582 52.989 21.034 1.00 31.95 667 ASP A CA 1
ATOM 5238 C C . ASP A 1 667 ? -24.468 53.534 19.893 1.00 31.95 667 ASP A C 1
ATOM 5240 O O . ASP A 1 667 ? -25.520 54.117 20.147 1.00 31.95 667 ASP A O 1
ATOM 5244 N N . GLY A 1 668 ? -24.132 53.256 18.631 1.00 39.22 668 GLY A N 1
ATOM 5245 C CA . GLY A 1 668 ? -25.133 53.218 17.561 1.00 39.22 668 GLY A CA 1
ATOM 5246 C C . GLY A 1 668 ? -25.564 54.553 16.942 1.00 39.22 668 GLY A C 1
ATOM 5247 O O . GLY A 1 668 ? -26.721 54.675 16.544 1.00 39.22 668 GLY A O 1
ATOM 5248 N N . SER A 1 669 ? -24.663 55.518 16.728 1.00 28.64 669 SER A N 1
ATOM 5249 C CA . SER A 1 669 ? -24.959 56.645 15.824 1.00 28.64 669 SER A CA 1
ATOM 5250 C C . SER A 1 669 ? -24.135 56.629 14.518 1.00 28.64 669 SER A C 1
ATOM 5252 O O . SER A 1 669 ? -22.927 56.822 14.502 1.00 28.64 669 SER A O 1
ATOM 5254 N N . LYS A 1 670 ? -24.875 56.375 13.422 1.00 26.94 670 LYS A N 1
ATOM 5255 C CA . LYS A 1 670 ? -24.618 56.522 11.967 1.00 26.94 670 LYS A CA 1
ATOM 5256 C C . LYS A 1 670 ? -23.333 55.911 11.376 1.00 26.94 670 LYS A C 1
ATOM 5258 O O . LYS A 1 670 ? -22.286 56.537 11.288 1.00 26.94 670 LYS A O 1
ATOM 5263 N N . SER A 1 671 ? -23.509 54.699 10.838 1.00 28.20 671 SER A N 1
ATOM 5264 C CA . SER A 1 671 ? -22.603 53.998 9.924 1.00 28.20 671 SER A CA 1
ATOM 5265 C C . SER A 1 671 ? -22.585 54.610 8.519 1.00 28.20 671 SER A C 1
ATOM 5267 O O . SER A 1 671 ? -23.649 54.862 7.952 1.00 28.20 671 SER A O 1
ATOM 5269 N N . ASN A 1 672 ? -21.411 54.669 7.890 1.00 26.22 672 ASN A N 1
ATOM 5270 C CA . ASN A 1 672 ? -21.279 54.898 6.449 1.00 26.22 672 ASN A CA 1
ATOM 5271 C C . ASN A 1 672 ? -21.048 53.553 5.747 1.00 26.22 672 ASN A C 1
ATOM 5273 O O . ASN A 1 672 ? -20.018 53.344 5.118 1.00 26.22 672 ASN A O 1
ATOM 5277 N N . ASN A 1 673 ? -21.982 52.617 5.893 1.00 26.64 673 ASN A N 1
ATOM 5278 C CA . ASN A 1 673 ? -22.037 51.427 5.051 1.00 26.64 673 ASN A CA 1
ATOM 5279 C C . ASN A 1 673 ? -23.411 51.400 4.392 1.00 26.64 673 ASN A C 1
ATOM 5281 O O . ASN A 1 673 ? -24.377 51.106 5.092 1.00 26.64 673 ASN A O 1
ATOM 5285 N N . THR A 1 674 ? -23.496 51.731 3.094 1.00 24.53 674 THR A N 1
ATOM 5286 C CA . THR A 1 674 ? -24.297 51.022 2.060 1.00 24.53 674 THR A CA 1
ATOM 5287 C C . THR A 1 674 ? -24.202 51.709 0.663 1.00 24.53 674 THR A C 1
ATOM 5289 O O . THR A 1 674 ? -24.692 52.820 0.513 1.00 24.53 674 THR A O 1
ATOM 5292 N N . VAL A 1 675 ? -23.438 51.108 -0.285 1.00 27.08 675 VAL A N 1
ATOM 5293 C CA . VAL A 1 675 ? -23.739 50.524 -1.651 1.00 27.08 675 VAL A CA 1
ATOM 5294 C C . VAL A 1 675 ? -24.102 51.547 -2.773 1.00 27.08 675 VAL A C 1
ATOM 5296 O O . VAL A 1 675 ? -24.739 52.543 -2.472 1.00 27.08 675 VAL A O 1
ATOM 5299 N N . TYR A 1 676 ? -23.710 51.492 -4.068 1.00 26.22 676 TYR A N 1
ATOM 5300 C CA . TYR A 1 676 ? -23.696 50.454 -5.132 1.00 26.22 676 TYR A CA 1
ATOM 5301 C C . TYR A 1 676 ? -22.850 50.888 -6.357 1.00 26.22 676 TYR A C 1
ATOM 5303 O O . TYR A 1 676 ? -22.595 52.076 -6.498 1.00 26.22 676 TYR A O 1
ATOM 5311 N N . ASN A 1 677 ? -22.521 49.967 -7.285 1.00 31.16 677 ASN A N 1
ATOM 5312 C CA . ASN A 1 677 ? -22.362 50.271 -8.724 1.00 31.16 677 ASN A CA 1
ATOM 5313 C C . ASN A 1 677 ? -22.799 49.074 -9.603 1.00 31.16 677 ASN A C 1
ATOM 5315 O O . ASN A 1 677 ? -22.445 47.930 -9.323 1.00 31.16 677 ASN A O 1
ATOM 5319 N N . ALA A 1 678 ? -23.605 49.367 -10.629 1.00 25.66 678 ALA A N 1
ATOM 5320 C CA . ALA A 1 678 ? -24.293 48.441 -11.534 1.00 25.66 678 ALA A CA 1
ATOM 5321 C C . ALA A 1 678 ? -23.400 47.914 -12.676 1.00 25.66 678 ALA A C 1
ATOM 5323 O O . ALA A 1 678 ? -22.352 48.480 -12.977 1.00 25.66 678 ALA A O 1
ATOM 5324 N N . THR A 1 679 ? -23.845 46.851 -13.345 1.00 35.72 679 THR A N 1
ATOM 5325 C CA . THR A 1 679 ? -23.194 46.254 -14.525 1.00 35.72 679 THR A CA 1
ATOM 5326 C C . THR A 1 679 ? -24.241 46.135 -15.631 1.00 35.72 679 THR A C 1
ATOM 5328 O O . THR A 1 679 ? -24.823 45.084 -15.849 1.00 35.72 679 THR A O 1
ATOM 5331 N N . SER A 1 680 ? -24.549 47.244 -16.296 1.00 34.72 680 SER A N 1
ATOM 5332 C CA . SER A 1 680 ? -25.402 47.248 -17.489 1.00 34.72 680 SER A CA 1
ATOM 5333 C C . SER A 1 680 ? -24.957 48.359 -18.431 1.00 34.72 680 SER A C 1
ATOM 5335 O O . SER A 1 680 ? -24.670 49.470 -17.981 1.00 34.72 680 SER A O 1
ATOM 5337 N N . THR A 1 681 ? -24.905 48.066 -19.726 1.00 43.41 681 THR A N 1
ATOM 5338 C CA . THR A 1 681 ? -24.695 49.059 -20.787 1.00 43.41 681 THR A CA 1
ATOM 5339 C C . THR A 1 681 ? -26.002 49.796 -21.098 1.00 43.41 681 THR A C 1
ATOM 5341 O O . THR A 1 681 ? -27.092 49.332 -20.768 1.00 43.41 681 THR A O 1
ATOM 5344 N N . GLU A 1 682 ? -25.889 50.977 -21.699 1.00 33.97 682 GLU A N 1
ATOM 5345 C CA . GLU A 1 682 ? -26.990 51.922 -21.912 1.00 33.97 682 GLU A CA 1
ATOM 5346 C C . GLU A 1 682 ? -28.135 51.305 -22.753 1.00 33.97 682 GLU A C 1
ATOM 5348 O O . GLU A 1 682 ? -27.939 50.984 -23.923 1.00 33.97 682 GLU A O 1
ATOM 5353 N N . GLY A 1 683 ? -29.327 51.129 -22.154 1.00 42.81 683 GLY A N 1
ATOM 5354 C CA . GLY A 1 683 ? -30.571 50.774 -22.864 1.00 42.81 683 GLY A CA 1
ATOM 5355 C C . GLY A 1 683 ? -31.353 49.530 -22.399 1.00 42.81 683 GLY A C 1
ATOM 5356 O O . GLY A 1 683 ? -32.464 49.329 -22.883 1.00 42.81 683 GLY A O 1
ATOM 5357 N N . GLU A 1 684 ? -30.853 48.709 -21.469 1.00 39.28 684 GLU A N 1
ATOM 5358 C CA . GLU A 1 684 ? -31.563 47.492 -21.012 1.00 39.28 684 GLU A CA 1
ATOM 5359 C C . GLU A 1 684 ? -32.471 47.711 -19.785 1.00 39.28 684 GLU A C 1
ATOM 5361 O O . GLU A 1 684 ? -32.080 48.330 -18.794 1.00 39.28 684 GLU A O 1
ATOM 5366 N N . SER A 1 685 ? -33.686 47.145 -19.811 1.00 41.91 685 SER A N 1
ATOM 5367 C CA . SER A 1 685 ? -34.604 47.112 -18.662 1.00 41.91 685 SER A CA 1
ATOM 5368 C C . SER A 1 685 ? -34.357 45.875 -17.786 1.00 41.91 685 SER A C 1
ATOM 5370 O O . SER A 1 685 ? -34.630 44.750 -18.207 1.00 41.91 685 SER A O 1
ATOM 5372 N N . ILE A 1 686 ? -33.884 46.085 -16.556 1.00 43.28 686 ILE A N 1
ATOM 5373 C CA . ILE A 1 686 ? -33.532 45.035 -15.582 1.00 43.28 686 ILE A CA 1
ATOM 5374 C C . ILE A 1 686 ? -34.738 44.736 -14.667 1.00 43.28 686 ILE A C 1
ATOM 5376 O O . ILE A 1 686 ? -35.428 45.659 -14.232 1.00 43.28 686 ILE A O 1
ATOM 5380 N N . LYS A 1 687 ? -35.004 43.456 -14.351 1.00 40.78 687 LYS A N 1
ATOM 5381 C CA . LYS A 1 687 ? -36.033 43.044 -13.369 1.00 40.78 687 LYS A CA 1
ATOM 5382 C C . LYS A 1 687 ? -35.488 43.083 -11.935 1.00 40.78 687 LYS A C 1
ATOM 5384 O O . LYS A 1 687 ? -34.302 42.859 -11.711 1.00 40.78 687 LYS A O 1
ATOM 5389 N N . LEU A 1 688 ? -36.372 43.341 -10.968 1.00 31.23 688 LEU A N 1
ATOM 5390 C CA . LEU A 1 688 ? -36.048 43.346 -9.538 1.00 31.23 688 LEU A CA 1
ATOM 5391 C C . LEU A 1 688 ? -35.406 41.995 -9.134 1.00 31.23 688 LEU A C 1
ATOM 5393 O O . LEU A 1 688 ? -35.950 40.948 -9.477 1.00 31.23 688 LEU A O 1
ATOM 5397 N N . ASP A 1 689 ? -34.266 42.051 -8.432 1.00 35.03 689 ASP A N 1
ATOM 5398 C CA . ASP A 1 689 ? -33.493 40.939 -7.827 1.00 35.03 689 ASP A CA 1
ATOM 5399 C C . ASP A 1 689 ? -32.440 40.181 -8.676 1.00 35.03 689 ASP A C 1
ATOM 5401 O O . ASP A 1 689 ? -31.898 39.173 -8.220 1.00 35.03 689 ASP A O 1
ATOM 5405 N N . GLN A 1 690 ? -32.040 40.677 -9.854 1.00 32.44 690 GLN A N 1
ATOM 5406 C CA . GLN A 1 690 ? -30.909 40.103 -10.613 1.00 32.44 690 GLN A CA 1
ATOM 5407 C C . GLN A 1 690 ? -29.552 40.772 -10.260 1.00 32.44 690 GLN A C 1
ATOM 5409 O O . GLN A 1 690 ? -29.437 41.994 -10.377 1.00 32.44 690 GLN A O 1
ATOM 5414 N N . PRO A 1 691 ? -28.496 40.025 -9.855 1.00 35.59 691 PRO A N 1
ATOM 5415 C CA . PRO A 1 691 ? -27.169 40.590 -9.591 1.00 35.59 691 PRO A CA 1
ATOM 5416 C C . PRO A 1 691 ? -26.372 40.821 -10.884 1.00 35.59 691 PRO A C 1
ATOM 5418 O O . PRO A 1 691 ? -26.362 39.979 -11.778 1.00 35.59 691 PRO A O 1
ATOM 5421 N N . LEU A 1 692 ? -25.675 41.959 -10.960 1.00 34.72 692 LEU A N 1
ATOM 5422 C CA . LEU A 1 692 ? -25.035 42.440 -12.191 1.00 34.72 692 LEU A CA 1
ATOM 5423 C C . LEU A 1 692 ? -23.526 42.071 -12.311 1.00 34.72 692 LEU A C 1
ATOM 5425 O O . LEU A 1 692 ? -22.997 42.057 -13.414 1.00 34.72 692 LEU A O 1
ATOM 5429 N N . THR A 1 693 ? -22.821 41.656 -11.245 1.00 34.12 693 THR A N 1
ATOM 5430 C CA . THR A 1 693 ? -21.451 41.080 -11.327 1.00 34.12 693 THR A CA 1
ATOM 5431 C C . THR A 1 693 ? -21.143 40.157 -10.140 1.00 34.12 693 THR A C 1
ATOM 5433 O O . THR A 1 693 ? -21.683 40.353 -9.052 1.00 34.12 693 THR A O 1
ATOM 5436 N N . SER A 1 694 ? -20.280 39.151 -10.332 1.00 36.88 694 SER A N 1
ATOM 5437 C CA . SER A 1 694 ? -19.939 38.122 -9.333 1.00 36.88 694 SER A CA 1
ATOM 5438 C C . SER A 1 694 ? -18.472 38.115 -8.868 1.00 36.88 694 SER A C 1
ATOM 5440 O O . SER A 1 694 ? -18.099 37.245 -8.082 1.00 36.88 694 SER A O 1
ATOM 5442 N N . ASN A 1 695 ? -17.625 39.061 -9.302 1.00 36.34 695 ASN A N 1
ATOM 5443 C CA . ASN A 1 695 ? -16.191 39.064 -8.967 1.00 36.34 695 ASN A CA 1
ATOM 5444 C C . ASN A 1 695 ? -15.707 40.426 -8.413 1.00 36.34 695 ASN A C 1
ATOM 5446 O O . ASN A 1 695 ? -15.603 41.382 -9.181 1.00 36.34 695 ASN A O 1
ATOM 5450 N N . PRO A 1 696 ? -15.363 40.530 -7.112 1.00 37.12 696 PRO A N 1
ATOM 5451 C CA . PRO A 1 696 ? -14.927 41.784 -6.490 1.00 37.12 696 PRO A CA 1
ATOM 5452 C C . PRO A 1 696 ? -13.456 42.166 -6.755 1.00 37.12 696 PRO A C 1
ATOM 5454 O O . PRO A 1 696 ? -13.041 43.237 -6.326 1.00 37.12 696 PRO A O 1
ATOM 5457 N N . ASN A 1 697 ? -12.668 41.339 -7.460 1.00 38.25 697 ASN A N 1
ATOM 5458 C CA . ASN A 1 697 ? -11.215 41.530 -7.625 1.00 38.25 697 ASN A CA 1
ATOM 5459 C C . ASN A 1 697 ? -10.755 41.840 -9.062 1.00 38.25 697 ASN A C 1
ATOM 5461 O O . ASN A 1 697 ? -9.559 41.769 -9.359 1.00 38.25 697 ASN A O 1
ATOM 5465 N N . VAL A 1 698 ? -11.653 42.200 -9.980 1.00 33.56 698 VAL A N 1
ATOM 5466 C CA . VAL A 1 698 ? -11.232 42.640 -11.321 1.00 33.56 698 VAL A CA 1
ATOM 5467 C C . VAL A 1 698 ? -10.839 44.122 -11.271 1.00 33.56 698 VAL A C 1
ATOM 5469 O O . VAL A 1 698 ? -11.636 45.003 -11.572 1.00 33.56 698 VAL A O 1
ATOM 5472 N N . GLY A 1 699 ? -9.597 44.385 -10.851 1.00 27.50 699 GLY A N 1
ATOM 5473 C CA . GLY A 1 699 ? -8.957 45.705 -10.897 1.00 27.50 699 GLY A CA 1
ATOM 5474 C C . GLY A 1 699 ? -7.840 45.869 -9.863 1.00 27.50 699 GLY A C 1
ATOM 5475 O O . GLY A 1 699 ? -8.081 46.380 -8.778 1.00 27.50 699 GLY A O 1
ATOM 5476 N N . GLY A 1 700 ? -6.611 45.459 -10.191 1.00 30.06 700 GLY A N 1
ATOM 5477 C CA . GLY A 1 700 ? -5.440 45.657 -9.328 1.00 30.06 700 GLY A CA 1
ATOM 5478 C C . GLY A 1 700 ? -4.213 46.067 -10.140 1.00 30.06 700 GLY A C 1
ATOM 5479 O O . GLY A 1 700 ? -3.759 45.302 -10.991 1.00 30.06 700 GLY A O 1
ATOM 5480 N N . PHE A 1 701 ? -3.683 47.261 -9.870 1.00 32.25 701 PHE A N 1
ATOM 5481 C CA . PHE A 1 701 ? -2.509 47.842 -10.529 1.00 32.25 701 PHE A CA 1
ATOM 5482 C C . PHE A 1 701 ? -1.301 47.818 -9.570 1.00 32.25 701 PHE A C 1
ATOM 5484 O O . PHE A 1 701 ? -1.457 48.065 -8.377 1.00 32.25 701 PHE A O 1
ATOM 5491 N N . GLY A 1 702 ? -0.111 47.457 -10.065 1.00 34.75 702 GLY A N 1
ATOM 5492 C CA . GLY A 1 702 ? 1.133 47.403 -9.280 1.00 34.75 702 GLY A CA 1
ATOM 5493 C C . GLY A 1 702 ? 2.037 48.612 -9.531 1.00 34.75 702 GLY A C 1
ATOM 5494 O O . GLY A 1 702 ? 2.306 48.923 -10.686 1.00 34.75 702 GLY A O 1
ATOM 5495 N N . GLN A 1 703 ? 2.527 49.264 -8.473 1.00 34.03 703 GLN A N 1
ATOM 5496 C CA . GLN A 1 703 ? 3.542 50.323 -8.566 1.00 34.03 703 GLN A CA 1
ATOM 5497 C C . GLN A 1 703 ? 4.939 49.735 -8.831 1.00 34.03 703 GLN A C 1
ATOM 5499 O O . GLN A 1 703 ? 5.281 48.696 -8.273 1.00 34.03 703 GLN A O 1
ATOM 5504 N N . GLY A 1 704 ? 5.738 50.407 -9.666 1.00 38.84 704 GLY A N 1
ATOM 5505 C CA . GLY A 1 704 ? 7.167 50.121 -9.826 1.00 38.84 704 GLY A CA 1
ATOM 5506 C C . GLY A 1 704 ? 7.981 50.746 -8.690 1.00 38.84 704 GLY A C 1
ATOM 5507 O O . GLY A 1 704 ? 7.674 51.856 -8.255 1.00 38.84 704 GLY A O 1
ATOM 5508 N N . ASP A 1 705 ? 8.987 50.023 -8.203 1.00 41.66 705 ASP A N 1
ATOM 5509 C CA . ASP A 1 705 ? 9.868 50.468 -7.123 1.00 41.66 705 ASP A CA 1
ATOM 5510 C C . ASP A 1 705 ? 10.872 51.530 -7.613 1.00 41.66 705 ASP A C 1
ATOM 5512 O O . ASP A 1 705 ? 11.460 51.395 -8.685 1.00 41.66 705 ASP A O 1
ATOM 5516 N N . ALA A 1 706 ? 11.111 52.560 -6.797 1.00 42.53 706 ALA A N 1
ATOM 5517 C CA . ALA A 1 706 ? 12.332 53.359 -6.854 1.00 42.53 706 ALA A CA 1
ATOM 5518 C C . ALA A 1 706 ? 13.250 52.853 -5.731 1.00 42.53 706 ALA A C 1
ATOM 5520 O O . ALA A 1 706 ? 12.958 53.046 -4.549 1.00 42.53 706 ALA A O 1
ATOM 5521 N N . GLU A 1 707 ? 14.307 52.123 -6.086 1.00 42.28 707 GLU A N 1
ATOM 5522 C CA . GLU A 1 707 ? 15.240 51.552 -5.114 1.00 42.28 707 GLU A CA 1
ATOM 5523 C C . GLU A 1 707 ? 16.118 52.667 -4.523 1.00 42.28 707 GLU A C 1
ATOM 5525 O O . GLU A 1 707 ? 16.833 53.363 -5.242 1.00 42.28 707 GLU A O 1
ATOM 5530 N N . ILE A 1 708 ? 16.054 52.856 -3.203 1.00 44.97 708 ILE A N 1
ATOM 5531 C CA . ILE A 1 708 ? 16.904 53.804 -2.477 1.00 44.97 708 ILE A CA 1
ATOM 5532 C C . ILE A 1 708 ? 17.958 53.005 -1.713 1.00 44.97 708 ILE A C 1
ATOM 5534 O O . ILE A 1 708 ? 17.631 52.236 -0.809 1.00 44.97 708 ILE A O 1
ATOM 5538 N N . VAL A 1 709 ? 19.234 53.230 -2.022 1.00 45.28 709 VAL A N 1
ATOM 5539 C CA . VAL A 1 709 ? 20.355 52.664 -1.261 1.00 45.28 709 VAL A CA 1
ATOM 5540 C C . VAL A 1 709 ? 20.823 53.690 -0.227 1.00 45.28 709 VAL A C 1
ATOM 5542 O O . VAL A 1 709 ? 21.725 54.479 -0.488 1.00 45.28 709 VAL A O 1
ATOM 5545 N N . LEU A 1 710 ? 20.219 53.676 0.964 1.00 51.16 710 LEU A N 1
ATOM 5546 C CA . LEU A 1 710 ? 20.794 54.318 2.153 1.00 51.16 710 LEU A CA 1
ATOM 5547 C C . LEU A 1 710 ? 21.611 53.262 2.908 1.00 51.16 710 LEU A C 1
ATOM 5549 O O . LEU A 1 710 ? 21.085 52.206 3.262 1.00 51.16 710 LEU A O 1
ATOM 5553 N N . GLN A 1 711 ? 22.910 53.500 3.112 1.00 51.88 711 GLN A N 1
ATOM 5554 C CA . GLN A 1 711 ? 23.765 52.538 3.813 1.00 51.88 711 GLN A CA 1
ATOM 5555 C C . GLN A 1 711 ? 23.374 52.439 5.294 1.00 51.88 711 GLN A C 1
ATOM 5557 O O . GLN A 1 711 ? 23.435 53.418 6.031 1.00 51.88 711 GLN A O 1
ATOM 5562 N N . ASP A 1 712 ? 22.984 51.236 5.717 1.00 53.81 712 ASP A N 1
ATOM 5563 C CA . ASP A 1 712 ? 22.630 50.915 7.099 1.00 53.81 712 ASP A CA 1
ATOM 5564 C C . ASP A 1 712 ? 23.884 50.925 8.010 1.00 53.81 712 ASP A C 1
ATOM 5566 O O . ASP A 1 712 ? 24.824 50.154 7.767 1.00 53.81 712 ASP A O 1
ATOM 5570 N N . PRO A 1 713 ? 23.916 51.743 9.080 1.00 54.62 713 PRO A N 1
ATOM 5571 C CA . PRO A 1 713 ? 25.002 51.746 10.060 1.00 54.62 713 PRO A CA 1
ATOM 5572 C C . PRO A 1 713 ? 25.262 50.371 10.702 1.00 54.62 713 PRO A C 1
ATOM 5574 O O . PRO A 1 713 ? 26.418 50.041 10.986 1.00 54.62 713 PRO A O 1
ATOM 5577 N N . LEU A 1 714 ? 24.228 49.535 10.885 1.00 61.44 714 LEU A N 1
ATOM 5578 C CA . LEU A 1 714 ? 24.365 48.172 11.415 1.00 61.44 714 LEU A CA 1
ATOM 5579 C C . LEU A 1 714 ? 25.077 47.245 10.427 1.00 61.44 714 LEU A C 1
ATOM 5581 O O . LEU A 1 714 ? 25.837 46.376 10.854 1.00 61.44 714 LEU A O 1
ATOM 5585 N N . ARG A 1 715 ? 24.911 47.446 9.112 1.00 59.16 715 ARG A N 1
ATOM 5586 C CA . ARG A 1 715 ? 25.684 46.706 8.098 1.00 59.16 715 ARG A CA 1
ATOM 5587 C C . ARG A 1 715 ? 27.169 47.033 8.172 1.00 59.16 715 ARG A C 1
ATOM 5589 O O . ARG A 1 715 ? 27.980 46.120 8.053 1.00 59.16 715 ARG A O 1
ATOM 5596 N N . VAL A 1 716 ? 27.533 48.296 8.400 1.00 64.62 716 VAL A N 1
ATOM 5597 C CA . VAL A 1 716 ? 28.943 48.701 8.543 1.00 64.62 716 VAL A CA 1
ATOM 5598 C C . VAL A 1 716 ? 29.546 48.118 9.824 1.00 64.62 716 VAL A C 1
ATOM 5600 O O . VAL A 1 716 ? 30.627 47.534 9.783 1.00 64.62 716 VAL A O 1
ATOM 5603 N N . GLN A 1 717 ? 28.828 48.186 10.949 1.00 69.88 717 GLN A N 1
ATOM 5604 C CA . GLN A 1 717 ? 29.260 47.563 12.207 1.00 69.88 717 GLN A CA 1
ATOM 5605 C C . GLN A 1 717 ? 29.363 46.034 12.096 1.00 69.88 717 GLN A C 1
ATOM 5607 O O . GLN A 1 717 ? 30.344 45.444 12.548 1.00 69.88 717 GLN A O 1
ATOM 5612 N N . GLY A 1 718 ? 28.389 45.393 11.445 1.00 72.00 718 GLY A N 1
ATOM 5613 C CA . GLY A 1 718 ? 28.392 43.957 11.180 1.00 72.00 718 GLY A CA 1
ATOM 5614 C C . GLY A 1 718 ? 29.555 43.531 10.286 1.00 72.00 718 GLY A C 1
ATOM 5615 O O . GLY A 1 718 ? 30.191 42.515 10.556 1.00 72.00 718 GLY A O 1
ATOM 5616 N N . LEU A 1 719 ? 29.896 44.333 9.273 1.00 69.12 719 LEU A N 1
ATOM 5617 C CA . LEU A 1 719 ? 31.041 44.081 8.400 1.00 69.12 719 LEU A CA 1
ATOM 5618 C C . LEU A 1 719 ? 32.376 44.221 9.153 1.00 69.12 719 LEU A C 1
ATOM 5620 O O . LEU A 1 719 ? 33.262 43.385 8.989 1.00 69.12 719 LEU A O 1
ATOM 5624 N N . LEU A 1 720 ? 32.508 45.218 10.035 1.00 78.56 720 LEU A N 1
ATOM 5625 C CA . LEU A 1 720 ? 33.682 45.366 10.904 1.00 78.56 720 LEU A CA 1
ATOM 5626 C C . LEU A 1 720 ? 33.824 44.186 11.879 1.00 78.56 720 LEU A C 1
ATOM 5628 O O . LEU A 1 720 ? 34.921 43.651 12.045 1.00 78.56 720 LEU A O 1
ATOM 5632 N N . PHE A 1 721 ? 32.718 43.730 12.477 1.00 82.25 721 PHE A N 1
ATOM 5633 C CA . PHE A 1 721 ? 32.708 42.549 13.343 1.00 82.25 721 PHE A CA 1
ATOM 5634 C C . PHE A 1 721 ? 33.051 41.265 12.572 1.00 82.25 721 PHE A C 1
ATOM 5636 O O . PHE A 1 721 ? 33.806 40.420 13.061 1.00 82.25 721 PHE A O 1
ATOM 5643 N N . PHE A 1 722 ? 32.545 41.123 11.346 1.00 80.12 722 PHE A N 1
ATOM 5644 C CA . PHE A 1 722 ? 32.872 40.008 10.462 1.00 80.12 722 PHE A CA 1
ATOM 5645 C C . PHE A 1 722 ? 34.372 39.972 10.138 1.00 80.12 722 PHE A C 1
ATOM 5647 O O . PHE A 1 722 ? 35.015 38.939 10.310 1.00 80.12 722 PHE A O 1
ATOM 5654 N N . PHE A 1 723 ? 34.977 41.103 9.765 1.00 84.31 723 PHE A N 1
ATOM 5655 C CA . PHE A 1 723 ? 36.419 41.141 9.511 1.00 84.31 723 PHE A CA 1
ATOM 5656 C C . PHE A 1 723 ? 37.251 40.866 10.770 1.00 84.31 723 PHE A C 1
ATOM 5658 O O . PHE A 1 723 ? 38.216 40.104 10.705 1.00 84.31 723 PHE A O 1
ATOM 5665 N N . ALA A 1 724 ? 36.850 41.394 11.931 1.00 87.06 724 ALA A N 1
ATOM 5666 C CA . ALA A 1 724 ? 37.523 41.103 13.197 1.00 87.06 724 ALA A CA 1
ATOM 5667 C C . ALA A 1 724 ? 37.453 39.609 13.571 1.00 87.06 724 ALA A C 1
ATOM 5669 O O . ALA A 1 724 ? 38.451 39.026 14.000 1.00 87.06 724 ALA A O 1
ATOM 5670 N N . SER A 1 725 ? 36.300 38.965 13.369 1.00 82.75 725 SER A N 1
ATOM 5671 C CA . SER A 1 725 ? 36.107 37.539 13.668 1.00 82.75 725 SER A CA 1
ATOM 5672 C C . SER A 1 725 ? 36.860 36.620 12.702 1.00 82.75 725 SER A C 1
ATOM 5674 O O . SER A 1 725 ? 37.434 35.624 13.147 1.00 82.75 725 SER A O 1
ATOM 5676 N N . VAL A 1 726 ? 36.959 36.977 11.417 1.00 85.56 726 VAL A N 1
ATOM 5677 C CA . VAL A 1 726 ? 37.799 36.257 10.442 1.00 85.56 726 VAL A CA 1
ATOM 5678 C C . VAL A 1 726 ? 39.280 36.322 10.830 1.00 85.56 726 VAL A C 1
ATOM 5680 O O . VAL A 1 726 ? 39.954 35.290 10.829 1.00 85.56 726 VAL A O 1
ATOM 5683 N N . ILE A 1 727 ? 39.783 37.497 11.227 1.00 88.75 727 ILE A N 1
ATOM 5684 C CA . ILE A 1 727 ? 41.174 37.659 11.685 1.00 88.75 727 ILE A CA 1
ATOM 5685 C C . ILE A 1 727 ? 41.431 36.809 12.937 1.00 88.75 727 ILE A C 1
ATOM 5687 O O . ILE A 1 727 ? 42.421 36.078 13.002 1.00 88.75 727 ILE A O 1
ATOM 5691 N N . LEU A 1 728 ? 40.520 36.842 13.915 1.00 87.00 728 LEU A N 1
ATOM 5692 C CA . LEU A 1 728 ? 40.644 36.056 15.143 1.00 87.00 728 LEU A CA 1
ATOM 5693 C C . LEU A 1 728 ? 40.675 34.545 14.849 1.00 87.00 728 LEU A C 1
ATOM 5695 O O . LEU A 1 728 ? 41.513 33.819 15.388 1.00 87.00 728 LEU A O 1
ATOM 5699 N N . ALA A 1 729 ? 39.801 34.071 13.955 1.00 83.00 729 ALA A N 1
ATOM 5700 C CA . ALA A 1 729 ? 39.750 32.671 13.543 1.00 83.00 729 ALA A CA 1
ATOM 5701 C C . ALA A 1 729 ? 41.051 32.219 12.860 1.00 83.00 729 ALA A C 1
ATOM 5703 O O . ALA A 1 729 ? 41.551 31.132 13.158 1.00 83.00 729 ALA A O 1
ATOM 5704 N N . GLN A 1 730 ? 41.642 33.059 12.001 1.00 84.56 730 GLN A N 1
ATOM 5705 C CA . GLN A 1 730 ? 42.933 32.771 11.368 1.00 84.56 730 GLN A CA 1
ATOM 5706 C C . GLN A 1 730 ? 44.067 32.651 12.395 1.00 84.56 730 GLN A C 1
ATOM 5708 O O . GLN A 1 730 ? 44.869 31.718 12.309 1.00 84.56 730 GLN A O 1
ATOM 5713 N N . VAL A 1 731 ? 44.107 33.524 13.409 1.00 86.81 731 VAL A N 1
ATOM 5714 C CA . VAL A 1 731 ? 45.099 33.444 14.497 1.00 86.81 731 VAL A CA 1
ATOM 5715 C C . VAL A 1 731 ? 44.968 32.129 15.270 1.00 86.81 731 VAL A C 1
ATOM 5717 O O . VAL A 1 731 ? 45.970 31.443 15.490 1.00 86.81 731 VAL A O 1
ATOM 5720 N N . PHE A 1 732 ? 43.747 31.721 15.630 1.00 83.00 732 PHE A N 1
ATOM 5721 C CA . PHE A 1 732 ? 43.518 30.442 16.311 1.00 83.00 732 PHE A CA 1
ATOM 5722 C C . PHE A 1 732 ? 43.937 29.235 15.466 1.00 83.00 732 PHE A C 1
ATOM 5724 O O . PHE A 1 732 ? 44.495 28.277 16.005 1.00 83.00 732 PHE A O 1
ATOM 5731 N N . LEU A 1 733 ? 43.724 29.283 14.150 1.00 84.25 733 LEU A N 1
ATOM 5732 C CA . LEU A 1 733 ? 44.141 28.228 13.225 1.00 84.25 733 LEU A CA 1
ATOM 5733 C C . LEU A 1 733 ? 45.669 28.078 13.184 1.00 84.25 733 LEU A C 1
ATOM 5735 O O . LEU A 1 733 ? 46.179 26.960 13.252 1.00 84.25 733 LEU A O 1
ATOM 5739 N N . VAL A 1 734 ? 46.406 29.192 13.161 1.00 84.88 734 VAL A N 1
ATOM 5740 C CA . VAL A 1 734 ? 47.879 29.189 13.206 1.00 84.88 734 VAL A CA 1
ATOM 5741 C C . VAL A 1 734 ? 48.399 28.667 14.548 1.00 84.88 734 VAL A C 1
ATOM 5743 O O . VAL A 1 734 ? 49.325 27.853 14.574 1.00 84.88 734 VAL A O 1
ATOM 5746 N N . LEU A 1 735 ? 47.795 29.083 15.666 1.00 83.38 735 LEU A N 1
ATOM 5747 C CA . LEU A 1 735 ? 48.163 28.582 16.995 1.00 83.38 735 LEU A CA 1
ATOM 5748 C C . LEU A 1 735 ? 47.925 27.073 17.112 1.00 83.38 735 LEU A C 1
ATOM 5750 O O . LEU A 1 735 ? 48.798 26.348 17.590 1.00 83.38 735 LEU A O 1
ATOM 5754 N N . LYS A 1 736 ? 46.781 26.589 16.619 1.00 81.31 736 LYS A N 1
ATOM 5755 C CA . LYS A 1 736 ? 46.429 25.167 16.656 1.00 81.31 736 LYS A CA 1
ATOM 5756 C C . LYS A 1 736 ? 47.327 24.329 15.748 1.00 81.31 736 LYS A C 1
ATOM 5758 O O . LYS A 1 736 ? 47.732 23.241 16.149 1.00 81.31 736 LYS A O 1
ATOM 5763 N N . LYS A 1 737 ? 47.727 24.863 14.587 1.00 82.12 737 LYS A N 1
ATOM 5764 C CA . LYS A 1 737 ? 48.735 24.241 13.715 1.00 82.12 737 LYS A CA 1
ATOM 5765 C C . LYS A 1 737 ? 50.082 24.088 14.429 1.00 82.12 737 LYS A C 1
ATOM 5767 O O . LYS A 1 737 ? 50.607 22.983 14.477 1.00 82.12 737 LYS A O 1
ATOM 5772 N N . LYS A 1 738 ? 50.595 25.147 15.072 1.00 80.38 738 LYS A N 1
ATOM 5773 C CA . LYS A 1 738 ? 51.845 25.071 15.858 1.00 80.38 738 LYS A CA 1
ATOM 5774 C C . LYS A 1 738 ? 51.759 24.085 17.024 1.00 80.38 738 LYS A C 1
ATOM 5776 O O . LYS A 1 738 ? 52.756 23.468 17.388 1.00 80.38 738 LYS A O 1
ATOM 5781 N N . GLN A 1 739 ? 50.587 23.958 17.641 1.00 78.56 739 GLN A N 1
ATOM 5782 C CA . GLN A 1 739 ? 50.363 23.004 18.724 1.00 78.56 739 GLN A CA 1
ATOM 5783 C C . GLN A 1 739 ? 50.392 21.559 18.204 1.00 78.56 739 GLN A C 1
ATOM 5785 O O . GLN A 1 739 ? 51.025 20.711 18.823 1.00 78.56 739 GLN A O 1
ATOM 5790 N N . PHE A 1 740 ? 49.787 21.304 17.041 1.00 78.06 740 PHE A N 1
ATOM 5791 C CA . PHE A 1 740 ? 49.825 20.004 16.371 1.00 78.06 740 PHE A CA 1
ATOM 5792 C C . PHE A 1 740 ? 51.243 19.624 15.917 1.00 78.06 740 PHE A C 1
ATOM 5794 O O . PHE A 1 740 ? 51.691 18.514 16.181 1.00 78.06 740 PHE A O 1
ATOM 5801 N N . GLU A 1 741 ? 51.993 20.564 15.333 1.00 82.00 741 GLU A N 1
ATOM 5802 C CA . GLU A 1 741 ? 53.399 20.359 14.948 1.00 82.00 741 GLU A CA 1
ATOM 5803 C C . GLU A 1 741 ? 54.285 20.014 16.159 1.00 82.00 741 GLU A C 1
ATOM 5805 O O . GLU A 1 741 ? 55.140 19.136 16.070 1.00 82.00 741 GLU A O 1
ATOM 5810 N N . LYS A 1 742 ? 54.058 20.646 17.323 1.00 76.19 742 LYS A N 1
ATOM 5811 C CA . LYS A 1 742 ? 54.770 20.304 18.568 1.00 76.19 742 LYS A CA 1
ATOM 5812 C C . LYS A 1 742 ? 54.442 18.903 19.088 1.00 76.19 742 LYS A C 1
ATOM 5814 O O . LYS A 1 742 ? 55.331 18.263 19.636 1.00 76.19 742 LYS A O 1
ATOM 5819 N N . VAL A 1 743 ? 53.196 18.448 18.942 1.00 73.62 743 VAL A N 1
ATOM 5820 C CA . VAL A 1 743 ? 52.789 17.087 19.333 1.00 73.62 743 VAL A CA 1
ATOM 5821 C C . VAL A 1 743 ? 53.411 16.057 18.389 1.00 73.62 743 VAL A C 1
ATOM 5823 O O . VAL A 1 743 ? 54.006 15.099 18.871 1.00 73.62 743 VAL A O 1
ATOM 5826 N N . GLN A 1 744 ? 53.405 16.302 17.074 1.00 70.25 744 GLN A N 1
ATOM 5827 C CA . GLN A 1 744 ? 54.073 15.419 16.109 1.00 70.25 744 GLN A CA 1
ATOM 5828 C C . GLN A 1 744 ? 55.591 15.334 16.328 1.00 70.25 744 GLN A C 1
ATOM 5830 O O . GLN A 1 744 ? 56.159 14.250 16.258 1.00 70.25 744 GLN A O 1
ATOM 5835 N N . LEU A 1 745 ? 56.258 16.447 16.655 1.00 72.00 745 LEU A N 1
ATOM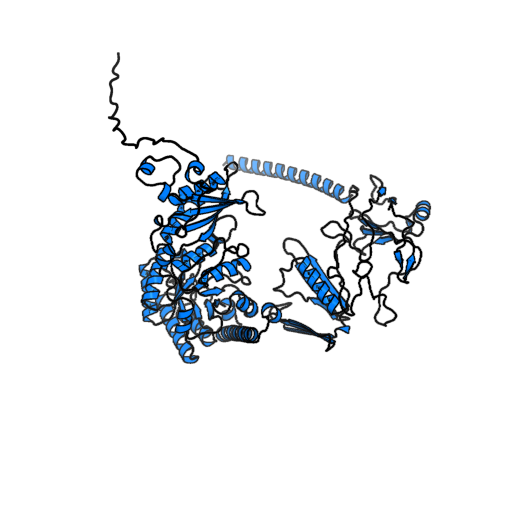 5836 C CA . LEU A 1 745 ? 57.684 16.444 17.013 1.00 72.00 745 LEU A CA 1
ATOM 5837 C C . LEU A 1 745 ? 57.985 15.657 18.300 1.00 72.00 745 LEU A C 1
ATOM 5839 O O . LEU A 1 745 ? 59.101 15.168 18.465 1.00 72.00 745 LEU A O 1
ATOM 5843 N N . TYR A 1 746 ? 57.016 15.542 19.211 1.00 67.75 746 TYR A N 1
ATOM 5844 C CA . TYR A 1 746 ? 57.143 14.725 20.418 1.00 67.75 746 TYR A CA 1
ATOM 5845 C C . TYR A 1 746 ? 56.908 13.234 20.131 1.00 67.75 746 TYR A C 1
ATOM 5847 O O . TYR A 1 746 ? 57.611 12.398 20.687 1.00 67.75 746 TYR A O 1
ATOM 5855 N N . GLU A 1 747 ? 55.974 12.903 19.234 1.00 64.69 747 GLU A N 1
ATOM 5856 C CA . GLU A 1 747 ? 55.712 11.522 18.793 1.00 64.69 747 GLU A CA 1
ATOM 5857 C C . GLU A 1 747 ? 56.835 10.948 17.914 1.00 64.69 747 GLU A C 1
ATOM 5859 O O . GLU A 1 747 ? 57.058 9.746 17.928 1.00 64.69 747 GLU A O 1
ATOM 5864 N N . MET A 1 748 ? 57.582 11.786 17.184 1.00 60.56 748 MET A N 1
ATOM 5865 C CA . MET A 1 748 ? 58.727 11.349 16.364 1.00 60.56 748 MET A CA 1
ATOM 5866 C C . MET A 1 748 ? 60.018 11.078 17.161 1.00 60.56 748 MET A C 1
ATOM 5868 O O . MET A 1 748 ? 60.977 10.565 16.589 1.00 60.56 748 MET A O 1
ATOM 5872 N N . ASN A 1 749 ? 60.064 11.435 18.450 1.00 54.72 749 ASN A N 1
ATOM 5873 C CA . ASN A 1 749 ? 61.210 11.212 19.345 1.00 54.72 749 ASN A CA 1
ATOM 5874 C C . ASN A 1 749 ? 60.985 10.051 20.341 1.00 54.72 749 ASN A C 1
ATOM 5876 O O . ASN A 1 749 ? 61.734 9.943 21.315 1.00 54.72 749 ASN A O 1
ATOM 5880 N N . PHE A 1 750 ? 59.973 9.205 20.109 1.00 46.72 750 PHE A N 1
ATOM 5881 C CA . PHE A 1 750 ? 59.704 7.974 20.860 1.00 46.72 750 PHE A CA 1
ATOM 5882 C C . PHE A 1 750 ? 59.936 6.720 20.018 1.00 46.72 750 PHE A C 1
ATOM 5884 O O . PHE A 1 750 ? 59.549 6.727 18.827 1.00 46.72 750 PHE A O 1
#

Secondary structure (DSSP, 8-state):
---------------PPTT---S---THHHHB-TTPPPPTT-EEEEEEEEEPTT--HHHHHHHHHHHTTT--SS--GGGGGS-HHHH--EEEEEEEETTEEEEEEEEEEE-GGGS-TT-HHHHHHHHHSSGGG-TTEEEEEEEEEEPPHHHHTTS--SSSHHHHHHHHHT--SS-EEE-B-SSSS---HHHHHHHHHHHHHTT-SEEE--TT-SSBTTB-HHHHHHHHHHHHHHHHHHHSS--EEEEE---SSHHHHHHHHHHHHHTT-SEEEEEHHHH-HHHHHHHHHHHHHHT-EEEEE-TTHHHHHS-SSSEE-HHHHHHHHHHH--SEEE---SSSSS---HHHHHHHHHHHH-SEE---GGGT--S-EE-TTPPP-EEEEESS--GGGHHHHHHHH-SS-EEE-SHHHHT-TT-HHHHHHHHHHHHHHHHHHHHTT--HHHHTT--EEEETTTTEEEEEEESTTSTT-EEEEEEEGGGEEEEEEEEE-SSS-EEEEEEEETTTEEEE-S-SS-TT--HHHHHHHHHHHHHHHT--EEE--SSSB-TTS-B--TT--------EEE--S---TT-----EEE----TT-EEEPTTSSEEE----EEEEPPTT--PPPTTTS-HHHHHHHTT--EEEEETTEEEEEEE-PPPSS--------TT--------------TT--PPTT--S---TT----PPPP----PPPHHHHHHHHHHHHHHHHHHHHHHHHHHHHHHHHHHHTT-

Foldseek 3Di:
DDDDDDDDDPPPPPPQDPPDDKWFDQLLVQAEAQPDDADLQWKKWKKKFQFDPPQDPSSLLSLLQQQLWPHDGIGDSCCVVDPCVQTGKHQRDKDADPPDRRIITTMIIGHNVQADALDLPSNCCRNPNPSQVDPRTPAMETQDIAHRQVRLVSFQFALQFLPRVCVVQVDDLAAAEEAEADDLDQDELLVLLVLLLLQLLLPHQEYERRQPPAADPRYGLLSNLVSVLVSQVVSCVNPVGRHAYARELEDPDLVSSVVSVVSNLVSVGAEYEYADVVSDLVSLLVVRVVCNVSNHAYAYEPPPVCVAAVDPGHHYHVLRVLLSDRRSHHQAYAQEACPFDDDDDQLLSLQSLCVQAPQWDCQDVSNSRHHTYGSPPSHHHQYEYDHRDALLCLLVRCVRRNRSHYYYQHCQQQVDPVGRSNSSNSNNVSRVVSSVCVVVVHNSVAPSQWHWDDDVVVQKIWTWGAQVVHNHDTDTDMDGLVQWAEKEWDFDDDPQTATWIWTQGHPPGIDTPQDPVNRDDDPVRSVVVRVVVCVVSVHYYDYPDPDLADPVRAGDDPDDDDAADDKDWDWDLEDDPPDDTDIDIHTDDDQPAFDQDLVRDTHGDFDWDKQADPPPDADDDPVRQDPVNCVVCDPKDKDAPDPVRRRIIIIDGPDPDDDDDDDDDDDDDDDSDDDDDAADDPDDDDDPPDHHDDDPPPDDHGYDDDDRDYPDPVVVVVVVVVVVVVVVVVVVVVVVVVVVVVVVVVVVVD

Organism: Zea mays (NCBI:txid4577)

pLDDT: mean 80.05, std 22.05, range [24.53, 98.94]

Radius of gyration: 36.68 Å; chains: 1; bounding box: 105×104×75 Å

InterPro domains:
  IPR000685 Ribulose bisphosphate carboxylase, large subunit, C-terminal [PF00016] (161-447)
  IPR002325 Cytochrome f [PF01333] (681-750)
  IPR002325 Cytochrome f [PR00610] (545-564)
  IPR002325 Cytochrome f [PR00610] (565-585)
  IPR002325 Cytochrome f [PR00610] (586-605)
  IPR002325 Cytochrome f [PR00610] (606-626)
  IPR002325 Cytochrome f [PR00610] (627-647)
  IPR002325 Cytochrome f [PR00610] (648-668)
  IPR002325 Cytochrome f [PS51010] (536-750)
  IPR003359 Photosystem I Ycf4, assembly [PF02392] (448-534)
  IPR017443 Ribulose bisphosphate carboxylase, large subunit, ferrodoxin-like N-terminal [PF02788] (31-151)
  IPR020878 Ribulose bisphosphate carboxylase, large chain, active site [PS00157] (203-211)
  IPR020888 Ribulose bisphosphate carboxylase large subunit, type I [MF_01338] (16-485)
  IPR020888 Ribulose bisphosphate carboxylase large subunit, type I [cd08212] (30-448)
  IPR024058 Cytochrome f transmembrane anchor [SSF103431] (712-750)
  IPR024094 Cytochrome f large domain [PF16639] (542-658)
  IPR033966 RuBisCO [PTHR42704] (8-449)
  IPR033966 RuBisCO [SFLDS00014] (20-449)
  IPR036376 Ribulose bisphosphate carboxylase, large subunit, C-terminal domain superfamily [G3DSA:3.20.20.110] (157-455)
  IPR036376 Ribulose bisphosphate carboxylase, large subunit, C-terminal domain superfamily [SSF51649] (155-450)